Protein AF-0000000086746478 (afdb_homodimer)

InterPro domains:
  IPR000683 Gfo/Idh/MocA-like oxidoreductase, N-terminal [PF01408] (6-122)
  IPR010091 Thiazolinyl imide reductase [PIRSF017494] (1-363)
  IPR010091 Thiazolinyl imide reductase [TIGR01761] (3-344)
  IPR036291 NAD(P)-binding domain superfamily [SSF51735] (3-135)
  IPR048655 Thiazolinyl imine reductase-like, C-terminal [PF21390] (147-246)

Nearest PDB structures (foldseek):
  5kvs-assembly1_B  TM=9.768E-01  e=1.350E-42  Yersinia enterocolitica
  4gmg-assembly1_B  TM=9.757E-01  e=1.147E-41  Yersinia enterocolitica subsp. enterocolitica 8081
  4gmg-assembly2_C  TM=9.817E-01  e=6.136E-41  Yersinia enterocolitica subsp. enterocolitica 8081
  4gmg-assembly1_A  TM=9.587E-01  e=1.822E-41  Yersinia enterocolitica subsp. enterocolitica 8081
  4gmf-assembly2_D  TM=9.688E-01  e=1.951E-40  Yersinia enterocolitica subsp. enterocolitica 8081

Foldseek 3Di:
DQAAAEEEEEDQDLSVLQVLLPVDPFVRYDHAAYEDQDPPRRVVSCVVSVHDYHDDPVPDDLRHAEYEQEDDDVVVPDCSLVVLLVCLQSVHAYEYEDDDALVSLVNSCVSNVVSVYHYFYDLLLCLFPQNVLLLVVLVVCCVVVVDAFQEKEKEAELVSLLSLLLSVCSSRVNAPDWDKAFPQDDPLQWTWIWIDGPNYIYIYTYGQEAAPVCRPDDMPAHTWMKTADLQFIWIAHHSQDQIKTAGDQDQPPPVPPPDDLPVCCVPPSNVSVVDDRMDRSHHGDPDPCCVSNPRSSSSSSSVVVLVVVVVVPDDRDPSGDSVNSSVSSVVSVVVDVVSDDGHHDDDDDDDDDDVVVVDCDPVND/DQAAAEEEEEDQDLSVLQLLLPVDPFVRYDHAAYEDQDPPRRVVSCVVSVHDYHDDPVPDDLRHAEYEQEDDDVVVPDCSLVVLLVCLLSVHAYEYEDDDALVSLVVSCVSNVVSVYHYFYDLLLCLFPQNVLLLVVLVVCCVVVVDAFQEKEKEAELVSLLSLLLSVCSSRVNAPDWDKAFPQDDPLQWTWIWIDGPNYIYIYTYGQEAAPVCRPDDMPAHTWMKTADQQFIWIAHHSQDQIKTAGDQDQPPPVPPPDDLPVCCVPPSNVSVPDDRMDRSHHGDPDPCCVSNPRSSSSSSSVVVLVVVVVVPDDRDPSGDSVNSSVSSVVSVVVDVVSDDGHHDDDDDDDDDDVVVVDDDPVND

Solvent-accessible surface area (backbone atoms only — not comparable to full-atom values): 37554 Å² total; per-residue (Å²): 127,85,74,53,42,22,32,32,37,28,32,58,67,73,18,43,35,55,54,35,33,62,76,46,93,44,92,59,48,39,81,58,27,35,41,37,90,64,44,60,24,40,48,49,50,21,58,74,70,68,37,53,69,29,70,49,79,84,67,56,72,90,73,54,46,35,32,37,38,34,42,49,20,52,89,78,75,34,60,31,50,61,51,50,48,57,41,16,70,72,39,20,21,35,38,32,40,56,66,59,46,41,67,56,51,52,53,42,46,53,41,9,62,74,37,73,27,50,60,36,75,41,58,60,47,57,48,15,62,38,28,40,32,47,38,50,24,38,48,42,48,31,64,76,60,70,46,70,48,43,34,33,38,35,37,24,19,68,89,40,39,54,39,42,48,49,49,50,36,59,39,61,68,52,64,92,59,71,48,79,42,80,75,43,73,48,62,70,51,21,36,33,33,39,41,35,38,95,72,20,27,32,42,36,34,31,39,34,55,37,25,82,94,43,61,88,43,77,44,61,39,59,32,28,36,36,41,30,30,79,38,16,33,42,31,37,63,29,65,51,15,33,23,34,44,31,50,41,70,64,65,60,71,73,79,46,58,72,50,49,88,65,75,28,53,83,34,85,64,14,50,50,35,71,36,55,48,38,42,77,57,33,71,38,38,69,18,42,44,49,38,42,55,42,39,39,4,51,10,43,41,50,51,52,50,50,50,51,42,32,77,72,67,43,79,74,57,65,80,55,33,69,69,45,47,39,50,53,19,44,54,46,50,51,53,47,59,72,66,52,78,68,42,76,44,93,74,75,84,61,54,86,74,66,67,76,75,36,38,73,46,77,89,78,103,127,86,76,52,42,22,32,32,37,28,32,60,68,71,18,43,34,54,53,35,33,62,76,45,92,44,93,59,48,38,81,59,28,36,39,39,89,64,47,61,26,41,49,50,50,22,58,75,70,68,36,55,70,31,70,48,78,85,68,56,73,90,73,55,45,35,32,38,39,35,43,50,20,50,89,77,74,34,61,32,52,61,53,51,48,56,41,16,69,71,37,22,20,35,38,33,38,58,66,58,46,41,67,57,52,52,52,44,45,53,42,8,62,75,38,74,28,50,59,34,75,39,58,61,47,59,49,15,63,37,28,39,31,47,39,50,23,37,48,41,48,31,64,76,61,71,46,71,48,42,34,33,39,36,38,25,20,68,89,38,39,54,38,44,48,49,48,50,36,60,41,61,66,53,67,90,57,73,47,78,42,82,74,43,73,48,62,70,50,22,36,33,33,39,40,36,39,96,72,21,26,32,42,36,35,32,40,34,56,36,26,82,95,43,62,88,41,77,42,61,38,61,33,29,36,35,41,30,30,78,38,14,31,42,31,36,63,29,65,50,14,33,24,35,43,31,51,40,70,63,64,62,69,72,77,48,57,70,51,50,89,65,76,28,53,83,35,82,64,12,49,51,35,71,36,56,49,38,42,77,57,33,72,38,40,71,18,43,44,50,37,42,55,43,42,39,3,51,11,42,42,49,51,52,50,50,51,50,43,33,76,72,66,43,78,75,57,66,79,57,32,70,70,46,46,40,50,53,20,44,52,46,50,52,51,47,62,73,65,51,78,68,42,74,44,91,73,75,85,61,53,85,74,66,67,77,75,38,40,71,46,78,88,76,105

Secondary structure (DSSP, 8-state):
--PPEEEEEE-SSTHHHHHGGGSS-BTTEEEEEEE----HHHHHHHHHHT--EE-SGGG--TT--EEEE-S--GGGT-SHHHHHHHHHHTT-EEEEESP--HHHHHHHHHHHHHTT--EEEE-SGGGSHHHHHHHHHHHHHHHHHT---SEEEEEE-STTHHHHHHHHHHHTT--S--EEEEEEEETTTEEEEEEEETTEEEEEEEE-EE-TT-TTS--S-SSEEEEEETTEEEEE-STT--EEEEEPP--TTTT-TTS-TTGGGSSGGGGGGGS-S-EEEEPPPSSHHHIIIIIHHHHHHHHHHHHHHHHTTPPPPGGGSHHHHHHHHHHHHHHHHHH-SPEE---PPPPP--GGGGS--GGG-/--PPEEEEEE-SSTHHHHHGGGSS-BTTEEEEEEE----HHHHHHHHHHT--EE-SGGG--S---EEEE-S--GGGT-SHHHHHHHHHHTT-EEEEESP--HHHHHHHHHHHHHTT--EEEE-SGGGSHHHHHHHHHHHHHHHHHT---SEEEEEE-STTHHHHHHHHHHHTT--S--EEEEEEEETTTEEEEEEEETTEEEEEEEE-EE-TT-TTS--S-SSEEEEEETTEEEEE-STT--EEEEEPP--TTTT-TTS-TTGGGSSGGGGGGGS-S-EEEEPPPSSHHHIIIIIHHHHHHHHHHHHHHHHTTPPPPGGGSHHHHHHHHHHHHHHHHHH-SPEE---PPPPP--GGGGS--GGG-

Sequence (730 aa):
MIKPRRVLIVGSKFGELYLNAFLQPRPGLELAGILAQGSTRSQQLACDFNVPLFRSLDELPDDIDIACVVIRAEVIGGKGDQLTQALLARGISVIQEHPLDAESIKRHQLAANKHDAMFWANSFYSQCHAGRSWLHAAQQINQLSQQRPVSGYLTTSRQLLFSALDLLLQACHCPEQMEIVYVGQRSNAFHCFELSFAGTTITLNVQSYLDPRDPDMHNLVMHKMTLIWPAGYLTQEASYGPVIWTPVLHAPHHLNNEQSLYLNASQSDGAYLHQTTSQILCPATQNWMTAFECDGAEGVAFLLNTLGSVLDGVLCPPAFSYDYQLRLAGLWQQILRIMGEPVTQDLSPPVWIEPTQLMLTKEKQMIKPRRVLIVGSKFGELYLNAFLQPRPGLELAGILAQGSTRSQQLACDFNVPLFRSLDELPDDIDIACVVIRAEVIGGKGDQLTQALLARGISVIQEHPLDAESIKRHQLAANKHDAMFWANSFYSQCHAGRSWLHAAQQINQLSQQRPVSGYLTTSRQLLFSALDLLLQACHCPEQMEIVYVGQRSNAFHCFELSFAGTTITLNVQSYLDPRDPDMHNLVMHKMTLIWPAGYLTQEASYGPVIWTPVLHAPHHLNNEQSLYLNASQSDGAYLHQTTSQILCPATQNWMTAFECDGAEGVAFLLNTLGSVLDGVLCPPAFSYDYQLRLAGLWQQILRIMGEPVTQDLSPPVWIEPTQLMLTKEKQ

Structure (mmCIF, N/CA/C/O backbone):
data_AF-0000000086746478-model_v1
#
loop_
_entity.id
_entity.type
_entity.pdbx_description
1 polymer 'Gfo/Idh/MocA-like oxidoreductase N-terminal domain-containing protein'
#
loop_
_atom_site.group_PDB
_atom_site.id
_atom_site.type_symbol
_atom_site.label_atom_id
_atom_site.label_alt_id
_atom_site.label_comp_id
_atom_site.label_asym_id
_atom_site.label_entity_id
_atom_site.label_seq_id
_atom_site.pdbx_PDB_ins_code
_atom_site.Cartn_x
_atom_site.Cartn_y
_atom_site.Cartn_z
_atom_site.occupancy
_atom_site.B_iso_or_equiv
_atom_site.auth_seq_id
_atom_site.auth_comp_id
_atom_site.auth_asym_id
_atom_site.auth_atom_id
_atom_site.pdbx_PDB_model_num
ATOM 1 N N . MET A 1 1 ? 15.648 31.688 34.125 1 46.53 1 MET A N 1
ATOM 2 C CA . MET A 1 1 ? 14.945 30.578 33.469 1 46.53 1 MET A CA 1
ATOM 3 C C . MET A 1 1 ? 14.102 31.078 32.312 1 46.53 1 MET A C 1
ATOM 5 O O . MET A 1 1 ? 13.445 32.125 32.406 1 46.53 1 MET A O 1
ATOM 9 N N . ILE A 1 2 ? 14.344 30.656 31.109 1 65.94 2 ILE A N 1
ATOM 10 C CA . ILE A 1 2 ? 13.664 31.234 29.953 1 65.94 2 ILE A CA 1
ATOM 11 C C . ILE A 1 2 ? 12.156 31.016 30.094 1 65.94 2 ILE A C 1
ATOM 13 O O . ILE A 1 2 ? 11.703 29.906 30.359 1 65.94 2 ILE A O 1
ATOM 17 N N . LYS A 1 3 ? 11.352 32.094 30.297 1 88.44 3 LYS A N 1
ATOM 18 C CA . LYS A 1 3 ? 9.898 32.094 30.438 1 88.44 3 LYS A CA 1
ATOM 19 C C . LYS A 1 3 ? 9.242 31.297 29.312 1 88.44 3 LYS A C 1
ATOM 21 O O . LYS A 1 3 ? 9.609 31.438 28.156 1 88.44 3 LYS A O 1
ATOM 26 N N . PRO A 1 4 ? 8.391 30.391 29.766 1 94.19 4 PRO A N 1
ATOM 27 C CA . PRO A 1 4 ? 7.723 29.594 28.734 1 94.19 4 PRO A CA 1
ATOM 28 C C . PRO A 1 4 ? 6.895 30.438 27.766 1 94.19 4 PRO A C 1
ATOM 30 O O . PRO A 1 4 ? 6.367 31.484 28.156 1 94.19 4 PRO A O 1
ATOM 33 N N . ARG A 1 5 ? 6.863 30.031 26.562 1 96.75 5 ARG A N 1
ATOM 34 C CA . ARG A 1 5 ? 6.012 30.688 25.578 1 96.75 5 ARG A CA 1
ATOM 35 C C . ARG A 1 5 ? 4.547 30.344 25.797 1 96.75 5 ARG A C 1
ATOM 37 O O . ARG A 1 5 ? 4.203 29.172 25.984 1 96.75 5 ARG A O 1
ATOM 44 N N . ARG A 1 6 ? 3.748 31.312 25.797 1 98.06 6 ARG A N 1
ATOM 45 C CA . ARG A 1 6 ? 2.322 31.156 26.062 1 98.06 6 ARG A CA 1
ATOM 46 C C . ARG A 1 6 ? 1.547 30.938 24.766 1 98.06 6 ARG A C 1
ATOM 48 O O . ARG A 1 6 ? 1.599 31.766 23.859 1 98.06 6 ARG A O 1
ATOM 55 N N . VAL A 1 7 ? 0.825 29.797 24.688 1 98.62 7 VAL A N 1
ATOM 56 C CA . VAL A 1 7 ? 0.191 29.344 23.453 1 98.62 7 VAL A CA 1
ATOM 57 C C . VAL A 1 7 ? -1.327 29.438 23.594 1 98.62 7 VAL A C 1
ATOM 59 O O . VAL A 1 7 ? -1.896 28.938 24.562 1 98.62 7 VAL A O 1
ATOM 62 N N . LEU A 1 8 ? -1.971 30.062 22.672 1 98.69 8 LEU A N 1
ATOM 63 C CA . LEU A 1 8 ? -3.424 30.141 22.562 1 98.69 8 LEU A CA 1
ATOM 64 C C . LEU A 1 8 ? -3.945 29.156 21.516 1 98.69 8 LEU A C 1
ATOM 66 O O . LEU A 1 8 ? -3.412 29.094 20.406 1 98.69 8 LEU A O 1
ATOM 70 N N . ILE A 1 9 ? -4.953 28.359 21.844 1 98.38 9 ILE A N 1
ATOM 71 C CA . ILE A 1 9 ? -5.609 27.516 20.859 1 98.38 9 ILE A CA 1
ATOM 72 C C . ILE A 1 9 ? -6.957 28.109 20.469 1 98.38 9 ILE A C 1
ATOM 74 O O . ILE A 1 9 ? -7.801 28.375 21.328 1 98.38 9 ILE A O 1
ATOM 78 N N . VAL A 1 10 ? -7.082 28.391 19.172 1 98.12 10 VAL A N 1
ATOM 79 C CA . VAL A 1 10 ? -8.32 28.953 18.641 1 98.12 10 VAL A CA 1
ATOM 80 C C . VAL A 1 10 ? -9.141 27.859 17.984 1 98.12 10 VAL A C 1
ATOM 82 O O . VAL A 1 10 ? -8.766 27.328 16.938 1 98.12 10 VAL A O 1
ATOM 85 N N . GLY A 1 11 ? -10.273 27.562 18.516 1 94.25 11 GLY A N 1
ATOM 86 C CA . GLY A 1 11 ? -11.125 26.469 18.062 1 94.25 11 GLY A CA 1
ATOM 87 C C . GLY A 1 11 ? -11.133 25.281 19 1 94.25 11 GLY A C 1
ATOM 88 O O . GLY A 1 11 ? -10.133 25 19.672 1 94.25 11 GLY A O 1
ATOM 89 N N . SER A 1 12 ? -12.32 24.5 19.016 1 89.56 12 SER A N 1
ATOM 90 C CA . SER A 1 12 ? -12.445 23.453 20.016 1 89.56 12 SER A CA 1
ATOM 91 C C . SER A 1 12 ? -12.789 22.109 19.391 1 89.56 12 SER A C 1
ATOM 93 O O . SER A 1 12 ? -12.859 21.094 20.078 1 89.56 12 SER A O 1
ATOM 95 N N . LYS A 1 13 ? -13.023 22.016 18.094 1 87.44 13 LYS A N 1
ATOM 96 C CA . LYS A 1 13 ? -13.234 20.719 17.453 1 87.44 13 LYS A CA 1
ATOM 97 C C . LYS A 1 13 ? -11.906 20.047 17.125 1 87.44 13 LYS A C 1
ATOM 99 O O . LYS A 1 13 ? -11.352 19.328 17.969 1 87.44 13 LYS A O 1
ATOM 104 N N . PHE A 1 14 ? -11.406 20.375 15.93 1 87.81 14 PHE A N 1
ATOM 105 C CA . PHE A 1 14 ? -10.07 19.859 15.633 1 87.81 14 PHE A CA 1
ATOM 106 C C . PHE A 1 14 ? -9.039 20.469 16.578 1 87.81 14 PHE A C 1
ATOM 108 O O . PHE A 1 14 ? -7.965 19.906 16.766 1 87.81 14 PHE A O 1
ATOM 115 N N . GLY A 1 15 ? -9.398 21.578 17.156 1 91.88 15 GLY A N 1
ATOM 116 C CA . GLY A 1 15 ? -8.555 22.219 18.156 1 91.88 15 GLY A CA 1
ATOM 117 C C . GLY A 1 15 ? -8.25 21.328 19.344 1 91.88 15 GLY A C 1
ATOM 118 O O . GLY A 1 15 ? -7.227 21.516 20.016 1 91.88 15 GLY A O 1
ATOM 119 N N . GLU A 1 16 ? -9.133 20.438 19.562 1 89.75 16 GLU A N 1
ATOM 120 C CA . GLU A 1 16 ? -8.914 19.516 20.672 1 89.75 16 GLU A CA 1
ATOM 121 C C . GLU A 1 16 ? -7.633 18.719 20.469 1 89.75 16 GLU A C 1
ATOM 123 O O . GLU A 1 16 ? -6.945 18.375 21.438 1 89.75 16 GLU A O 1
ATOM 128 N N . LEU A 1 17 ? -7.293 18.406 19.234 1 90.94 17 LEU A N 1
ATOM 129 C CA . LEU A 1 17 ? -6.051 17.703 18.953 1 90.94 17 LEU A CA 1
ATOM 130 C C . LEU A 1 17 ? -4.844 18.547 19.312 1 90.94 17 LEU A C 1
ATOM 132 O O . LEU A 1 17 ? -3.828 18.031 19.781 1 90.94 17 LEU A O 1
ATOM 136 N N . TYR A 1 18 ? -4.977 19.797 19.125 1 95.94 18 TYR A N 1
ATOM 137 C CA . TYR A 1 18 ? -3.914 20.719 19.5 1 95.94 18 TYR A CA 1
ATOM 138 C C . TYR A 1 18 ? -3.84 20.875 21.016 1 95.94 18 TYR A C 1
ATOM 140 O O . TYR A 1 18 ? -2.748 20.906 21.594 1 95.94 18 TYR A O 1
ATOM 148 N N . LEU A 1 19 ? -5.031 20.922 21.641 1 95.12 19 LEU A N 1
ATOM 149 C CA . LEU A 1 19 ? -5.098 21.016 23.094 1 95.12 19 LEU A CA 1
ATOM 150 C C . LEU A 1 19 ? -4.418 19.812 23.734 1 95.12 19 LEU A C 1
ATOM 152 O O . LEU A 1 19 ? -3.736 19.953 24.75 1 95.12 19 LEU A O 1
ATOM 156 N N . ASN A 1 20 ? -4.578 18.688 23.109 1 93.5 20 ASN A N 1
ATOM 157 C CA . ASN A 1 20 ? -4.051 17.453 23.672 1 93.5 20 ASN A CA 1
ATOM 158 C C . ASN A 1 20 ? -2.527 17.484 23.766 1 93.5 20 ASN A C 1
ATOM 160 O O . ASN A 1 20 ? -1.932 16.703 24.516 1 93.5 20 ASN A O 1
ATOM 164 N N . ALA A 1 21 ? -1.861 18.359 23.047 1 95.31 21 ALA A N 1
ATOM 165 C CA . ALA A 1 21 ? -0.415 18.516 23.156 1 95.31 21 ALA A CA 1
ATOM 166 C C . ALA A 1 21 ? -0.023 18.984 24.562 1 95.31 21 ALA A C 1
ATOM 168 O O . ALA A 1 21 ? 1.128 18.812 24.969 1 95.31 21 ALA A O 1
ATOM 169 N N . PHE A 1 22 ? -0.978 19.484 25.312 1 95.69 22 PHE A N 1
ATOM 170 C CA . PHE A 1 22 ? -0.688 20.062 26.625 1 95.69 22 PHE A CA 1
ATOM 171 C C . PHE A 1 22 ? -1.192 19.172 27.734 1 95.69 22 PHE A C 1
ATOM 173 O O . PHE A 1 22 ? -1.222 19.578 28.906 1 95.69 22 PHE A O 1
ATOM 180 N N . LEU A 1 23 ? -1.635 18 27.344 1 91 23 LEU A N 1
ATOM 181 C CA . LEU A 1 23 ? -1.981 17.031 28.375 1 91 23 LEU A CA 1
ATOM 182 C C . LEU A 1 23 ? -0.761 16.672 29.219 1 91 23 LEU A C 1
ATOM 184 O O . LEU A 1 23 ? -0.892 16.328 30.391 1 91 23 LEU A O 1
ATOM 188 N N . GLN A 1 24 ? 0.392 16.75 28.578 1 88.81 24 GLN A N 1
ATOM 189 C CA . GLN A 1 24 ? 1.665 16.594 29.281 1 88.81 24 GLN A CA 1
ATOM 190 C C . GLN A 1 24 ? 2.43 17.922 29.328 1 88.81 24 GLN A C 1
ATOM 192 O O . GLN A 1 24 ? 2.309 18.75 28.422 1 88.81 24 GLN A O 1
ATOM 197 N N . PRO A 1 25 ? 3.105 18.047 30.406 1 89.06 25 PRO A N 1
ATOM 198 C CA . PRO A 1 25 ? 3.912 19.281 30.453 1 89.06 25 PRO A CA 1
ATOM 199 C C . PRO A 1 25 ? 4.891 19.391 29.297 1 89.06 25 PRO A C 1
ATOM 201 O O . PRO A 1 25 ? 5.48 18.391 28.875 1 89.06 25 PRO A O 1
ATOM 204 N N . ARG A 1 26 ? 5.023 20.562 28.781 1 90.38 26 ARG A N 1
ATOM 205 C CA . ARG A 1 26 ? 5.906 20.875 27.656 1 90.38 26 ARG A CA 1
ATOM 206 C C . ARG A 1 26 ? 6.941 21.922 28.031 1 90.38 26 ARG A C 1
ATOM 208 O O . ARG A 1 26 ? 6.609 23.094 28.234 1 90.38 26 ARG A O 1
ATOM 215 N N . PRO A 1 27 ? 8.188 21.375 28.078 1 89.94 27 PRO A N 1
ATOM 216 C CA . PRO A 1 27 ? 9.203 22.375 28.391 1 89.94 27 PRO A CA 1
ATOM 217 C C . PRO A 1 27 ? 9.188 23.562 27.438 1 89.94 27 PRO A C 1
ATOM 219 O O . PRO A 1 27 ? 9.195 23.375 26.219 1 89.94 27 PRO A O 1
ATOM 222 N N . GLY A 1 28 ? 9.062 24.734 27.969 1 93.5 28 GLY A N 1
ATOM 223 C CA . GLY A 1 28 ? 9.164 25.953 27.188 1 93.5 28 GLY A CA 1
ATOM 224 C C . GLY A 1 28 ? 7.836 26.422 26.641 1 93.5 28 GLY A C 1
ATOM 225 O O . GLY A 1 28 ? 7.766 27.469 25.984 1 93.5 28 GLY A O 1
ATOM 226 N N . LEU A 1 29 ? 6.785 25.641 26.891 1 96.38 29 LEU A N 1
ATOM 227 C CA . LEU A 1 29 ? 5.465 26.016 26.391 1 96.38 29 LEU A CA 1
ATOM 228 C C . LEU A 1 29 ? 4.438 25.984 27.516 1 96.38 29 LEU A C 1
ATOM 230 O O . LEU A 1 29 ? 4.516 25.156 28.422 1 96.38 29 LEU A O 1
ATOM 234 N N . GLU A 1 30 ? 3.535 26.875 27.453 1 96.62 30 GLU A N 1
ATOM 235 C CA . GLU A 1 30 ? 2.416 26.938 28.391 1 96.62 30 GLU A CA 1
ATOM 236 C C . GLU A 1 30 ? 1.112 27.266 27.672 1 96.62 30 GLU A C 1
ATOM 238 O O . GLU A 1 30 ? 1.082 28.141 26.797 1 96.62 30 GLU A O 1
ATOM 243 N N . LEU A 1 31 ? 0.052 26.516 27.984 1 97.75 31 LEU A N 1
ATOM 244 C CA . LEU A 1 31 ? -1.255 26.812 27.406 1 97.75 31 LEU A CA 1
ATOM 245 C C . LEU A 1 31 ? -1.875 28.031 28.062 1 97.75 31 LEU A C 1
ATOM 247 O O . LEU A 1 31 ? -2.139 28.047 29.266 1 97.75 31 LEU A O 1
ATOM 251 N N . ALA A 1 32 ? -2.123 29.031 27.266 1 97.88 32 ALA A N 1
ATOM 252 C CA . ALA A 1 32 ? -2.623 30.312 27.781 1 97.88 32 ALA A CA 1
ATOM 253 C C . ALA A 1 32 ? -4.145 30.297 27.875 1 97.88 32 ALA A C 1
ATOM 255 O O . ALA A 1 32 ? -4.727 31.016 28.703 1 97.88 32 ALA A O 1
ATOM 256 N N . GLY A 1 33 ? -4.734 29.609 27.031 1 98.12 33 GLY A N 1
ATOM 257 C CA . GLY A 1 33 ? -6.188 29.562 27.016 1 98.12 33 GLY A CA 1
ATOM 258 C C . GLY A 1 33 ? -6.758 29.078 25.703 1 98.12 33 GLY A C 1
ATOM 259 O O . GLY A 1 33 ? -6.016 28.641 24.812 1 98.12 33 GLY A O 1
ATOM 260 N N . ILE A 1 34 ? -8.117 29.047 25.641 1 97.94 34 ILE A N 1
ATOM 261 C CA . ILE A 1 34 ? -8.875 28.641 24.453 1 97.94 34 ILE A CA 1
ATOM 262 C C . ILE A 1 34 ? -9.734 29.812 23.969 1 97.94 34 ILE A C 1
ATOM 264 O O . ILE A 1 34 ? -10.375 30.484 24.766 1 97.94 34 ILE A O 1
ATOM 268 N N . LEU A 1 35 ? -9.578 30.156 22.75 1 98.19 35 LEU A N 1
ATOM 269 C CA . LEU A 1 35 ? -10.5 31.109 22.125 1 98.19 35 LEU A CA 1
ATOM 270 C C . LEU A 1 35 ? -11.555 30.375 21.312 1 98.19 35 LEU A C 1
ATOM 272 O O . LEU A 1 35 ? -11.227 29.688 20.328 1 98.19 35 LEU A O 1
ATOM 276 N N . ALA A 1 36 ? -12.781 30.422 21.719 1 95.12 36 ALA A N 1
ATOM 277 C CA . ALA A 1 36 ? -13.906 29.766 21.047 1 95.12 36 ALA A CA 1
ATOM 278 C C . ALA A 1 36 ? -15.219 30.484 21.344 1 95.12 36 ALA A C 1
ATOM 280 O O . ALA A 1 36 ? -15.25 31.406 22.172 1 95.12 36 ALA A O 1
ATOM 281 N N . GLN A 1 37 ? -16.234 30.062 20.734 1 90.81 37 GLN A N 1
ATOM 282 C CA . GLN A 1 37 ? -17.516 30.781 20.797 1 90.81 37 GLN A CA 1
ATOM 283 C C . GLN A 1 37 ? -18.281 30.438 22.078 1 90.81 37 GLN A C 1
ATOM 285 O O . GLN A 1 37 ? -19.344 31 22.328 1 90.81 37 GLN A O 1
ATOM 290 N N . GLY A 1 38 ? -17.922 29.469 22.828 1 88.81 38 GLY A N 1
ATOM 291 C CA . GLY A 1 38 ? -18.531 29.203 24.125 1 88.81 38 GLY A CA 1
ATOM 292 C C . GLY A 1 38 ? -19.469 28 24.094 1 88.81 38 GLY A C 1
ATOM 293 O O . GLY A 1 38 ? -20.375 27.906 24.922 1 88.81 38 GLY A O 1
ATOM 294 N N . SER A 1 39 ? -19.344 27.141 23.172 1 88.62 39 SER A N 1
ATOM 295 C CA . SER A 1 39 ? -20.141 25.906 23.141 1 88.62 39 SER A CA 1
ATOM 296 C C . SER A 1 39 ? -19.891 25.078 24.406 1 88.62 39 SER A C 1
ATOM 298 O O . SER A 1 39 ? -18.953 25.344 25.156 1 88.62 39 SER A O 1
ATOM 300 N N . THR A 1 40 ? -20.844 24.109 24.641 1 89.19 40 THR A N 1
ATOM 301 C CA . THR A 1 40 ? -20.641 23.203 25.766 1 89.19 40 THR A CA 1
ATOM 302 C C . THR A 1 40 ? -19.297 22.5 25.656 1 89.19 40 THR A C 1
ATOM 304 O O . THR A 1 40 ? -18.594 22.328 26.656 1 89.19 40 THR A O 1
ATOM 307 N N . ARG A 1 41 ? -18.891 22.219 24.484 1 88.31 41 ARG A N 1
ATOM 308 C CA . ARG A 1 41 ? -17.609 21.562 24.234 1 88.31 41 ARG A CA 1
ATOM 309 C C . ARG A 1 41 ? -16.438 22.453 24.672 1 88.31 41 ARG A C 1
ATOM 311 O O . ARG A 1 41 ? -15.547 22.016 25.391 1 88.31 41 ARG A O 1
ATOM 318 N N . SER A 1 42 ? -16.484 23.656 24.188 1 92.06 42 SER A N 1
ATOM 319 C CA . SER A 1 42 ? -15.375 24.547 24.484 1 92.06 42 SER A CA 1
ATOM 320 C C . SER A 1 42 ? -15.297 24.844 25.984 1 92.06 42 SER A C 1
ATOM 322 O O . SER A 1 42 ? -14.203 24.984 26.547 1 92.06 42 SER A O 1
ATOM 324 N N . GLN A 1 43 ? -16.453 24.922 26.594 1 93.31 43 GLN A N 1
ATOM 325 C CA . GLN A 1 43 ? -16.484 25.141 28.047 1 93.31 43 GLN A CA 1
ATOM 326 C C . GLN A 1 43 ? -15.891 23.953 28.781 1 93.31 43 GLN A C 1
ATOM 328 O O . GLN A 1 43 ? -15.094 24.125 29.719 1 93.31 43 GLN A O 1
ATOM 333 N N . GLN A 1 44 ? -16.312 22.844 28.375 1 90.38 44 GLN A N 1
ATOM 334 C CA . GLN A 1 44 ? -15.805 21.625 29 1 90.38 44 GLN A CA 1
ATOM 335 C C . GLN A 1 44 ? -14.289 21.516 28.828 1 90.38 44 GLN A C 1
ATOM 337 O O . GLN A 1 44 ? -13.578 21.141 29.766 1 90.38 44 GLN A O 1
ATOM 342 N N . LEU A 1 45 ? -13.812 21.766 27.641 1 92.44 45 LEU A N 1
ATOM 343 C CA . LEU A 1 45 ? -12.383 21.672 27.359 1 92.44 45 LEU A CA 1
ATOM 344 C C . LEU A 1 45 ? -11.609 22.672 28.203 1 92.44 45 LEU A C 1
ATOM 346 O O . LEU A 1 45 ? -10.547 22.344 28.75 1 92.44 45 LEU A O 1
ATOM 350 N N . ALA A 1 46 ? -12.102 23.875 28.312 1 95.12 46 ALA A N 1
ATOM 351 C CA . ALA A 1 46 ? -11.445 24.891 29.141 1 95.12 46 ALA A CA 1
ATOM 352 C C . ALA A 1 46 ? -11.352 24.438 30.594 1 95.12 46 ALA A C 1
ATOM 354 O O . ALA A 1 46 ? -10.328 24.641 31.25 1 95.12 46 ALA A O 1
ATOM 355 N N . CYS A 1 47 ? -12.43 23.844 31.031 1 94.06 47 CYS A N 1
ATOM 356 C CA . CYS A 1 47 ? -12.469 23.312 32.406 1 94.06 47 CYS A CA 1
ATOM 357 C C . CYS A 1 47 ? -11.469 22.172 32.562 1 94.06 47 CYS A C 1
ATOM 359 O O . CYS A 1 47 ? -10.703 22.156 33.531 1 94.06 47 CYS A O 1
ATOM 361 N N . ASP A 1 48 ? -11.477 21.266 31.672 1 90.69 48 ASP A N 1
ATOM 362 C CA . ASP A 1 48 ? -10.633 20.062 31.75 1 90.69 48 ASP A CA 1
ATOM 363 C C . ASP A 1 48 ? -9.156 20.438 31.75 1 90.69 48 ASP A C 1
ATOM 365 O O . ASP A 1 48 ? -8.344 19.812 32.438 1 90.69 48 ASP A O 1
ATOM 369 N N . PHE A 1 49 ? -8.773 21.453 30.969 1 94.31 49 PHE A N 1
ATOM 370 C CA . PHE A 1 49 ? -7.371 21.859 30.859 1 94.31 49 PHE A CA 1
ATOM 371 C C . PHE A 1 49 ? -7.035 22.938 31.875 1 94.31 49 PHE A C 1
ATOM 373 O O . PHE A 1 49 ? -5.879 23.359 31.984 1 94.31 49 PHE A O 1
ATOM 380 N N . ASN A 1 50 ? -8.062 23.391 32.562 1 95.69 50 ASN A N 1
ATOM 381 C CA . ASN A 1 50 ? -7.926 24.422 33.625 1 95.69 50 ASN A CA 1
ATOM 382 C C . ASN A 1 50 ? -7.312 25.703 33.062 1 95.69 50 ASN A C 1
ATOM 384 O O . ASN A 1 50 ? -6.309 26.188 33.594 1 95.69 50 ASN A O 1
ATOM 388 N N . VAL A 1 51 ? -7.883 26.203 32 1 97.25 51 VAL A N 1
ATOM 389 C CA . VAL A 1 51 ? -7.441 27.453 31.391 1 97.25 51 VAL A CA 1
ATOM 390 C C . VAL A 1 51 ? -8.648 28.328 31.078 1 97.25 51 VAL A C 1
ATOM 392 O O . VAL A 1 51 ? -9.781 27.844 31.016 1 97.25 51 VAL A O 1
ATOM 395 N N . PRO A 1 52 ? -8.422 29.641 30.906 1 97.88 52 PRO A N 1
ATOM 396 C CA . PRO A 1 52 ? -9.539 30.516 30.547 1 97.88 52 PRO A CA 1
ATOM 397 C C . PRO A 1 52 ? -10.102 30.234 29.156 1 97.88 52 PRO A C 1
ATOM 399 O O . PRO A 1 52 ? -9.359 29.859 28.25 1 97.88 52 PRO A O 1
ATOM 402 N N . LEU A 1 53 ? -11.414 30.344 29.047 1 97.94 53 LEU A N 1
ATOM 403 C CA . LEU A 1 53 ? -12.094 30.391 27.75 1 97.94 53 LEU A CA 1
ATOM 404 C C . LEU A 1 53 ? -12.367 31.828 27.344 1 97.94 53 LEU A C 1
ATOM 406 O O . LEU A 1 53 ? -13.117 32.531 28.016 1 97.94 53 LEU A O 1
ATOM 410 N N . PHE A 1 54 ? -11.688 32.25 26.344 1 98.12 54 PHE A N 1
ATOM 411 C CA . PHE A 1 54 ? -11.945 33.594 25.766 1 98.12 54 PHE A CA 1
ATOM 412 C C . PHE A 1 54 ? -13.008 33.5 24.672 1 98.12 54 PHE A C 1
ATOM 414 O O . PHE A 1 54 ? -13.016 32.562 23.875 1 98.12 54 PHE A O 1
ATOM 421 N N . ARG A 1 55 ? -13.797 34.5 24.562 1 96.12 55 ARG A N 1
ATOM 422 C CA . ARG A 1 55 ? -14.891 34.469 23.594 1 96.12 55 ARG A CA 1
ATOM 423 C C . ARG A 1 55 ? -14.688 35.5 22.5 1 96.12 55 ARG A C 1
ATOM 425 O O . ARG A 1 55 ? -15.391 35.469 21.484 1 96.12 55 ARG A O 1
ATOM 432 N N . SER A 1 56 ? -13.781 36.344 22.75 1 95.62 56 SER A N 1
ATOM 433 C CA . SER A 1 56 ? -13.43 37.344 21.75 1 95.62 56 SER A CA 1
ATOM 434 C C . SER A 1 56 ? -11.961 37.719 21.844 1 95.62 56 SER A C 1
ATOM 436 O O . SER A 1 56 ? -11.312 37.469 22.859 1 95.62 56 SER A O 1
ATOM 438 N N . LEU A 1 57 ? -11.469 38.375 20.781 1 96.5 57 LEU A N 1
ATOM 439 C CA . LEU A 1 57 ? -10.07 38.781 20.719 1 96.5 57 LEU A CA 1
ATOM 440 C C . LEU A 1 57 ? -9.766 39.812 21.781 1 96.5 57 LEU A C 1
ATOM 442 O O . LEU A 1 57 ? -8.656 39.875 22.312 1 96.5 57 LEU A O 1
ATOM 446 N N . ASP A 1 58 ? -10.727 40.594 22.125 1 95.5 58 ASP A N 1
ATOM 447 C CA . ASP A 1 58 ? -10.539 41.688 23.062 1 95.5 58 ASP A CA 1
ATOM 448 C C . ASP A 1 58 ? -10.273 41.156 24.469 1 95.5 58 ASP A C 1
ATOM 450 O O . ASP A 1 58 ? -9.711 41.875 25.312 1 95.5 58 ASP A O 1
ATOM 454 N N . GLU A 1 59 ? -10.75 39.938 24.719 1 96.88 59 GLU A N 1
ATOM 455 C CA . GLU A 1 59 ? -10.594 39.344 26.031 1 96.88 59 GLU A CA 1
ATOM 456 C C . GLU A 1 59 ? -9.188 38.781 26.219 1 96.88 59 GLU A C 1
ATOM 458 O O . GLU A 1 59 ? -8.781 38.438 27.328 1 96.88 59 GLU A O 1
ATOM 463 N N . LEU A 1 60 ? -8.391 38.688 25.172 1 97.69 60 LEU A N 1
ATOM 464 C CA . LEU A 1 60 ? -7.09 38.031 25.219 1 97.69 60 LEU A CA 1
ATOM 465 C C . LEU A 1 60 ? -6.098 38.844 26.031 1 97.69 60 LEU A C 1
ATOM 467 O O . LEU A 1 60 ? -6.051 40.094 25.906 1 97.69 60 LEU A O 1
ATOM 471 N N . PRO A 1 61 ? -5.324 38.219 26.891 1 96 61 PRO A N 1
ATOM 472 C CA . PRO A 1 61 ? -4.238 38.938 27.562 1 96 61 PRO A CA 1
ATOM 473 C C . PRO A 1 61 ? -3.143 39.406 26.594 1 96 61 PRO A C 1
ATOM 475 O O . PRO A 1 61 ? -3.113 38.938 25.438 1 96 61 PRO A O 1
ATOM 478 N N . ASP A 1 62 ? -2.188 40.219 27.078 1 94.12 62 ASP A N 1
ATOM 479 C CA . ASP A 1 62 ? -1.172 40.812 26.219 1 94.12 62 ASP A CA 1
ATOM 480 C C . ASP A 1 62 ? 0.077 39.938 26.141 1 94.12 62 ASP A C 1
ATOM 482 O O . ASP A 1 62 ? 1.014 40.25 25.406 1 94.12 62 ASP A O 1
ATOM 486 N N . ASP A 1 63 ? 0.076 38.875 26.812 1 95.75 63 ASP A N 1
ATOM 487 C CA . ASP A 1 63 ? 1.312 38.094 26.922 1 95.75 63 ASP A CA 1
ATOM 488 C C . ASP A 1 63 ? 1.199 36.781 26.156 1 95.75 63 ASP A C 1
ATOM 490 O O . ASP A 1 63 ? 1.755 35.75 26.594 1 95.75 63 ASP A O 1
ATOM 494 N N . ILE A 1 64 ? 0.361 36.688 25.141 1 97.75 64 ILE A N 1
ATOM 495 C CA . ILE A 1 64 ? 0.302 35.531 24.266 1 97.75 64 ILE A CA 1
ATOM 496 C C . ILE A 1 64 ? 1.438 35.594 23.25 1 97.75 64 ILE A C 1
ATOM 498 O O . ILE A 1 64 ? 1.639 36.625 22.594 1 97.75 64 ILE A O 1
ATOM 502 N N . ASP A 1 65 ? 2.199 34.562 23.125 1 98 65 ASP A N 1
ATOM 503 C CA . ASP A 1 65 ? 3.33 34.531 22.203 1 98 65 ASP A CA 1
ATOM 504 C C . ASP A 1 65 ? 2.943 33.844 20.891 1 98 65 ASP A C 1
ATOM 506 O O . ASP A 1 65 ? 3.379 34.281 19.812 1 98 65 ASP A O 1
ATOM 510 N N . ILE A 1 66 ? 2.238 32.75 20.938 1 98.69 66 ILE A N 1
ATOM 511 C CA . ILE A 1 66 ? 1.866 31.938 19.781 1 98.69 66 ILE A CA 1
ATOM 512 C C . ILE A 1 66 ? 0.368 31.641 19.812 1 98.69 66 ILE A C 1
ATOM 514 O O . ILE A 1 66 ? -0.192 31.359 20.875 1 98.69 66 ILE A O 1
ATOM 518 N N . ALA A 1 67 ? -0.295 31.688 18.719 1 98.81 67 ALA A N 1
ATOM 519 C CA . ALA A 1 67 ? -1.681 31.25 18.578 1 98.81 67 ALA A CA 1
ATOM 520 C C . ALA A 1 67 ? -1.814 30.188 17.484 1 98.81 67 ALA A C 1
ATOM 522 O O . ALA A 1 67 ? -1.26 30.328 16.391 1 98.81 67 ALA A O 1
ATOM 523 N N . CYS A 1 68 ? -2.441 29.078 17.812 1 98.75 68 CYS A N 1
ATOM 524 C CA . CYS A 1 68 ? -2.846 28.094 16.828 1 98.75 68 CYS A CA 1
ATOM 525 C C . CYS A 1 68 ? -4.305 28.297 16.422 1 98.75 68 CYS A C 1
ATOM 527 O O . CYS A 1 68 ? -5.211 28.047 17.219 1 98.75 68 CYS A O 1
ATOM 529 N N . VAL A 1 69 ? -4.488 28.734 15.172 1 98.62 69 VAL A N 1
ATOM 530 C CA . VAL A 1 69 ? -5.84 28.922 14.648 1 98.62 69 VAL A CA 1
ATOM 531 C C . VAL A 1 69 ? -6.316 27.656 13.969 1 98.62 69 VAL A C 1
ATOM 533 O O . VAL A 1 69 ? -5.977 27.391 12.812 1 98.62 69 VAL A O 1
ATOM 536 N N . VAL A 1 70 ? -7.172 26.906 14.695 1 97.31 70 VAL A N 1
ATOM 537 C CA . VAL A 1 70 ? -7.582 25.578 14.258 1 97.31 70 VAL A CA 1
ATOM 538 C C . VAL A 1 70 ? -9.078 25.578 13.953 1 97.31 70 VAL A C 1
ATOM 540 O O . VAL A 1 70 ? -9.828 24.75 14.492 1 97.31 70 VAL A O 1
ATOM 543 N N . ILE A 1 71 ? -9.5 26.5 13.219 1 93.69 71 ILE A N 1
ATOM 544 C CA . ILE A 1 71 ? -10.852 26.578 12.672 1 93.69 71 ILE A CA 1
ATOM 545 C C . ILE A 1 71 ? -10.789 26.766 11.156 1 93.69 71 ILE A C 1
ATOM 547 O O . ILE A 1 71 ? -9.719 27.031 10.602 1 93.69 71 ILE A O 1
ATOM 551 N N . ARG A 1 72 ? -11.867 26.625 10.461 1 88.62 72 ARG A N 1
ATOM 552 C CA . ARG A 1 72 ? -11.93 26.656 9 1 88.62 72 ARG A CA 1
ATOM 553 C C . ARG A 1 72 ? -11.445 27.984 8.461 1 88.62 72 ARG A C 1
ATOM 555 O O . ARG A 1 72 ? -11.766 29.047 9.016 1 88.62 72 ARG A O 1
ATOM 562 N N . ALA A 1 73 ? -10.719 27.891 7.488 1 90.62 73 ALA A N 1
ATOM 563 C CA . ALA A 1 73 ? -10.234 29.078 6.793 1 90.62 73 ALA A CA 1
ATOM 564 C C . ALA A 1 73 ? -11.336 29.688 5.934 1 90.62 73 ALA A C 1
ATOM 566 O O . ALA A 1 73 ? -12.398 29.094 5.746 1 90.62 73 ALA A O 1
ATOM 567 N N . GLU A 1 74 ? -11.039 30.859 5.449 1 86.12 74 GLU A N 1
ATOM 568 C CA . GLU A 1 74 ? -12 31.594 4.629 1 86.12 74 GLU A CA 1
ATOM 569 C C . GLU A 1 74 ? -12.312 30.828 3.344 1 86.12 74 GLU A C 1
ATOM 571 O O . GLU A 1 74 ? -13.469 30.766 2.916 1 86.12 74 GLU A O 1
ATOM 576 N N . VAL A 1 75 ? -11.391 30.188 2.754 1 85.88 75 VAL A N 1
ATOM 577 C CA . VAL A 1 75 ? -11.508 29.531 1.458 1 85.88 75 VAL A CA 1
ATOM 578 C C . VAL A 1 75 ? -12.484 28.359 1.562 1 85.88 75 VAL A C 1
ATOM 580 O O . VAL A 1 75 ? -13.055 27.938 0.558 1 85.88 75 VAL A O 1
ATOM 583 N N . ILE A 1 76 ? -12.695 27.859 2.76 1 86 76 ILE A N 1
ATOM 584 C CA . ILE A 1 76 ? -13.656 26.781 2.938 1 86 76 ILE A CA 1
ATOM 585 C C . ILE A 1 76 ? -14.797 27.234 3.85 1 86 76 ILE A C 1
ATOM 587 O O . ILE A 1 76 ? -15.375 26.438 4.586 1 86 76 ILE A O 1
ATOM 591 N N . GLY A 1 77 ? -14.969 28.562 4.02 1 85.38 77 GLY A N 1
ATOM 592 C CA . GLY A 1 77 ? -16.188 29.125 4.574 1 85.38 77 GLY A CA 1
ATOM 593 C C . GLY A 1 77 ? -16.078 29.469 6.047 1 85.38 77 GLY A C 1
ATOM 594 O O . GLY A 1 77 ? -17.078 29.609 6.742 1 85.38 77 GLY A O 1
ATOM 595 N N . GLY A 1 78 ? -14.859 29.609 6.523 1 91.94 78 GLY A N 1
ATOM 596 C CA . GLY A 1 78 ? -14.695 29.906 7.938 1 91.94 78 GLY A CA 1
ATOM 597 C C . GLY A 1 78 ? -14.148 31.297 8.188 1 91.94 78 GLY A C 1
ATOM 598 O O . GLY A 1 78 ? -14.117 32.125 7.285 1 91.94 78 GLY A O 1
ATOM 599 N N . LYS A 1 79 ? -13.828 31.547 9.453 1 93.38 79 LYS A N 1
ATOM 600 C CA . LYS A 1 79 ? -13.352 32.844 9.883 1 93.38 79 LYS A CA 1
ATOM 601 C C . LYS A 1 79 ? -11.875 32.812 10.266 1 93.38 79 LYS A C 1
ATOM 603 O O . LYS A 1 79 ? -11.359 33.75 10.883 1 93.38 79 LYS A O 1
ATOM 608 N N . GLY A 1 80 ? -11.266 31.734 9.93 1 96.31 80 GLY A N 1
ATOM 609 C CA . GLY A 1 80 ? -9.898 31.516 10.375 1 96.31 80 GLY A CA 1
ATOM 610 C C . GLY A 1 80 ? -8.938 32.594 9.914 1 96.31 80 GLY A C 1
ATOM 611 O O . GLY A 1 80 ? -8.07 33.031 10.68 1 96.31 80 GLY A O 1
ATOM 612 N N . ASP A 1 81 ? -9.078 33.062 8.719 1 97.56 81 ASP A N 1
ATOM 613 C CA . ASP A 1 81 ? -8.172 34.062 8.156 1 97.56 81 ASP A CA 1
ATOM 614 C C . ASP A 1 81 ? -8.312 35.406 8.875 1 97.56 81 ASP A C 1
ATOM 616 O O . ASP A 1 81 ? -7.312 36.094 9.125 1 97.56 81 ASP A O 1
ATOM 620 N N . GLN A 1 82 ? -9.5 35.781 9.172 1 97.06 82 GLN A N 1
ATOM 621 C CA . GLN A 1 82 ? -9.734 37.031 9.883 1 97.06 82 GLN A CA 1
ATOM 622 C C . GLN A 1 82 ? -9.086 37 11.266 1 97.06 82 GLN A C 1
ATOM 624 O O . GLN A 1 82 ? -8.469 37.969 11.68 1 97.06 82 GLN A O 1
ATOM 629 N N . LEU A 1 83 ? -9.297 35.906 11.898 1 97.75 83 LEU A N 1
ATOM 630 C CA . LEU A 1 83 ? -8.703 35.781 13.227 1 97.75 83 LEU A CA 1
ATOM 631 C C . LEU A 1 83 ? -7.184 35.781 13.141 1 97.75 83 LEU A C 1
ATOM 633 O O . LEU A 1 83 ? -6.516 36.406 13.969 1 97.75 83 LEU A O 1
ATOM 637 N N . THR A 1 84 ? -6.668 35.062 12.156 1 98.5 84 THR A N 1
ATOM 638 C CA . THR A 1 84 ? -5.223 35 11.945 1 98.5 84 THR A CA 1
ATOM 639 C C . THR A 1 84 ? -4.664 36.406 11.742 1 98.5 84 THR A C 1
ATOM 641 O O . THR A 1 84 ? -3.684 36.812 12.383 1 98.5 84 THR A O 1
ATOM 644 N N . GLN A 1 85 ? -5.312 37.219 10.961 1 98.19 85 GLN A N 1
ATOM 645 C CA . GLN A 1 85 ? -4.871 38.594 10.68 1 98.19 85 GLN A CA 1
ATOM 646 C C . GLN A 1 85 ? -4.887 39.438 11.945 1 98.19 85 GLN A C 1
ATOM 648 O O . GLN A 1 85 ? -3.943 40.188 12.203 1 98.19 85 GLN A O 1
ATOM 653 N N . ALA A 1 86 ? -5.949 39.312 12.656 1 98.12 86 ALA A N 1
ATOM 654 C CA . ALA A 1 86 ? -6.09 40.094 13.875 1 98.12 86 ALA A CA 1
ATOM 655 C C . ALA A 1 86 ? -5.012 39.719 14.898 1 98.12 86 ALA A C 1
ATOM 657 O O . ALA A 1 86 ? -4.48 40.594 15.586 1 98.12 86 ALA A O 1
ATOM 658 N N . LEU A 1 87 ? -4.719 38.469 15.039 1 98.56 87 LEU A N 1
ATOM 659 C CA . LEU A 1 87 ? -3.711 38 15.977 1 98.56 87 LEU A CA 1
ATOM 660 C C . LEU A 1 87 ? -2.318 38.469 15.555 1 98.56 87 LEU A C 1
ATOM 662 O O . LEU A 1 87 ? -1.529 38.906 16.375 1 98.56 87 LEU A O 1
ATOM 666 N N . LEU A 1 88 ? -2.021 38.344 14.266 1 98.56 88 LEU A N 1
ATOM 667 C CA . LEU A 1 88 ? -0.74 38.781 13.742 1 98.56 88 LEU A CA 1
ATOM 668 C C . LEU A 1 88 ? -0.559 40.281 13.977 1 98.56 88 LEU A C 1
ATOM 670 O O . LEU A 1 88 ? 0.542 40.75 14.297 1 98.56 88 LEU A O 1
ATOM 674 N N . ALA A 1 89 ? -1.613 41.031 13.844 1 97.69 89 ALA A N 1
ATOM 675 C CA . ALA A 1 89 ? -1.569 42.469 14.023 1 97.69 89 ALA A CA 1
ATOM 676 C C . ALA A 1 89 ? -1.186 42.844 15.453 1 97.69 89 ALA A C 1
ATOM 678 O O . ALA A 1 89 ? -0.707 43.938 15.711 1 97.69 89 ALA A O 1
ATOM 679 N N . ARG A 1 90 ? -1.322 41.938 16.359 1 97.5 90 ARG A N 1
ATOM 680 C CA . ARG A 1 90 ? -0.969 42.125 17.766 1 97.5 90 ARG A CA 1
ATOM 681 C C . ARG A 1 90 ? 0.457 41.688 18.047 1 97.5 90 ARG A C 1
ATOM 683 O O . ARG A 1 90 ? 0.913 41.719 19.188 1 97.5 90 ARG A O 1
ATOM 690 N N . GLY A 1 91 ? 1.106 41.219 17.031 1 97.75 91 GLY A N 1
ATOM 691 C CA . GLY A 1 91 ? 2.469 40.719 17.172 1 97.75 91 GLY A CA 1
ATOM 692 C C . GLY A 1 91 ? 2.543 39.281 17.625 1 97.75 91 GLY A C 1
ATOM 693 O O . GLY A 1 91 ? 3.602 38.812 18.047 1 97.75 91 GLY A O 1
ATOM 694 N N . ILE A 1 92 ? 1.428 38.594 17.641 1 98.5 92 ILE A N 1
ATOM 695 C CA . ILE A 1 92 ? 1.365 37.188 18.047 1 98.5 92 ILE A CA 1
ATOM 696 C C . ILE A 1 92 ? 1.697 36.281 16.844 1 98.5 92 ILE A C 1
ATOM 698 O O . ILE A 1 92 ? 1.122 36.438 15.766 1 98.5 92 ILE A O 1
ATOM 702 N N . SER A 1 93 ? 2.701 35.375 16.969 1 98.75 93 SER A N 1
ATOM 703 C CA . SER A 1 93 ? 2.977 34.406 15.914 1 98.75 93 SER A CA 1
ATOM 704 C C . SER A 1 93 ? 1.832 33.406 15.758 1 98.75 93 SER A C 1
ATOM 706 O O . SER A 1 93 ? 1.245 32.969 16.75 1 98.75 93 SER A O 1
ATOM 708 N N . VAL A 1 94 ? 1.535 33.031 14.5 1 98.88 94 VAL A N 1
ATOM 709 C CA . VAL A 1 94 ? 0.321 32.25 14.281 1 98.88 94 VAL A CA 1
ATOM 710 C C . VAL A 1 94 ? 0.649 31 13.477 1 98.88 94 VAL A C 1
ATOM 712 O O . VAL A 1 94 ? 1.376 31.062 12.477 1 98.88 94 VAL A O 1
ATOM 715 N N . ILE A 1 95 ? 0.217 29.859 13.969 1 98.75 95 ILE A N 1
ATOM 716 C CA . ILE A 1 95 ? 0.055 28.641 13.172 1 98.75 95 ILE A CA 1
ATOM 717 C C . ILE A 1 95 ? -1.412 28.469 12.789 1 98.75 95 ILE A C 1
ATOM 719 O O . ILE A 1 95 ? -2.283 28.391 13.656 1 98.75 95 ILE A O 1
ATOM 723 N N . GLN A 1 96 ? -1.696 28.453 11.523 1 98.62 96 GLN A N 1
ATOM 724 C CA . GLN A 1 96 ? -3.072 28.234 11.094 1 98.62 96 GLN A CA 1
ATOM 725 C C . GLN A 1 96 ? -3.238 26.875 10.438 1 98.62 96 GLN A C 1
ATOM 727 O O . GLN A 1 96 ? -2.418 26.469 9.609 1 98.62 96 GLN A O 1
ATOM 732 N N . GLU A 1 97 ? -4.246 26.141 10.82 1 97.12 97 GLU A N 1
ATOM 733 C CA . GLU A 1 97 ? -4.555 24.828 10.281 1 97.12 97 GLU A CA 1
ATOM 734 C C . GLU A 1 97 ? -4.984 24.922 8.812 1 97.12 97 GLU A C 1
ATOM 736 O O . GLU A 1 97 ? -5.707 25.844 8.43 1 97.12 97 GLU A O 1
ATOM 741 N N . HIS A 1 98 ? -4.57 24.031 8.039 1 95.56 98 HIS A N 1
ATOM 742 C CA . HIS A 1 98 ? -4.879 23.938 6.613 1 95.56 98 HIS A CA 1
ATOM 743 C C . HIS A 1 98 ? -6.355 23.641 6.387 1 95.56 98 HIS A C 1
ATOM 745 O O . HIS A 1 98 ? -7.059 23.234 7.309 1 95.56 98 HIS A O 1
ATOM 751 N N . PRO A 1 99 ? -6.906 23.859 5.23 1 96.56 99 PRO A N 1
ATOM 752 C CA . PRO A 1 99 ? -6.227 24.375 4.043 1 96.56 99 PRO A CA 1
ATOM 753 C C . PRO A 1 99 ? -6.289 25.891 3.945 1 96.56 99 PRO A C 1
ATOM 755 O O . PRO A 1 99 ? -7.18 26.516 4.527 1 96.56 99 PRO A O 1
ATOM 758 N N . LEU A 1 100 ? -5.32 26.453 3.342 1 97.56 100 LEU A N 1
ATOM 759 C CA . LEU A 1 100 ? -5.293 27.875 3.035 1 97.56 100 LEU A CA 1
ATOM 760 C C . LEU A 1 100 ? -5.012 28.109 1.554 1 97.56 100 LEU A C 1
ATOM 762 O O . LEU A 1 100 ? -4.262 27.359 0.933 1 97.56 100 LEU A O 1
ATOM 766 N N . ASP A 1 101 ? -5.641 29.094 0.993 1 96.88 101 ASP A N 1
ATOM 767 C CA . ASP A 1 101 ? -5.312 29.438 -0.384 1 96.88 101 ASP A CA 1
ATOM 768 C C . ASP A 1 101 ? -4.098 30.359 -0.437 1 96.88 101 ASP A C 1
ATOM 770 O O . ASP A 1 101 ? -3.66 30.891 0.591 1 96.88 101 ASP A O 1
ATOM 774 N N . ALA A 1 102 ? -3.564 30.516 -1.645 1 97.38 102 ALA A N 1
ATOM 775 C CA . ALA A 1 102 ? -2.334 31.281 -1.853 1 97.38 102 ALA A CA 1
ATOM 776 C C . ALA A 1 102 ? -2.512 32.719 -1.441 1 97.38 102 ALA A C 1
ATOM 778 O O . ALA A 1 102 ? -1.603 33.344 -0.867 1 97.38 102 ALA A O 1
ATOM 779 N N . GLU A 1 103 ? -3.621 33.281 -1.678 1 97.5 103 GLU A N 1
ATOM 780 C CA . GLU A 1 103 ? -3.865 34.688 -1.357 1 97.5 103 GLU A CA 1
ATOM 781 C C . GLU A 1 103 ? -3.844 34.906 0.15 1 97.5 103 GLU A C 1
ATOM 783 O O . GLU A 1 103 ? -3.285 35.906 0.621 1 97.5 103 GLU A O 1
ATOM 788 N N . SER A 1 104 ? -4.492 34.031 0.861 1 97.81 104 SER A N 1
ATOM 789 C CA . SER A 1 104 ? -4.477 34.125 2.316 1 97.81 104 SER A CA 1
ATOM 790 C C . SER A 1 104 ? -3.053 34.031 2.859 1 97.81 104 SER A C 1
ATOM 792 O O . SER A 1 104 ? -2.672 34.781 3.752 1 97.81 104 SER A O 1
ATOM 794 N N . ILE A 1 105 ? -2.307 33.094 2.322 1 98.06 105 ILE A N 1
ATOM 795 C CA . ILE A 1 105 ? -0.93 32.906 2.77 1 98.06 105 ILE A CA 1
ATOM 796 C C . ILE A 1 105 ? -0.133 34.188 2.537 1 98.06 105 ILE A C 1
ATOM 798 O O . ILE A 1 105 ? 0.612 34.625 3.414 1 98.06 105 ILE A O 1
ATOM 802 N N . LYS A 1 106 ? -0.289 34.812 1.406 1 98.19 106 LYS A N 1
ATOM 803 C CA . LYS A 1 106 ? 0.391 36.062 1.091 1 98.19 106 LYS A CA 1
ATOM 804 C C . LYS A 1 106 ? 0.009 37.156 2.08 1 98.19 106 LYS A C 1
ATOM 806 O O . LYS A 1 106 ? 0.877 37.875 2.602 1 98.19 106 LYS A O 1
ATOM 811 N N . ARG A 1 107 ? -1.247 37.25 2.285 1 98.06 107 ARG A N 1
ATOM 812 C CA . ARG A 1 107 ? -1.769 38.281 3.178 1 98.06 107 ARG A CA 1
ATOM 813 C C . ARG A 1 107 ? -1.245 38.062 4.598 1 98.06 107 ARG A C 1
ATOM 815 O O . ARG A 1 107 ? -0.815 39.031 5.242 1 98.06 107 ARG A O 1
ATOM 822 N N . HIS A 1 108 ? -1.332 36.875 5.086 1 98.5 108 HIS A N 1
ATOM 823 C CA . HIS A 1 108 ? -0.896 36.562 6.445 1 98.5 108 HIS A CA 1
ATOM 824 C C . HIS A 1 108 ? 0.606 36.781 6.602 1 98.5 108 HIS A C 1
ATOM 826 O O . HIS A 1 108 ? 1.065 37.281 7.633 1 98.5 108 HIS A O 1
ATOM 832 N N . GLN A 1 109 ? 1.361 36.375 5.531 1 98.25 109 GLN A N 1
ATOM 833 C CA . GLN A 1 109 ? 2.807 36.562 5.594 1 98.25 109 GLN A CA 1
ATOM 834 C C . GLN A 1 109 ? 3.168 38.031 5.641 1 98.25 109 GLN A C 1
ATOM 836 O O . GLN A 1 109 ? 4.09 38.438 6.352 1 98.25 109 GLN A O 1
ATOM 841 N N . LEU A 1 110 ? 2.531 38.844 4.867 1 98.12 110 LEU A N 1
ATOM 842 C CA . LEU A 1 110 ? 2.752 40.281 4.875 1 98.12 110 LEU A CA 1
ATOM 843 C C . LEU A 1 110 ? 2.484 40.875 6.258 1 98.12 110 LEU A C 1
ATOM 845 O O . LEU A 1 110 ? 3.258 41.688 6.75 1 98.12 110 LEU A O 1
ATOM 849 N N . ALA A 1 111 ? 1.376 40.438 6.836 1 98.5 111 ALA A N 1
ATOM 850 C CA . ALA A 1 111 ? 1.029 40.906 8.18 1 98.5 111 ALA A CA 1
ATOM 851 C C . ALA A 1 111 ? 2.078 40.469 9.195 1 98.5 111 ALA A C 1
ATOM 853 O O . ALA A 1 111 ? 2.447 41.25 10.094 1 98.5 111 ALA A O 1
ATOM 854 N N . ALA A 1 112 ? 2.498 39.25 9.117 1 98.5 112 ALA A N 1
ATOM 855 C CA . ALA A 1 112 ? 3.516 38.719 10.023 1 98.5 112 ALA A CA 1
ATOM 856 C C . ALA A 1 112 ? 4.793 39.531 9.953 1 98.5 112 ALA A C 1
ATOM 858 O O . ALA A 1 112 ? 5.359 39.906 10.984 1 98.5 112 ALA A O 1
ATOM 859 N N . ASN A 1 113 ? 5.238 39.875 8.734 1 97.81 113 ASN A N 1
ATOM 860 C CA . ASN A 1 113 ? 6.438 40.688 8.539 1 97.81 113 ASN A CA 1
ATOM 861 C C . ASN A 1 113 ? 6.273 42.062 9.133 1 97.81 113 ASN A C 1
ATOM 863 O O . ASN A 1 113 ? 7.191 42.594 9.766 1 97.81 113 ASN A O 1
ATOM 867 N N . LYS A 1 114 ? 5.164 42.625 8.922 1 98.12 114 LYS A N 1
ATOM 868 C CA . LYS A 1 114 ? 4.875 43.969 9.375 1 98.12 114 LYS A CA 1
ATOM 869 C C . LYS A 1 114 ? 4.926 44.062 10.898 1 98.12 114 LYS A C 1
ATOM 871 O O . LYS A 1 114 ? 5.328 45.094 11.445 1 98.12 114 LYS A O 1
ATOM 876 N N . HIS A 1 115 ? 4.559 43.062 11.578 1 97.88 115 HIS A N 1
ATOM 877 C CA . HIS A 1 115 ? 4.395 43.125 13.023 1 97.88 115 HIS A CA 1
ATOM 878 C C . HIS A 1 115 ? 5.43 42.281 13.742 1 97.88 115 HIS A C 1
ATOM 880 O O . HIS A 1 115 ? 5.25 41.906 14.914 1 97.88 115 HIS A O 1
ATOM 886 N N . ASP A 1 116 ? 6.457 41.844 13.016 1 96.62 116 ASP A N 1
ATOM 887 C CA . ASP A 1 116 ? 7.582 41.094 13.539 1 96.62 116 ASP A CA 1
ATOM 888 C C . ASP A 1 116 ? 7.105 39.812 14.219 1 96.62 116 ASP A C 1
ATOM 890 O O . ASP A 1 116 ? 7.465 39.531 15.367 1 96.62 116 ASP A O 1
ATOM 894 N N . ALA A 1 117 ? 6.203 39.094 13.625 1 97.81 117 ALA A N 1
ATOM 895 C CA . ALA A 1 117 ? 5.676 37.812 14.039 1 97.81 117 ALA A CA 1
ATOM 896 C C . ALA A 1 117 ? 5.902 36.75 12.961 1 97.81 117 ALA A C 1
ATOM 898 O O . ALA A 1 117 ? 6.375 37.062 11.859 1 97.81 117 ALA A O 1
ATOM 899 N N . MET A 1 118 ? 5.695 35.5 13.312 1 98.19 118 MET A N 1
ATOM 900 C CA . MET A 1 118 ? 5.801 34.406 12.359 1 98.19 118 MET A CA 1
ATOM 901 C C . MET A 1 118 ? 4.422 33.875 11.984 1 98.19 118 MET A C 1
ATOM 903 O O . MET A 1 118 ? 3.504 33.875 12.812 1 98.19 118 MET A O 1
ATOM 907 N N . PHE A 1 119 ? 4.289 33.5 10.734 1 98.62 119 PHE A N 1
ATOM 908 C CA . PHE A 1 119 ? 3.08 32.812 10.273 1 98.62 119 PHE A CA 1
ATOM 909 C C . PHE A 1 119 ? 3.418 31.484 9.617 1 98.62 119 PHE A C 1
ATOM 911 O O . PHE A 1 119 ? 4.273 31.422 8.727 1 98.62 119 PHE A O 1
ATOM 918 N N . TRP A 1 120 ? 2.746 30.422 10.062 1 98.5 120 TRP A N 1
ATOM 919 C CA . TRP A 1 120 ? 2.877 29.094 9.461 1 98.5 120 TRP A CA 1
ATOM 920 C C . TRP A 1 120 ? 1.509 28.5 9.156 1 98.5 120 TRP A C 1
ATOM 922 O O . TRP A 1 120 ? 0.607 28.531 10 1 98.5 120 TRP A O 1
ATOM 932 N N . ALA A 1 121 ? 1.326 28.016 7.906 1 98.06 121 ALA A N 1
ATOM 933 C CA . ALA A 1 121 ? 0.239 27.078 7.645 1 98.06 121 ALA A CA 1
ATOM 934 C C . ALA A 1 121 ? 0.647 25.656 8.008 1 98.06 121 ALA A C 1
ATOM 936 O O . ALA A 1 121 ? 1.717 25.188 7.605 1 98.06 121 ALA A O 1
ATOM 937 N N . ASN A 1 122 ? -0.145 24.984 8.789 1 97.69 122 ASN A N 1
ATOM 938 C CA . ASN A 1 122 ? 0.186 23.625 9.219 1 97.69 122 ASN A CA 1
ATOM 939 C C . ASN A 1 122 ? -0.742 22.594 8.586 1 97.69 122 ASN A C 1
ATOM 941 O O . ASN A 1 122 ? -1.958 22.641 8.773 1 97.69 122 ASN A O 1
ATOM 945 N N . SER A 1 123 ? -0.144 21.578 7.902 1 96.62 123 SER A N 1
ATOM 946 C CA . SER A 1 123 ? -0.924 20.516 7.281 1 96.62 123 SER A CA 1
ATOM 947 C C . SER A 1 123 ? -1.176 19.375 8.258 1 96.62 123 SER A C 1
ATOM 949 O O . SER A 1 123 ? -1.895 18.422 7.934 1 96.62 123 SER A O 1
ATOM 951 N N . PHE A 1 124 ? -0.651 19.391 9.453 1 97.31 124 PHE A N 1
ATOM 952 C CA . PHE A 1 124 ? -0.892 18.547 10.625 1 97.31 124 PHE A CA 1
ATOM 953 C C . PHE A 1 124 ? -0.216 17.203 10.477 1 97.31 124 PHE A C 1
ATOM 955 O O . PHE A 1 124 ? 0.621 16.812 11.305 1 97.31 124 PHE A O 1
ATOM 962 N N . TYR A 1 125 ? -0.445 16.375 9.367 1 97.88 125 TYR A N 1
ATOM 963 C CA . TYR A 1 125 ? -0.064 14.969 9.273 1 97.88 125 TYR A CA 1
ATOM 964 C C . TYR A 1 125 ? 1.437 14.82 9.047 1 97.88 125 TYR A C 1
ATOM 966 O O . TYR A 1 125 ? 2.035 13.82 9.445 1 97.88 125 TYR A O 1
ATOM 974 N N . SER A 1 126 ? 2.059 15.836 8.406 1 97.62 126 SER A N 1
ATOM 975 C CA . SER A 1 126 ? 3.504 15.789 8.211 1 97.62 126 SER A CA 1
ATOM 976 C C . SER A 1 126 ? 4.246 15.938 9.539 1 97.62 126 SER A C 1
ATOM 978 O O . SER A 1 126 ? 5.438 15.633 9.625 1 97.62 126 SER A O 1
ATOM 980 N N . GLN A 1 127 ? 3.496 16.391 10.602 1 97.12 127 GLN A N 1
ATOM 981 C CA . GLN A 1 127 ? 4.117 16.562 11.914 1 97.12 127 GLN A CA 1
ATOM 982 C C . GLN A 1 127 ? 3.969 15.312 12.766 1 97.12 127 GLN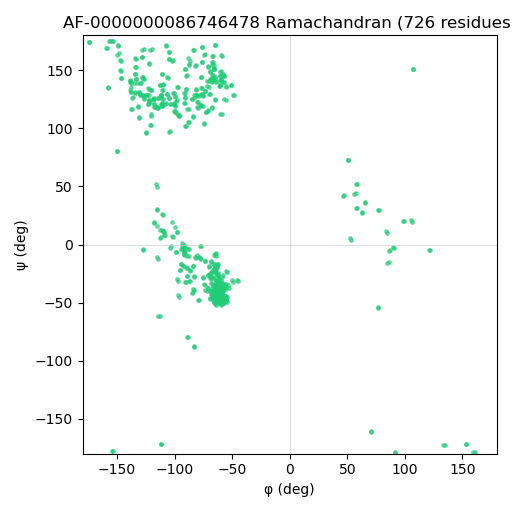 A C 1
ATOM 984 O O . GLN A 1 127 ? 4.668 15.148 13.766 1 97.12 127 GLN A O 1
ATOM 989 N N . CYS A 1 128 ? 3.016 14.438 12.398 1 96.88 128 CYS A N 1
ATOM 990 C CA . CYS A 1 128 ? 2.775 13.211 13.156 1 96.88 128 CYS A CA 1
ATOM 991 C C . CYS A 1 128 ? 3.877 12.188 12.906 1 96.88 128 CYS A C 1
ATOM 993 O O . CYS A 1 128 ? 4.598 12.281 11.914 1 96.88 128 CYS A O 1
ATOM 995 N N . HIS A 1 129 ? 3.947 11.227 13.773 1 96.94 129 HIS A N 1
ATOM 996 C CA . HIS A 1 129 ? 5.055 10.273 13.75 1 96.94 129 HIS A CA 1
ATOM 997 C C . HIS A 1 129 ? 5.125 9.547 12.414 1 96.94 129 HIS A C 1
ATOM 999 O O . HIS A 1 129 ? 6.203 9.422 11.828 1 96.94 129 HIS A O 1
ATOM 1005 N N . ALA A 1 130 ? 4.066 9.016 11.961 1 98.06 130 ALA A N 1
ATOM 1006 C CA . ALA A 1 130 ? 4.043 8.305 10.688 1 98.06 130 ALA A CA 1
ATOM 1007 C C . ALA A 1 130 ? 4.473 9.211 9.539 1 98.06 130 ALA A C 1
ATOM 1009 O O . ALA A 1 130 ? 5.227 8.797 8.656 1 98.06 130 ALA A O 1
ATOM 1010 N N . GLY A 1 131 ? 3.914 10.469 9.5 1 98.31 131 GLY A N 1
ATOM 1011 C CA . GLY A 1 131 ? 4.312 11.43 8.484 1 98.31 131 GLY A CA 1
ATOM 1012 C C . GLY A 1 131 ? 5.797 11.758 8.523 1 98.31 131 GLY A C 1
ATOM 1013 O O . GLY A 1 131 ? 6.453 11.797 7.484 1 98.31 131 GLY A O 1
ATOM 1014 N N . ARG A 1 132 ? 6.328 11.945 9.711 1 97.94 132 ARG A N 1
ATOM 1015 C CA . ARG A 1 132 ? 7.754 12.227 9.859 1 97.94 132 ARG A CA 1
ATOM 1016 C C . ARG A 1 132 ? 8.594 11.031 9.43 1 97.94 132 ARG A C 1
ATOM 1018 O O . ARG A 1 132 ? 9.664 11.203 8.836 1 97.94 132 ARG A O 1
ATOM 1025 N N . SER A 1 133 ? 8.141 9.828 9.781 1 98.38 133 SER A N 1
ATOM 1026 C CA . SER A 1 133 ? 8.836 8.617 9.352 1 98.38 133 SER A CA 1
ATOM 1027 C C . SER A 1 133 ? 8.883 8.508 7.832 1 98.38 133 SER A C 1
ATOM 1029 O O . SER A 1 133 ? 9.922 8.195 7.258 1 98.38 133 SER A O 1
ATOM 1031 N N . TRP A 1 134 ? 7.793 8.773 7.219 1 98.38 134 TRP A N 1
ATOM 1032 C CA . TRP A 1 134 ? 7.668 8.789 5.766 1 98.38 134 TRP A CA 1
ATOM 1033 C C . TRP A 1 134 ? 8.648 9.773 5.141 1 98.38 134 TRP A C 1
ATOM 1035 O O . TRP A 1 134 ? 9.383 9.422 4.215 1 98.38 134 TRP A O 1
ATOM 1045 N N . LEU A 1 135 ? 8.656 10.945 5.629 1 98.12 135 LEU A N 1
ATOM 1046 C CA . LEU A 1 135 ? 9.5 12 5.082 1 98.12 135 LEU A CA 1
ATOM 1047 C C . LEU A 1 135 ? 10.977 11.695 5.312 1 98.12 135 LEU A C 1
ATOM 1049 O O . LEU A 1 135 ? 11.797 11.867 4.414 1 98.12 135 LEU A O 1
ATOM 1053 N N . HIS A 1 136 ? 11.273 11.219 6.492 1 98.06 136 HIS A N 1
ATOM 1054 C CA . HIS A 1 136 ? 12.648 10.844 6.809 1 98.06 136 HIS A CA 1
ATOM 1055 C C . HIS A 1 136 ? 13.141 9.727 5.891 1 98.06 136 HIS A C 1
ATOM 1057 O O . HIS A 1 136 ? 14.234 9.812 5.336 1 98.06 136 HIS A O 1
ATOM 1063 N N . ALA A 1 137 ? 12.359 8.703 5.75 1 98.69 137 ALA A N 1
ATOM 1064 C CA . ALA A 1 137 ? 12.734 7.559 4.914 1 98.69 137 ALA A CA 1
ATOM 1065 C C . ALA A 1 137 ? 12.938 7.984 3.463 1 98.69 137 ALA A C 1
ATOM 1067 O O . ALA A 1 137 ? 13.914 7.586 2.826 1 98.69 137 ALA A O 1
ATOM 1068 N N . ALA A 1 138 ? 12 8.781 2.93 1 98.44 138 ALA A N 1
ATOM 1069 C CA . ALA A 1 138 ? 12.117 9.25 1.551 1 98.44 138 ALA A CA 1
ATOM 1070 C C . ALA A 1 138 ? 13.422 10.008 1.339 1 98.44 138 ALA A C 1
ATOM 1072 O O . ALA A 1 138 ? 14.117 9.805 0.34 1 98.44 138 ALA A O 1
ATOM 1073 N N . GLN A 1 139 ? 13.719 10.891 2.285 1 97 139 GLN A N 1
ATOM 1074 C CA . GLN A 1 139 ? 14.961 11.648 2.203 1 97 139 GLN A CA 1
ATOM 1075 C C . GLN A 1 139 ? 16.172 10.727 2.221 1 97 139 GLN A C 1
ATOM 1077 O O . GLN A 1 139 ? 17.109 10.898 1.427 1 97 139 GLN A O 1
ATOM 1082 N N . GLN A 1 140 ? 16.172 9.766 3.131 1 97.94 140 GLN A N 1
ATOM 1083 C CA . GLN A 1 140 ? 17.297 8.836 3.252 1 97.94 140 GLN A CA 1
ATOM 1084 C C . GLN A 1 140 ? 17.453 7.996 1.987 1 97.94 140 GLN A C 1
ATOM 1086 O O . GLN A 1 140 ? 18.578 7.742 1.538 1 97.94 140 GLN A O 1
ATOM 1091 N N . ILE A 1 141 ? 16.375 7.539 1.42 1 98.31 141 ILE A N 1
ATOM 1092 C CA . ILE A 1 141 ? 16.422 6.723 0.212 1 98.31 141 ILE A CA 1
ATOM 1093 C C . ILE A 1 141 ? 17.016 7.527 -0.934 1 98.31 141 ILE A C 1
ATOM 1095 O O . ILE A 1 141 ? 17.875 7.027 -1.678 1 98.31 141 ILE A O 1
ATOM 1099 N N . ASN A 1 142 ? 16.531 8.789 -1.071 1 97.06 142 ASN A N 1
ATOM 1100 C CA . ASN A 1 142 ? 17.109 9.664 -2.086 1 97.06 142 ASN A CA 1
ATOM 1101 C C . ASN A 1 142 ? 18.625 9.812 -1.91 1 97.06 142 ASN A C 1
ATOM 1103 O O . ASN A 1 142 ? 19.375 9.719 -2.881 1 97.06 142 ASN A O 1
ATOM 1107 N N . GLN A 1 143 ? 19.031 10.008 -0.703 1 97.06 143 GLN A N 1
ATOM 1108 C CA . GLN A 1 143 ? 20.438 10.234 -0.414 1 97.06 143 GLN A CA 1
ATOM 1109 C C . GLN A 1 143 ? 21.266 8.969 -0.642 1 97.06 143 GLN A C 1
ATOM 1111 O O . GLN A 1 143 ? 22.312 9.016 -1.276 1 97.06 143 GLN A O 1
ATOM 1116 N N . LEU A 1 144 ? 20.781 7.852 -0.139 1 97.56 144 LEU A N 1
ATOM 1117 C CA . LEU A 1 144 ? 21.531 6.605 -0.168 1 97.56 144 LEU A CA 1
ATOM 1118 C C . LEU A 1 144 ? 21.562 6.016 -1.575 1 97.56 144 LEU A C 1
ATOM 1120 O O . LEU A 1 144 ? 22.562 5.422 -1.986 1 97.56 144 LEU A O 1
ATOM 1124 N N . SER A 1 145 ? 20.469 6.176 -2.357 1 96.62 145 SER A N 1
ATOM 1125 C CA . SER A 1 145 ? 20.406 5.625 -3.707 1 96.62 145 SER A CA 1
ATOM 1126 C C . SER A 1 145 ? 20.953 6.609 -4.734 1 96.62 145 SER A C 1
ATOM 1128 O O . SER A 1 145 ? 21.25 6.23 -5.867 1 96.62 145 SER A O 1
ATOM 1130 N N . GLN A 1 146 ? 21 7.902 -4.383 1 95.81 146 GLN A N 1
ATOM 1131 C CA . GLN A 1 146 ? 21.391 8.992 -5.27 1 95.81 146 GLN A CA 1
ATOM 1132 C C . GLN A 1 146 ? 20.5 9.055 -6.504 1 95.81 146 GLN A C 1
ATOM 1134 O O . GLN A 1 146 ? 20.969 9.32 -7.609 1 95.81 146 GLN A O 1
ATOM 1139 N N . GLN A 1 147 ? 19.266 8.664 -6.297 1 93.94 147 GLN A N 1
ATOM 1140 C CA . GLN A 1 147 ? 18.266 8.68 -7.359 1 93.94 147 GLN A CA 1
ATOM 1141 C C . GLN A 1 147 ? 16.953 9.281 -6.859 1 93.94 147 GLN A C 1
ATOM 1143 O O . GLN A 1 147 ? 16.672 9.273 -5.66 1 93.94 147 GLN A O 1
ATOM 1148 N N . ARG A 1 148 ? 16.188 9.867 -7.762 1 93.44 148 ARG A N 1
ATOM 1149 C CA . ARG A 1 148 ? 14.82 10.289 -7.492 1 93.44 148 ARG A CA 1
ATOM 1150 C C . ARG A 1 148 ? 13.836 9.156 -7.766 1 93.44 148 ARG A C 1
ATOM 1152 O O . ARG A 1 148 ? 14.148 8.219 -8.5 1 93.44 148 ARG A O 1
ATOM 1159 N N . PRO A 1 149 ? 12.695 9.227 -7.102 1 95.62 149 PRO A N 1
ATOM 1160 C CA . PRO A 1 149 ? 11.688 8.242 -7.504 1 95.62 149 PRO A CA 1
ATOM 1161 C C . PRO A 1 149 ? 11.336 8.328 -8.984 1 95.62 149 PRO A C 1
ATOM 1163 O O . PRO A 1 149 ? 11.266 9.43 -9.547 1 95.62 149 PRO A O 1
ATOM 1166 N N . VAL A 1 150 ? 11.039 7.199 -9.609 1 93.94 150 VAL A N 1
ATOM 1167 C CA . VAL A 1 150 ? 10.719 7.176 -11.031 1 93.94 150 VAL A CA 1
ATOM 1168 C C . VAL A 1 150 ? 9.203 7.219 -11.219 1 93.94 150 VAL A C 1
ATOM 1170 O O . VAL A 1 150 ? 8.719 7.574 -12.297 1 93.94 150 VAL A O 1
ATOM 1173 N N . SER A 1 151 ? 8.5 6.836 -10.234 1 95.44 151 SER A N 1
ATOM 1174 C CA . SER A 1 151 ? 7.043 6.801 -10.266 1 95.44 151 SER A CA 1
ATOM 1175 C C . SER A 1 151 ? 6.461 6.812 -8.852 1 95.44 151 SER A C 1
ATOM 1177 O O . SER A 1 151 ? 7.195 6.703 -7.871 1 95.44 151 SER A O 1
ATOM 1179 N N . GLY A 1 152 ? 5.188 7.004 -8.727 1 95.94 152 GLY A N 1
ATOM 1180 C CA . GLY A 1 152 ? 4.5 6.938 -7.449 1 95.94 152 GLY A CA 1
ATOM 1181 C C . GLY A 1 152 ? 2.992 7.074 -7.57 1 95.94 152 GLY A C 1
ATOM 1182 O O . GLY A 1 152 ? 2.471 7.289 -8.672 1 95.94 152 GLY A O 1
ATOM 1183 N N . TYR A 1 153 ? 2.336 6.891 -6.406 1 95.75 153 TYR A N 1
ATOM 1184 C CA . TYR A 1 153 ? 0.884 6.988 -6.297 1 95.75 153 TYR A CA 1
ATOM 1185 C C . TYR A 1 153 ? 0.48 7.723 -5.023 1 95.75 153 TYR A C 1
ATOM 1187 O O . TYR A 1 153 ? 1.133 7.586 -3.986 1 95.75 153 TYR A O 1
ATOM 1195 N N . LEU A 1 154 ? -0.495 8.516 -5.215 1 98 154 LEU A N 1
ATOM 1196 C CA . LEU A 1 154 ? -1.169 9.133 -4.078 1 98 154 LEU A CA 1
ATOM 1197 C C . LEU A 1 154 ? -2.684 9 -4.203 1 98 154 LEU A C 1
ATOM 1199 O O . LEU A 1 154 ? -3.258 9.375 -5.23 1 98 154 LEU A O 1
ATOM 1203 N N . THR A 1 155 ? -3.338 8.359 -3.307 1 98.25 155 THR A N 1
ATOM 1204 C CA . THR A 1 155 ? -4.793 8.281 -3.217 1 98.25 155 THR A CA 1
ATOM 1205 C C . THR A 1 155 ? -5.289 8.969 -1.945 1 98.25 155 THR A C 1
ATOM 1207 O O . THR A 1 155 ? -4.797 8.688 -0.851 1 98.25 155 THR A O 1
ATOM 1210 N N . THR A 1 156 ? -6.195 9.875 -2.146 1 98.19 156 THR A N 1
ATOM 1211 C CA . THR A 1 156 ? -6.703 10.641 -1.013 1 98.19 156 THR A CA 1
ATOM 1212 C C . THR A 1 156 ? -8.117 11.148 -1.289 1 98.19 156 THR A C 1
ATOM 1214 O O . THR A 1 156 ? -8.766 10.695 -2.232 1 98.19 156 THR A O 1
ATOM 1217 N N . SER A 1 157 ? -8.688 11.898 -0.353 1 96.69 157 SER A N 1
ATOM 1218 C CA . SER A 1 157 ? -9.992 12.547 -0.5 1 96.69 157 SER A CA 1
ATOM 1219 C C . SER A 1 157 ? -9.836 14.047 -0.736 1 96.69 157 SER A C 1
ATOM 1221 O O . SER A 1 157 ? -8.75 14.594 -0.566 1 96.69 157 SER A O 1
ATOM 1223 N N . ARG A 1 158 ? -10.883 14.641 -1.155 1 94.56 158 ARG A N 1
ATOM 1224 C CA . ARG A 1 158 ? -10.883 16.078 -1.426 1 94.56 158 ARG A CA 1
ATOM 1225 C C . ARG A 1 158 ? -10.5 16.859 -0.181 1 94.56 158 ARG A C 1
ATOM 1227 O O . ARG A 1 158 ? -9.719 17.812 -0.26 1 94.56 158 ARG A O 1
ATOM 1234 N N . GLN A 1 159 ? -10.969 16.453 0.98 1 92.5 159 GLN A N 1
ATOM 1235 C CA . GLN A 1 159 ? -10.781 17.156 2.242 1 92.5 159 GLN A CA 1
ATOM 1236 C C . GLN A 1 159 ? -9.328 17.047 2.715 1 92.5 159 GLN A C 1
ATOM 1238 O O . GLN A 1 159 ? -8.836 17.938 3.422 1 92.5 159 GLN A O 1
ATOM 1243 N N . LEU A 1 160 ? -8.695 15.961 2.27 1 96.81 160 LEU A N 1
ATOM 1244 C CA . LEU A 1 160 ? -7.359 15.711 2.789 1 96.81 160 LEU A CA 1
ATOM 1245 C C . LEU A 1 160 ? -6.305 15.953 1.712 1 96.81 160 LEU A C 1
ATOM 1247 O O . LEU A 1 160 ? -5.133 15.617 1.901 1 96.81 160 LEU A O 1
ATOM 1251 N N . LEU A 1 161 ? -6.734 16.547 0.601 1 97.88 161 LEU A N 1
ATOM 1252 C CA . LEU A 1 161 ? -5.848 16.766 -0.538 1 97.88 161 LEU A CA 1
ATOM 1253 C C . LEU A 1 161 ? -4.68 17.672 -0.159 1 97.88 161 LEU A C 1
ATOM 1255 O O . LEU A 1 161 ? -3.531 17.375 -0.502 1 97.88 161 LEU A O 1
ATOM 1259 N N . PHE A 1 162 ? -4.902 18.734 0.591 1 97.94 162 PHE A N 1
ATOM 1260 C CA . PHE A 1 162 ? -3.863 19.688 0.973 1 97.94 162 PHE A CA 1
ATOM 1261 C C . PHE A 1 162 ? -2.762 18.984 1.764 1 97.94 162 PHE A C 1
ATOM 1263 O O . PHE A 1 162 ? -1.583 19.094 1.417 1 97.94 162 PHE A O 1
ATOM 1270 N N . SER A 1 163 ? -3.141 18.266 2.805 1 98.31 163 SER A N 1
ATOM 1271 C CA . SER A 1 163 ? -2.168 17.578 3.65 1 98.31 163 SER A CA 1
ATOM 1272 C C . SER A 1 163 ? -1.485 16.438 2.902 1 98.31 163 SER A C 1
ATOM 1274 O O . SER A 1 163 ? -0.31 16.156 3.135 1 98.31 163 SER A O 1
ATOM 1276 N N . ALA A 1 164 ? -2.207 15.758 1.986 1 98.62 164 ALA A N 1
ATOM 1277 C CA . ALA A 1 164 ? -1.611 14.695 1.187 1 98.62 164 ALA A CA 1
ATOM 1278 C C . ALA A 1 164 ? -0.547 15.242 0.243 1 98.62 164 ALA A C 1
ATOM 1280 O O . ALA A 1 164 ? 0.531 14.656 0.105 1 98.62 164 ALA A O 1
ATOM 1281 N N . LEU A 1 165 ? -0.874 16.375 -0.372 1 98.12 165 LEU A N 1
ATOM 1282 C CA . LEU A 1 165 ? 0.08 17.016 -1.271 1 98.12 165 LEU A CA 1
ATOM 1283 C C . LEU A 1 165 ? 1.305 17.5 -0.504 1 98.12 165 LEU A C 1
ATOM 1285 O O . LEU A 1 165 ? 2.424 17.453 -1.019 1 98.12 165 LEU A O 1
ATOM 1289 N N . ASP A 1 166 ? 1.093 17.984 0.69 1 98.31 166 ASP A N 1
ATOM 1290 C CA . ASP A 1 166 ? 2.211 18.406 1.531 1 98.31 166 ASP A CA 1
ATOM 1291 C C . ASP A 1 166 ? 3.18 17.25 1.769 1 98.31 166 ASP A C 1
ATOM 1293 O O . ASP A 1 166 ? 4.391 17.406 1.604 1 98.31 166 ASP A O 1
ATOM 1297 N N . LEU A 1 167 ? 2.639 16.078 2.146 1 98.38 167 LEU A N 1
ATOM 1298 C CA . LEU A 1 167 ? 3.453 14.891 2.381 1 98.38 167 LEU A CA 1
ATOM 1299 C C . LEU A 1 167 ? 4.199 14.477 1.114 1 98.38 167 LEU A C 1
ATOM 1301 O O . LEU A 1 167 ? 5.391 14.164 1.164 1 98.38 167 LEU A O 1
ATOM 1305 N N . LEU A 1 168 ? 3.502 14.523 0.005 1 97.75 168 LEU A N 1
ATOM 1306 C CA . LEU A 1 168 ? 4.098 14.125 -1.264 1 97.75 168 LEU A CA 1
ATOM 1307 C C . LEU A 1 168 ? 5.219 15.078 -1.665 1 97.75 168 LEU A C 1
ATOM 1309 O O . LEU A 1 168 ? 6.32 14.641 -2.006 1 97.75 168 LEU A O 1
ATOM 1313 N N . LEU A 1 169 ? 4.934 16.391 -1.619 1 96.69 169 LEU A N 1
ATOM 1314 C CA . LEU A 1 169 ? 5.883 17.406 -2.082 1 96.69 169 LEU A CA 1
ATOM 1315 C C . LEU A 1 169 ? 7.145 17.391 -1.227 1 96.69 169 LEU A C 1
ATOM 1317 O O . LEU A 1 169 ? 8.258 17.5 -1.749 1 96.69 169 LEU A O 1
ATOM 1321 N N . GLN A 1 170 ? 6.988 17.25 0.063 1 97 170 GLN A N 1
ATOM 1322 C CA . GLN A 1 170 ? 8.148 17.188 0.942 1 97 170 GLN A CA 1
ATOM 1323 C C . GLN A 1 170 ? 8.984 15.953 0.661 1 97 170 GLN A C 1
ATOM 1325 O O . GLN A 1 170 ? 10.219 16.016 0.628 1 97 170 GLN A O 1
ATOM 1330 N N . ALA A 1 171 ? 8.32 14.82 0.418 1 97.56 171 ALA A N 1
ATOM 1331 C CA . ALA A 1 171 ? 9.023 13.562 0.17 1 97.56 171 ALA A CA 1
ATOM 1332 C C . ALA A 1 171 ? 9.805 13.625 -1.137 1 97.56 171 ALA A C 1
ATOM 1334 O O . ALA A 1 171 ? 10.836 12.969 -1.279 1 97.56 171 ALA A O 1
ATOM 1335 N N . CYS A 1 172 ? 9.328 14.438 -2.084 1 95 172 CYS A N 1
ATOM 1336 C CA . CYS A 1 172 ? 9.953 14.555 -3.396 1 95 172 CYS A CA 1
ATOM 1337 C C . CYS A 1 172 ? 10.867 15.773 -3.461 1 95 172 CYS A C 1
ATOM 1339 O O . CYS A 1 172 ? 11.219 16.234 -4.547 1 95 172 CYS A O 1
ATOM 1341 N N . HIS A 1 173 ? 11.164 16.406 -2.389 1 88.19 173 HIS A N 1
ATOM 1342 C CA . HIS A 1 173 ? 12.078 17.547 -2.246 1 88.19 173 HIS A CA 1
ATOM 1343 C C . HIS A 1 173 ? 11.547 18.766 -2.971 1 88.19 173 HIS A C 1
ATOM 1345 O O . HIS A 1 173 ? 12.305 19.484 -3.631 1 88.19 173 HIS A O 1
ATOM 1351 N N . CYS A 1 174 ? 10.281 18.969 -2.975 1 78.75 174 CYS A N 1
ATOM 1352 C CA . CYS A 1 174 ? 9.57 20.172 -3.391 1 78.75 174 CYS A CA 1
ATOM 1353 C C . CYS A 1 174 ? 10.031 20.641 -4.77 1 78.75 174 CYS A C 1
ATOM 1355 O O . CYS A 1 174 ? 10.602 21.719 -4.91 1 78.75 174 CYS A O 1
ATOM 1357 N N . PRO A 1 175 ? 9.633 19.906 -5.727 1 80.31 175 PRO A N 1
ATOM 1358 C CA . PRO A 1 175 ? 10.062 20.312 -7.066 1 80.31 175 PRO A CA 1
ATOM 1359 C C . PRO A 1 175 ? 9.586 21.703 -7.449 1 80.31 175 PRO A C 1
ATOM 1361 O O . PRO A 1 175 ? 8.492 22.125 -7.059 1 80.31 175 PRO A O 1
ATOM 1364 N N . GLU A 1 176 ? 10.383 22.422 -8.102 1 77.5 176 GLU A N 1
ATOM 1365 C CA . GLU A 1 176 ? 10.086 23.812 -8.477 1 77.5 176 GLU A CA 1
ATOM 1366 C C . GLU A 1 176 ? 8.969 23.875 -9.516 1 77.5 176 GLU A C 1
ATOM 1368 O O . GLU A 1 176 ? 8.102 24.75 -9.445 1 77.5 176 GLU A O 1
ATOM 1373 N N . GLN A 1 177 ? 9.078 22.938 -10.484 1 85.5 177 GLN A N 1
ATOM 1374 C CA . GLN A 1 177 ? 8.086 22.891 -11.547 1 85.5 177 GLN A CA 1
ATOM 1375 C C . GLN A 1 177 ? 7.367 21.547 -11.586 1 85.5 177 GLN A C 1
ATOM 1377 O O . GLN A 1 177 ? 7.988 20.5 -11.383 1 85.5 177 GLN A O 1
ATOM 1382 N N . MET A 1 178 ? 6.051 21.656 -11.68 1 91.38 178 MET A N 1
ATOM 1383 C CA . MET A 1 178 ? 5.234 20.453 -11.758 1 91.38 178 MET A CA 1
ATOM 1384 C C . MET A 1 178 ? 4.141 20.594 -12.805 1 91.38 178 MET A C 1
ATOM 1386 O O . MET A 1 178 ? 3.477 21.641 -12.875 1 91.38 178 MET A O 1
ATOM 1390 N N . GLU A 1 179 ? 4.102 19.656 -13.688 1 94.06 179 GLU A N 1
ATOM 1391 C CA . GLU A 1 179 ? 3.02 19.594 -14.664 1 94.06 179 GLU A CA 1
ATOM 1392 C C . GLU A 1 179 ? 1.846 18.766 -14.141 1 94.06 179 GLU A C 1
ATOM 1394 O O . GLU A 1 179 ? 2.039 17.703 -13.562 1 94.06 179 GLU A O 1
ATOM 1399 N N . ILE A 1 180 ? 0.652 19.312 -14.305 1 96.19 180 ILE A N 1
ATOM 1400 C CA . ILE A 1 180 ? -0.568 18.641 -13.883 1 96.19 180 ILE A CA 1
ATOM 1401 C C . ILE A 1 180 ? -1.385 18.234 -15.109 1 96.19 180 ILE A C 1
ATOM 1403 O O . ILE A 1 180 ? -1.763 19.078 -15.922 1 96.19 180 ILE A O 1
ATOM 1407 N N . VAL A 1 181 ? -1.645 16.969 -15.266 1 94.31 181 VAL A N 1
ATOM 1408 C CA . VAL A 1 181 ? -2.496 16.453 -16.344 1 94.31 181 VAL A CA 1
ATOM 1409 C C . VAL A 1 181 ? -3.717 15.758 -15.742 1 94.31 181 VAL A C 1
ATOM 1411 O O . VAL A 1 181 ? -3.578 14.836 -14.938 1 94.31 181 VAL A O 1
ATOM 1414 N N . TYR A 1 182 ? -4.852 16.234 -16.094 1 95.12 182 TYR A N 1
ATOM 1415 C CA . TYR A 1 182 ? -6.086 15.562 -15.711 1 95.12 182 TYR A CA 1
ATOM 1416 C C . TYR A 1 182 ? -6.371 14.383 -16.625 1 95.12 182 TYR A C 1
ATOM 1418 O O . TYR A 1 182 ? -6.562 14.555 -17.844 1 95.12 182 TYR A O 1
ATOM 1426 N N . VAL A 1 183 ? -6.41 13.195 -16.109 1 89.81 183 VAL A N 1
ATOM 1427 C CA . VAL A 1 183 ? -6.594 11.977 -16.891 1 89.81 183 VAL A CA 1
ATOM 1428 C C . VAL A 1 183 ? -8.078 11.656 -17.016 1 89.81 183 VAL A C 1
ATOM 1430 O O . VAL A 1 183 ? -8.523 11.094 -18.016 1 89.81 183 VAL A O 1
ATOM 1433 N N . GLY A 1 184 ? -8.867 11.977 -16.047 1 87.69 184 GLY A N 1
ATOM 1434 C CA . GLY A 1 184 ? -10.297 11.734 -16.062 1 87.69 184 GLY A CA 1
ATOM 1435 C C . GLY A 1 184 ? -10.82 11.117 -14.789 1 87.69 184 GLY A C 1
ATOM 1436 O O . GLY A 1 184 ? -10.172 11.195 -13.742 1 87.69 184 GLY A O 1
ATOM 1437 N N . GLN A 1 185 ? -12.102 10.75 -14.883 1 80.81 185 GLN A N 1
ATOM 1438 C CA . GLN A 1 185 ? -12.719 10.086 -13.734 1 80.81 185 GLN A CA 1
ATOM 1439 C C . GLN A 1 185 ? -12.562 8.57 -13.836 1 80.81 185 GLN A C 1
ATOM 1441 O O . GLN A 1 185 ? -12.75 7.988 -14.906 1 80.81 185 GLN A O 1
ATOM 1446 N N . ARG A 1 186 ? -12.008 8.016 -12.773 1 68.38 186 ARG A N 1
ATOM 1447 C CA . ARG A 1 186 ? -11.852 6.566 -12.68 1 68.38 186 ARG A CA 1
ATOM 1448 C C . ARG A 1 186 ? -12.984 5.949 -11.867 1 68.38 186 ARG A C 1
ATOM 1450 O O . ARG A 1 186 ? -13.141 6.25 -10.68 1 68.38 186 ARG A O 1
ATOM 1457 N N . SER A 1 187 ? -13.867 4.902 -12.312 1 67 187 SER A N 1
ATOM 1458 C CA . SER A 1 187 ? -14.945 4.141 -11.695 1 67 187 SER A CA 1
ATOM 1459 C C . SER A 1 187 ? -15.977 5.066 -11.055 1 67 187 SER A C 1
ATOM 1461 O O . SER A 1 187 ? -16.766 4.641 -10.195 1 67 187 SER A O 1
ATOM 1463 N N . ASN A 1 188 ? -15.828 6.32 -11.242 1 80.25 188 ASN A N 1
ATOM 1464 C CA . ASN A 1 188 ? -16.703 7.305 -10.609 1 80.25 188 ASN A CA 1
ATOM 1465 C C . ASN A 1 188 ? -16.234 7.648 -9.195 1 80.25 188 ASN A C 1
ATOM 1467 O O . ASN A 1 188 ? -16.703 8.617 -8.602 1 80.25 188 ASN A O 1
ATOM 1471 N N . ALA A 1 189 ? -15.344 6.781 -8.672 1 91.38 189 ALA A N 1
ATOM 1472 C CA . ALA A 1 189 ? -14.961 7.02 -7.281 1 91.38 189 ALA A CA 1
ATOM 1473 C C . ALA A 1 189 ? -13.867 8.078 -7.188 1 91.38 189 ALA A C 1
ATOM 1475 O O . ALA A 1 189 ? -13.773 8.789 -6.184 1 91.38 189 ALA A O 1
ATOM 1476 N N . PHE A 1 190 ? -13.062 8.18 -8.266 1 95.38 190 PHE A N 1
ATOM 1477 C CA . PHE A 1 190 ? -11.898 9.047 -8.125 1 95.38 190 PHE A CA 1
ATOM 1478 C C . PHE A 1 190 ? -11.695 9.875 -9.391 1 95.38 190 PHE A C 1
ATOM 1480 O O . PHE A 1 190 ? -11.906 9.383 -10.5 1 95.38 190 PHE A O 1
ATOM 1487 N N . HIS A 1 191 ? -11.305 11.141 -9.203 1 95.88 191 HIS A N 1
ATOM 1488 C CA . HIS A 1 191 ? -10.602 11.875 -10.25 1 95.88 191 HIS A CA 1
ATOM 1489 C C . HIS A 1 191 ? -9.141 11.445 -10.328 1 95.88 191 HIS A C 1
ATOM 1491 O O . HIS A 1 191 ? -8.469 11.297 -9.305 1 95.88 191 HIS A O 1
ATOM 1497 N N . CYS A 1 192 ? -8.688 11.22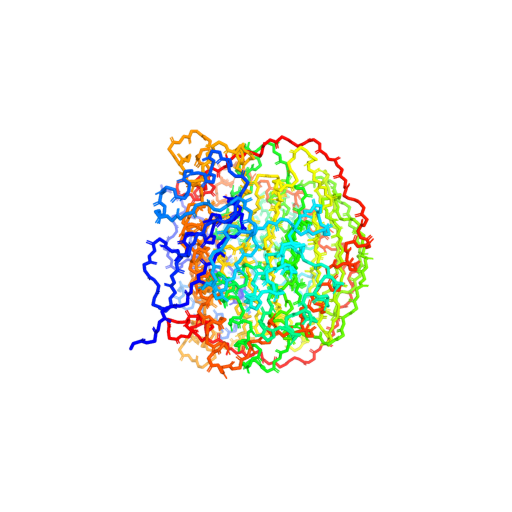7 -11.531 1 94.75 192 CYS A N 1
ATOM 1498 C CA . CYS A 1 192 ? -7.309 10.797 -11.703 1 94.75 192 CYS A CA 1
ATOM 1499 C C . CYS A 1 192 ? -6.473 11.883 -12.367 1 94.75 192 CYS A C 1
ATOM 1501 O O . CYS A 1 192 ? -6.883 12.469 -13.367 1 94.75 192 CYS A O 1
ATOM 1503 N N . PHE A 1 193 ? -5.312 12.227 -11.734 1 95.56 193 PHE A N 1
ATOM 1504 C CA . PHE A 1 193 ? -4.344 13.188 -12.258 1 95.56 193 PHE A CA 1
ATOM 1505 C C . PHE A 1 193 ? -2.973 12.547 -12.414 1 95.56 193 PHE A C 1
ATOM 1507 O O . PHE A 1 193 ? -2.691 11.516 -11.797 1 95.56 193 PHE A O 1
ATOM 1514 N N . GLU A 1 194 ? -2.203 13.102 -13.281 1 94.31 194 GLU A N 1
ATOM 1515 C CA . GLU A 1 194 ? -0.772 12.828 -13.359 1 94.31 194 GLU A CA 1
ATOM 1516 C C . GLU A 1 194 ? 0.047 14.07 -13.023 1 94.31 194 GLU A C 1
ATOM 1518 O O . GLU A 1 194 ? -0.118 15.117 -13.656 1 94.31 194 GLU A O 1
ATOM 1523 N N . LEU A 1 195 ? 0.825 13.969 -11.977 1 95.75 195 LEU A N 1
ATOM 1524 C CA . LEU A 1 195 ? 1.774 15.016 -11.617 1 95.75 195 LEU A CA 1
ATOM 1525 C C . LEU A 1 195 ? 3.184 14.656 -12.07 1 95.75 195 LEU A C 1
ATOM 1527 O O . LEU A 1 195 ? 3.717 13.609 -11.68 1 95.75 195 LEU A O 1
ATOM 1531 N N . SER A 1 196 ? 3.801 15.484 -12.898 1 94 196 SER A N 1
ATOM 1532 C CA . SER A 1 196 ? 5.121 15.164 -13.43 1 94 196 SER A CA 1
ATOM 1533 C C . SER A 1 196 ? 6.133 16.25 -13.094 1 94 196 SER A C 1
ATOM 1535 O O . SER A 1 196 ? 5.82 17.438 -13.188 1 94 196 SER A O 1
ATOM 1537 N N . PHE A 1 197 ? 7.285 15.836 -12.641 1 92.88 197 PHE A N 1
ATOM 1538 C CA . PHE A 1 197 ? 8.383 16.75 -12.336 1 92.88 197 PHE A CA 1
ATOM 1539 C C . PHE A 1 197 ? 9.719 16.016 -12.367 1 92.88 197 PHE A C 1
ATOM 1541 O O . PHE A 1 197 ? 9.844 14.914 -11.82 1 92.88 197 PHE A O 1
ATOM 1548 N N . ALA A 1 198 ? 10.727 16.578 -12.984 1 88 198 ALA A N 1
ATOM 1549 C CA . ALA A 1 198 ? 12.109 16.109 -13 1 88 198 ALA A CA 1
ATOM 1550 C C . ALA A 1 198 ? 12.164 14.609 -13.297 1 88 198 ALA A C 1
ATOM 1552 O O . ALA A 1 198 ? 12.836 13.859 -12.578 1 88 198 ALA A O 1
ATOM 1553 N N . GLY A 1 199 ? 11.398 14.117 -14.211 1 86.31 199 GLY A N 1
ATOM 1554 C CA . GLY A 1 199 ? 11.453 12.727 -14.625 1 86.31 199 GLY A CA 1
ATOM 1555 C C . GLY A 1 199 ? 10.594 11.812 -13.773 1 86.31 199 GLY A C 1
ATOM 1556 O O . GLY A 1 199 ? 10.492 10.609 -14.039 1 86.31 199 GLY A O 1
ATOM 1557 N N . THR A 1 200 ? 10.008 12.359 -12.711 1 92.75 200 THR A N 1
ATOM 1558 C CA . THR A 1 200 ? 9.125 11.594 -11.836 1 92.75 200 THR A CA 1
ATOM 1559 C C . THR A 1 200 ? 7.664 11.828 -12.211 1 92.75 200 THR A C 1
ATOM 1561 O O . THR A 1 200 ? 7.266 12.953 -12.516 1 92.75 200 THR A O 1
ATOM 1564 N N . THR A 1 201 ? 6.891 10.758 -12.258 1 94.06 201 THR A N 1
ATOM 1565 C CA . THR A 1 201 ? 5.457 10.867 -12.492 1 94.06 201 THR A CA 1
ATOM 1566 C C . THR A 1 201 ? 4.672 10.234 -11.352 1 94.06 201 THR A C 1
ATOM 1568 O O . THR A 1 201 ? 4.891 9.07 -11.008 1 94.06 201 THR A O 1
ATOM 1571 N N . ILE A 1 202 ? 3.797 11.047 -10.773 1 95.62 202 ILE A N 1
ATOM 1572 C CA . ILE A 1 202 ? 2.957 10.609 -9.664 1 95.62 202 ILE A CA 1
ATOM 1573 C C . ILE A 1 202 ? 1.501 10.523 -10.125 1 95.62 202 ILE A C 1
ATOM 1575 O O . ILE A 1 202 ? 0.957 11.492 -10.656 1 95.62 202 ILE A O 1
ATOM 1579 N N . THR A 1 203 ? 0.893 9.336 -10.008 1 95.25 203 THR A N 1
ATOM 1580 C CA . THR A 1 203 ? -0.547 9.234 -10.211 1 95.25 203 THR A CA 1
ATOM 1581 C C . THR A 1 203 ? -1.305 9.672 -8.969 1 95.25 203 THR A C 1
ATOM 1583 O O . THR A 1 203 ? -1.087 9.141 -7.879 1 95.25 203 THR A O 1
ATOM 1586 N N . LEU A 1 204 ? -2.16 10.648 -9.117 1 96.88 204 LEU A N 1
ATOM 1587 C CA . LEU A 1 204 ? -2.967 11.172 -8.016 1 96.88 204 LEU A CA 1
ATOM 1588 C C . LEU A 1 204 ? -4.438 10.82 -8.211 1 96.88 204 LEU A C 1
ATOM 1590 O O . LEU A 1 204 ? -5.035 11.172 -9.234 1 96.88 204 LEU A O 1
ATOM 1594 N N . ASN A 1 205 ? -4.996 10.086 -7.297 1 97.06 205 ASN A N 1
ATOM 1595 C CA . ASN A 1 205 ? -6.426 9.797 -7.246 1 97.06 205 ASN A CA 1
ATOM 1596 C C . ASN A 1 205 ? -7.105 10.539 -6.102 1 97.06 205 ASN A C 1
ATOM 1598 O O . ASN A 1 205 ? -6.742 10.359 -4.938 1 97.06 205 ASN A O 1
ATOM 1602 N N . VAL A 1 206 ? -8.086 11.359 -6.445 1 97.56 206 VAL A N 1
ATOM 1603 C CA . VAL A 1 206 ? -8.836 12.117 -5.445 1 97.56 206 VAL A CA 1
ATOM 1604 C C . VAL A 1 206 ? -10.305 11.719 -5.488 1 97.56 206 VAL A C 1
ATOM 1606 O O . VAL A 1 206 ? -10.945 11.773 -6.543 1 97.56 206 VAL A O 1
ATOM 1609 N N . GLN A 1 207 ? -10.844 11.312 -4.332 1 96.62 207 GLN A N 1
ATOM 1610 C CA . GLN A 1 207 ? -12.242 10.898 -4.27 1 96.62 207 GLN A CA 1
ATOM 1611 C C . GLN A 1 207 ? -13.156 11.953 -4.887 1 96.62 207 GLN A C 1
ATOM 1613 O O . GLN A 1 207 ? -13.008 13.148 -4.613 1 96.62 207 GLN A O 1
ATOM 1618 N N . SER A 1 208 ? -14.133 11.539 -5.672 1 93.75 208 SER A N 1
ATOM 1619 C CA . SER A 1 208 ? -14.891 12.43 -6.539 1 93.75 208 SER A CA 1
ATOM 1620 C C . SER A 1 208 ? -16.172 12.906 -5.855 1 93.75 208 SER A C 1
ATOM 1622 O O . SER A 1 208 ? -16.797 13.875 -6.297 1 93.75 208 SER A O 1
ATOM 1624 N N . TYR A 1 209 ? -16.578 12.203 -4.793 1 92.5 209 TYR A N 1
ATOM 1625 C CA . TYR A 1 209 ? -17.891 12.492 -4.223 1 92.5 209 TYR A CA 1
ATOM 1626 C C . TYR A 1 209 ? -17.781 12.742 -2.721 1 92.5 209 TYR A C 1
ATOM 1628 O O . TYR A 1 209 ? -16.734 12.492 -2.111 1 92.5 209 TYR A O 1
ATOM 1636 N N . LEU A 1 210 ? -18.75 13.352 -2.158 1 91.25 210 LEU A N 1
ATOM 1637 C CA . LEU A 1 210 ? -18.906 13.547 -0.721 1 91.25 210 LEU A CA 1
ATOM 1638 C C . LEU A 1 210 ? -20.375 13.539 -0.326 1 91.25 210 LEU A C 1
ATOM 1640 O O . LEU A 1 210 ? -21.25 13.625 -1.188 1 91.25 210 LEU A O 1
ATOM 1644 N N . ASP A 1 211 ? -20.641 13.273 0.88 1 91 211 ASP A N 1
ATOM 1645 C CA . ASP A 1 211 ? -21.969 13.461 1.465 1 91 211 ASP A CA 1
ATOM 1646 C C . ASP A 1 211 ? -22.141 14.875 2.01 1 91 211 ASP A C 1
ATOM 1648 O O . ASP A 1 211 ? -21.438 15.273 2.945 1 91 211 ASP A O 1
ATOM 1652 N N . PRO A 1 212 ? -23.047 15.602 1.451 1 86.5 212 PRO A N 1
ATOM 1653 C CA . PRO A 1 212 ? -23.203 16.984 1.897 1 86.5 212 PRO A CA 1
ATOM 1654 C C . PRO A 1 212 ? -23.594 17.094 3.367 1 86.5 212 PRO A C 1
ATOM 1656 O O . PRO A 1 212 ? -23.344 18.125 4.008 1 86.5 212 PRO A O 1
ATOM 1659 N N . ARG A 1 213 ? -24.25 16.125 3.936 1 86.06 213 ARG A N 1
ATOM 1660 C CA . ARG A 1 213 ? -24.672 16.141 5.332 1 86.06 213 ARG A CA 1
ATOM 1661 C C . ARG A 1 213 ? -23.469 16.031 6.266 1 86.06 213 ARG A C 1
ATOM 1663 O O . ARG A 1 213 ? -23.516 16.484 7.41 1 86.06 213 ARG A O 1
ATOM 1670 N N . ASP A 1 214 ? -22.312 15.344 5.691 1 84.44 214 ASP A N 1
ATOM 1671 C CA . ASP A 1 214 ? -21.094 15.156 6.457 1 84.44 214 ASP A CA 1
ATOM 1672 C C . ASP A 1 214 ? -19.875 15.117 5.539 1 84.44 214 ASP A C 1
ATOM 1674 O O . ASP A 1 214 ? -19.266 14.055 5.34 1 84.44 214 ASP A O 1
ATOM 1678 N N . PRO A 1 215 ? -19.438 16.219 5.148 1 78.69 215 PRO A N 1
ATOM 1679 C CA . PRO A 1 215 ? -18.375 16.25 4.145 1 78.69 215 PRO A CA 1
ATOM 1680 C C . PRO A 1 215 ? -17.031 15.766 4.688 1 78.69 215 PRO A C 1
ATOM 1682 O O . PRO A 1 215 ? -16.141 15.414 3.912 1 78.69 215 PRO A O 1
ATOM 1685 N N . ASP A 1 216 ? -16.922 15.773 5.953 1 79.38 216 ASP A N 1
ATOM 1686 C CA . ASP A 1 216 ? -15.641 15.422 6.539 1 79.38 216 ASP A CA 1
ATOM 1687 C C . ASP A 1 216 ? -15.523 13.914 6.758 1 79.38 216 ASP A C 1
ATOM 1689 O O . ASP A 1 216 ? -14.438 13.406 7.055 1 79.38 216 ASP A O 1
ATOM 1693 N N . MET A 1 217 ? -16.625 13.398 6.57 1 81.38 217 MET A N 1
ATOM 1694 C CA . MET A 1 217 ? -16.641 11.953 6.781 1 81.38 217 MET A CA 1
ATOM 1695 C C . MET A 1 217 ? -16.75 11.211 5.457 1 81.38 217 MET A C 1
ATOM 1697 O O . MET A 1 217 ? -16.75 11.828 4.391 1 81.38 217 MET A O 1
ATOM 1701 N N . HIS A 1 218 ? -16.625 9.93 5.367 1 85.5 218 HIS A N 1
ATOM 1702 C CA . HIS A 1 218 ? -16.797 9.031 4.23 1 85.5 218 HIS A CA 1
ATOM 1703 C C . HIS A 1 218 ? -15.594 9.102 3.293 1 85.5 218 HIS A C 1
ATOM 1705 O O . HIS A 1 218 ? -15.758 9.102 2.07 1 85.5 218 HIS A O 1
ATOM 1711 N N . ASN A 1 219 ? -14.445 9.383 3.807 1 92.25 219 ASN A N 1
ATOM 1712 C CA . ASN A 1 219 ? -13.227 9.227 3.021 1 92.25 219 ASN A CA 1
ATOM 1713 C C . ASN A 1 219 ? -12.898 7.754 2.785 1 92.25 219 ASN A C 1
ATOM 1715 O O . ASN A 1 219 ? -12.625 7.016 3.732 1 92.25 219 ASN A O 1
ATOM 1719 N N . LEU A 1 220 ? -12.938 7.367 1.529 1 94.81 220 LEU A N 1
ATOM 1720 C CA . LEU A 1 220 ? -12.539 5.996 1.22 1 94.81 220 LEU A CA 1
ATOM 1721 C C . LEU A 1 220 ? -11.094 5.742 1.625 1 94.81 220 LEU A C 1
ATOM 1723 O O . LEU A 1 220 ? -10.773 4.684 2.168 1 94.81 220 LEU A O 1
ATOM 1727 N N . VAL A 1 221 ? -10.266 6.715 1.265 1 97.31 221 VAL A N 1
ATOM 1728 C CA . VAL A 1 221 ? -8.836 6.691 1.555 1 97.31 221 VAL A CA 1
ATOM 1729 C C . VAL A 1 221 ? -8.398 8.055 2.09 1 97.31 221 VAL A C 1
ATOM 1731 O O . VAL A 1 221 ? -8.758 9.094 1.529 1 97.31 221 VAL A O 1
ATOM 1734 N N . MET A 1 222 ? -7.672 8.055 3.186 1 97.5 222 MET A N 1
ATOM 1735 C CA . MET A 1 222 ? -7.172 9.305 3.75 1 97.5 222 MET A CA 1
ATOM 1736 C C . MET A 1 222 ? -5.812 9.656 3.162 1 97.5 222 MET A C 1
ATOM 1738 O O . MET A 1 222 ? -5.727 10.414 2.193 1 97.5 222 MET A O 1
ATOM 1742 N N . HIS A 1 223 ? -4.746 9.086 3.605 1 98.44 223 HIS A N 1
ATOM 1743 C CA . HIS A 1 223 ? -3.414 9.289 3.047 1 98.44 223 HIS A CA 1
ATOM 1744 C C . HIS A 1 223 ? -2.775 7.965 2.65 1 98.44 223 HIS A C 1
ATOM 1746 O O . HIS A 1 223 ? -2.168 7.289 3.486 1 98.44 223 HIS A O 1
ATOM 1752 N N . LYS A 1 224 ? -2.879 7.605 1.438 1 98.69 224 LYS A N 1
ATOM 1753 C CA . LYS A 1 224 ? -2.172 6.43 0.937 1 98.69 224 LYS A CA 1
ATOM 1754 C C . LYS A 1 224 ? -1.239 6.801 -0.213 1 98.69 224 LYS A C 1
ATOM 1756 O O . LYS A 1 224 ? -1.677 7.363 -1.217 1 98.69 224 LYS A O 1
ATOM 1761 N N . MET A 1 225 ? 0.029 6.488 -0.04 1 98.19 225 MET A N 1
ATOM 1762 C CA . MET A 1 225 ? 1 6.906 -1.048 1 98.19 225 MET A CA 1
ATOM 1763 C C . MET A 1 225 ? 2.115 5.875 -1.187 1 98.19 225 MET A C 1
ATOM 1765 O O . MET A 1 225 ? 2.455 5.188 -0.222 1 98.19 225 MET A O 1
ATOM 1769 N N . THR A 1 226 ? 2.645 5.773 -2.34 1 98.69 226 THR A N 1
ATOM 1770 C CA . THR A 1 226 ? 3.818 4.969 -2.656 1 98.69 226 THR A CA 1
ATOM 1771 C C . THR A 1 226 ? 4.762 5.727 -3.586 1 98.69 226 THR A C 1
ATOM 1773 O O . THR A 1 226 ? 4.316 6.359 -4.547 1 98.69 226 THR A O 1
ATOM 1776 N N . LEU A 1 227 ? 5.984 5.766 -3.266 1 98.38 227 LEU A N 1
ATOM 1777 C CA . LEU A 1 227 ? 7.035 6.242 -4.16 1 98.38 227 LEU A CA 1
ATOM 1778 C C . LEU A 1 227 ? 7.957 5.098 -4.57 1 98.38 227 LEU A C 1
ATOM 1780 O O . LEU A 1 227 ? 8.32 4.262 -3.744 1 98.38 227 LEU A O 1
ATOM 1784 N N . ILE A 1 228 ? 8.32 5.027 -5.828 1 97.88 228 ILE A N 1
ATOM 1785 C CA . ILE A 1 228 ? 9.07 3.9 -6.375 1 97.88 228 ILE A CA 1
ATOM 1786 C C . ILE A 1 228 ? 10.43 4.379 -6.879 1 97.88 228 ILE A C 1
ATOM 1788 O O . ILE A 1 228 ? 10.5 5.266 -7.734 1 97.88 228 ILE A O 1
ATOM 1792 N N . TRP A 1 229 ? 11.516 3.873 -6.32 1 96.88 229 TRP A N 1
ATOM 1793 C CA . TRP A 1 229 ? 12.883 4.012 -6.805 1 96.88 229 TRP A CA 1
ATOM 1794 C C . TRP A 1 229 ? 13.367 2.717 -7.457 1 96.88 229 TRP A C 1
ATOM 1796 O O . TRP A 1 229 ? 12.773 1.653 -7.246 1 96.88 229 TRP A O 1
ATOM 1806 N N . PRO A 1 230 ? 14.406 2.789 -8.312 1 94.94 230 PRO A N 1
ATOM 1807 C CA . PRO A 1 230 ? 15.016 1.545 -8.789 1 94.94 230 PRO A CA 1
ATOM 1808 C C . PRO A 1 230 ? 15.453 0.625 -7.648 1 94.94 230 PRO A C 1
ATOM 1810 O O . PRO A 1 230 ? 15.5 -0.595 -7.82 1 94.94 230 PRO A O 1
ATOM 1813 N N . ALA A 1 231 ? 15.695 1.171 -6.465 1 96.81 231 ALA A N 1
ATOM 1814 C CA . ALA A 1 231 ? 16.188 0.414 -5.312 1 96.81 231 ALA A CA 1
ATOM 1815 C C . ALA A 1 231 ? 15.031 -0.259 -4.57 1 96.81 231 ALA A C 1
ATOM 1817 O O . ALA A 1 231 ? 15.25 -1.156 -3.756 1 96.81 231 ALA A O 1
ATOM 1818 N N . GLY A 1 232 ? 13.875 0.145 -4.758 1 97.62 232 GLY A N 1
ATOM 1819 C CA . GLY A 1 232 ? 12.695 -0.315 -4.039 1 97.62 232 GLY A CA 1
ATOM 1820 C C . GLY A 1 232 ? 11.594 0.723 -3.973 1 97.62 232 GLY A C 1
ATOM 1821 O O . GLY A 1 232 ? 11.625 1.721 -4.695 1 97.62 232 GLY A O 1
ATOM 1822 N N . TYR A 1 233 ? 10.586 0.461 -3.217 1 98.62 233 TYR A N 1
ATOM 1823 C CA . TYR A 1 233 ? 9.531 1.461 -3.09 1 98.62 233 TYR A CA 1
ATOM 1824 C C . TYR A 1 233 ? 9.133 1.644 -1.632 1 98.62 233 TYR A C 1
ATOM 1826 O O . TYR A 1 233 ? 9.258 0.72 -0.824 1 98.62 233 TYR A O 1
ATOM 1834 N N . LEU A 1 234 ? 8.766 2.852 -1.278 1 98.88 234 LEU A N 1
ATOM 1835 C CA . LEU A 1 234 ? 8.312 3.299 0.036 1 98.88 234 LEU A CA 1
ATOM 1836 C C . LEU A 1 234 ? 6.812 3.551 0.041 1 98.88 234 LEU A C 1
ATOM 1838 O O . LEU A 1 234 ? 6.285 4.219 -0.853 1 98.88 234 LEU A O 1
ATOM 1842 N N . THR A 1 235 ? 6.105 2.938 1.085 1 98.81 235 THR A N 1
ATOM 1843 C CA . THR A 1 235 ? 4.656 3.086 1.157 1 98.81 235 THR A CA 1
ATOM 1844 C C . THR A 1 235 ? 4.238 3.689 2.496 1 98.81 235 THR A C 1
ATOM 1846 O O . THR A 1 235 ? 4.641 3.201 3.555 1 98.81 235 THR A O 1
ATOM 1849 N N . GLN A 1 236 ? 3.588 4.805 2.441 1 98.75 236 GLN A N 1
ATOM 1850 C CA . GLN A 1 236 ? 2.727 5.227 3.543 1 98.75 236 GLN A CA 1
ATOM 1851 C C . GLN A 1 236 ? 1.315 4.668 3.379 1 98.75 236 GLN A C 1
ATOM 1853 O O . GLN A 1 236 ? 0.54 5.16 2.557 1 98.75 236 GLN A O 1
ATOM 1858 N N . GLU A 1 237 ? 0.987 3.668 4.168 1 98.56 237 GLU A N 1
ATOM 1859 C CA . GLU A 1 237 ? -0.24 2.902 3.969 1 98.56 237 GLU A CA 1
ATOM 1860 C C . GLU A 1 237 ? -1.471 3.727 4.336 1 98.56 237 GLU A C 1
ATOM 1862 O O . GLU A 1 237 ? -2.52 3.602 3.699 1 98.56 237 GLU A O 1
ATOM 1867 N N . ALA A 1 238 ? -1.354 4.535 5.375 1 98.38 238 ALA A N 1
ATOM 1868 C CA . ALA A 1 238 ? -2.451 5.355 5.887 1 98.38 238 ALA A CA 1
ATOM 1869 C C . ALA A 1 238 ? -1.922 6.551 6.668 1 98.38 238 ALA A C 1
ATOM 1871 O O . ALA A 1 238 ? -0.712 6.684 6.871 1 98.38 238 ALA A O 1
ATOM 1872 N N . SER A 1 239 ? -2.791 7.453 7.117 1 97.94 239 SER A N 1
ATOM 1873 C CA . SER A 1 239 ? -2.416 8.703 7.773 1 97.94 239 SER A CA 1
ATOM 1874 C C . SER A 1 239 ? -1.535 8.445 8.992 1 97.94 239 SER A C 1
ATOM 1876 O O . SER A 1 239 ? -0.624 9.227 9.281 1 97.94 239 SER A O 1
ATOM 1878 N N . TYR A 1 240 ? -1.842 7.367 9.688 1 97.94 240 TYR A N 1
ATOM 1879 C CA . TYR A 1 240 ? -1.108 7.07 10.914 1 97.94 240 TYR A CA 1
ATOM 1880 C C . TYR A 1 240 ? -0.318 5.777 10.773 1 97.94 240 TYR A C 1
ATOM 1882 O O . TYR A 1 240 ? -0.122 5.055 11.758 1 97.94 240 TYR A O 1
ATOM 1890 N N . GLY A 1 241 ? 0.132 5.465 9.477 1 97.81 241 GLY A N 1
ATOM 1891 C CA . GLY A 1 241 ? 0.937 4.285 9.203 1 97.81 241 GLY A CA 1
ATOM 1892 C C . GLY A 1 241 ? 0.106 3.068 8.836 1 97.81 241 GLY A C 1
ATOM 1893 O O . GLY A 1 241 ? -1.124 3.139 8.797 1 97.81 241 GLY A O 1
ATOM 1894 N N . PRO A 1 242 ? 0.826 1.999 8.609 1 98.56 242 PRO A N 1
ATOM 1895 C CA . PRO A 1 242 ? 2.277 1.833 8.711 1 98.56 242 PRO A CA 1
ATOM 1896 C C . PRO A 1 242 ? 3.029 2.459 7.539 1 98.56 242 PRO A C 1
ATOM 1898 O O . PRO A 1 242 ? 2.428 2.762 6.508 1 98.56 242 PRO A O 1
ATOM 1901 N N . VAL A 1 243 ? 4.312 2.783 7.762 1 98.81 243 VAL A N 1
ATOM 1902 C CA . VAL A 1 243 ? 5.266 3.127 6.715 1 98.81 243 VAL A CA 1
ATOM 1903 C C . VAL A 1 243 ? 6.145 1.92 6.398 1 98.81 243 VAL A C 1
ATOM 1905 O O . VAL A 1 243 ? 6.719 1.308 7.301 1 98.81 243 VAL A O 1
ATOM 1908 N N . ILE A 1 244 ? 6.219 1.559 5.109 1 98.88 244 ILE A N 1
ATOM 1909 C CA . ILE A 1 244 ? 6.816 0.281 4.738 1 98.88 244 ILE A CA 1
ATOM 1910 C C . ILE A 1 244 ? 7.84 0.495 3.625 1 98.88 244 ILE A C 1
ATOM 1912 O O . ILE A 1 244 ? 7.57 1.203 2.652 1 98.88 244 ILE A O 1
ATOM 1916 N N . TRP A 1 245 ? 9.039 -0.074 3.785 1 98.81 245 TRP A N 1
ATOM 1917 C CA . TRP A 1 245 ? 10.055 -0.122 2.738 1 98.81 245 TRP A CA 1
ATOM 1918 C C . TRP A 1 245 ? 10.148 -1.52 2.135 1 98.81 245 TRP A C 1
ATOM 1920 O O . TRP A 1 245 ? 10.266 -2.51 2.861 1 98.81 245 TRP A O 1
ATOM 1930 N N . THR A 1 246 ? 10.039 -1.631 0.844 1 98.5 246 THR A N 1
ATOM 1931 C CA . THR A 1 246 ? 10.172 -2.887 0.114 1 98.5 246 THR A CA 1
ATOM 1932 C C . THR A 1 246 ? 11.297 -2.803 -0.908 1 98.5 246 THR A C 1
ATOM 1934 O O . THR A 1 246 ? 11.117 -2.254 -1.997 1 98.5 246 THR A O 1
ATOM 1937 N N . PRO A 1 247 ? 12.445 -3.389 -0.603 1 97.25 247 PRO A N 1
ATOM 1938 C CA . PRO A 1 247 ? 13.562 -3.357 -1.55 1 97.25 247 PRO A CA 1
ATOM 1939 C C . PRO A 1 247 ? 13.32 -4.234 -2.775 1 97.25 247 PRO A C 1
ATOM 1941 O O . PRO A 1 247 ? 12.578 -5.215 -2.701 1 97.25 247 PRO A O 1
ATOM 1944 N N . VAL A 1 248 ? 13.93 -3.873 -3.832 1 95 248 VAL A N 1
ATOM 1945 C CA . VAL A 1 248 ? 13.883 -4.711 -5.023 1 95 248 VAL A CA 1
ATOM 1946 C C . VAL A 1 248 ? 14.664 -6 -4.777 1 95 248 VAL A C 1
ATOM 1948 O O . VAL A 1 248 ? 15.695 -5.988 -4.105 1 95 248 VAL A O 1
ATOM 1951 N N . LEU A 1 249 ? 14.125 -7.09 -5.328 1 91.75 249 LEU A N 1
ATOM 1952 C CA . LEU A 1 249 ? 14.883 -8.336 -5.336 1 91.75 249 LEU A CA 1
ATOM 1953 C C . LEU A 1 249 ? 15.953 -8.312 -6.426 1 91.75 249 LEU A C 1
ATOM 1955 O O . LEU A 1 249 ? 15.641 -8.102 -7.602 1 91.75 249 LEU A O 1
ATOM 1959 N N . HIS A 1 250 ? 17.109 -8.43 -6.043 1 88.31 250 HIS A N 1
ATOM 1960 C CA . HIS A 1 250 ? 18.219 -8.57 -6.988 1 88.31 250 HIS A CA 1
ATOM 1961 C C . HIS A 1 250 ? 19.109 -9.742 -6.613 1 88.31 250 HIS A C 1
ATOM 1963 O O . HIS A 1 250 ? 19.812 -9.695 -5.594 1 88.31 250 HIS A O 1
ATOM 1969 N N . ALA A 1 251 ? 19.031 -10.758 -7.406 1 84.75 251 ALA A N 1
ATOM 1970 C CA . ALA A 1 251 ? 19.859 -11.953 -7.25 1 84.75 251 ALA A CA 1
ATOM 1971 C C . ALA A 1 251 ? 20.984 -11.984 -8.281 1 84.75 251 ALA A C 1
ATOM 1973 O O . ALA A 1 251 ? 20.797 -12.461 -9.398 1 84.75 251 ALA A O 1
ATOM 1974 N N . PRO A 1 252 ? 22.109 -11.539 -7.812 1 76.94 252 PRO A N 1
ATOM 1975 C CA . PRO A 1 252 ? 23.203 -11.555 -8.781 1 76.94 252 PRO A CA 1
ATOM 1976 C C . PRO A 1 252 ? 23.531 -12.961 -9.273 1 76.94 252 PRO A C 1
ATOM 1978 O O . PRO A 1 252 ? 23.484 -13.922 -8.5 1 76.94 252 PRO A O 1
ATOM 1981 N N . HIS A 1 253 ? 23.75 -13.227 -10.5 1 72.69 253 HIS A N 1
ATOM 1982 C CA . HIS A 1 253 ? 24.203 -14.453 -11.133 1 72.69 253 HIS A CA 1
ATOM 1983 C C . HIS A 1 253 ? 23.203 -15.594 -10.922 1 72.69 253 HIS A C 1
ATOM 1985 O O . HIS A 1 253 ? 23.609 -16.75 -10.75 1 72.69 253 HIS A O 1
ATOM 1991 N N . HIS A 1 254 ? 21.969 -15.32 -10.758 1 72.38 254 HIS A N 1
ATOM 1992 C CA . HIS A 1 254 ? 20.953 -16.344 -10.523 1 72.38 254 HIS A CA 1
ATOM 1993 C C . HIS A 1 254 ? 20.812 -17.266 -11.727 1 72.38 254 HIS A C 1
ATOM 1995 O O . HIS A 1 254 ? 20.219 -18.344 -11.617 1 72.38 254 HIS A O 1
ATOM 2001 N N . LEU A 1 255 ? 21.469 -16.906 -12.766 1 65.44 255 LEU A N 1
ATOM 2002 C CA . LEU A 1 255 ? 21.422 -17.734 -13.977 1 65.44 255 LEU A CA 1
ATOM 2003 C C . LEU A 1 255 ? 22.562 -18.75 -13.984 1 65.44 255 LEU A C 1
ATOM 2005 O O . LEU A 1 255 ? 22.594 -19.641 -14.836 1 65.44 255 LEU A O 1
ATOM 2009 N N . ASN A 1 256 ? 23.344 -18.516 -12.977 1 67.31 256 ASN A N 1
ATOM 2010 C CA . ASN A 1 256 ? 24.469 -19.453 -12.93 1 67.31 256 ASN A CA 1
ATOM 2011 C C . ASN A 1 256 ? 23.984 -20.875 -12.617 1 67.31 256 ASN A C 1
ATOM 2013 O O . ASN A 1 256 ? 23.312 -21.094 -11.609 1 67.31 256 ASN A O 1
ATOM 2017 N N . ASN A 1 257 ? 24.188 -21.797 -13.492 1 65.88 257 ASN A N 1
ATOM 2018 C CA . ASN A 1 257 ? 23.719 -23.172 -13.406 1 65.88 257 ASN A CA 1
ATOM 2019 C C . ASN A 1 257 ? 24.562 -24 -12.453 1 65.88 257 ASN A C 1
ATOM 2021 O O . ASN A 1 257 ? 24.297 -25.188 -12.234 1 65.88 257 ASN A O 1
ATOM 2025 N N . GLU A 1 258 ? 25.469 -23.375 -11.969 1 62.09 258 GLU A N 1
ATOM 2026 C CA . GLU A 1 258 ? 26.453 -24.172 -11.227 1 62.09 258 GLU A CA 1
ATOM 2027 C C . GLU A 1 258 ? 26.016 -24.359 -9.773 1 62.09 258 GLU A C 1
ATOM 2029 O O . GLU A 1 258 ? 26.484 -25.266 -9.086 1 62.09 258 GLU A O 1
ATOM 2034 N N . GLN A 1 259 ? 25.172 -23.469 -9.359 1 61.84 259 GLN A N 1
ATOM 2035 C CA . GLN A 1 259 ? 24.859 -23.578 -7.945 1 61.84 259 GLN A CA 1
ATOM 2036 C C . GLN A 1 259 ? 23.344 -23.453 -7.711 1 61.84 259 GLN A C 1
ATOM 2038 O O . GLN A 1 259 ? 22.641 -22.844 -8.508 1 61.84 259 GLN A O 1
ATOM 2043 N N . SER A 1 260 ? 22.938 -24.391 -6.746 1 61.72 260 SER A N 1
ATOM 2044 C CA . SER A 1 260 ? 21.547 -24.266 -6.312 1 61.72 260 SER A CA 1
ATOM 2045 C C . SER A 1 260 ? 21.281 -22.891 -5.688 1 61.72 260 SER A C 1
ATOM 2047 O O . SER A 1 260 ? 22.219 -22.203 -5.297 1 61.72 260 SER A O 1
ATOM 2049 N N . LEU A 1 261 ? 20.078 -22.406 -5.828 1 59.56 261 LEU A N 1
ATOM 2050 C CA . LEU A 1 261 ? 19.688 -21.125 -5.27 1 59.56 261 LEU A CA 1
ATOM 2051 C C . LEU A 1 261 ? 20.172 -20.984 -3.836 1 59.56 261 LEU A C 1
ATOM 2053 O O . LEU A 1 261 ? 20.531 -19.875 -3.408 1 59.56 261 LEU A O 1
ATOM 2057 N N . TYR A 1 262 ? 20.297 -22.109 -3.031 1 57.38 262 TYR A N 1
ATOM 2058 C CA . TYR A 1 262 ? 20.547 -22.047 -1.594 1 57.38 262 TYR A CA 1
ATOM 2059 C C . TYR A 1 262 ? 22.031 -22.219 -1.282 1 57.38 262 TYR A C 1
ATOM 2061 O O . TYR A 1 262 ? 22.516 -21.766 -0.247 1 57.38 262 TYR A O 1
ATOM 2069 N N . LEU A 1 263 ? 22.656 -22.953 -2.088 1 52.03 263 LEU A N 1
ATOM 2070 C CA . LEU A 1 263 ? 24.047 -23.234 -1.744 1 52.03 263 LEU A CA 1
ATOM 2071 C C . LEU A 1 263 ? 24.875 -21.953 -1.759 1 52.03 263 LEU A C 1
ATOM 2073 O O . LEU A 1 263 ? 25.969 -21.922 -1.205 1 52.03 263 LEU A O 1
ATOM 2077 N N . ASN A 1 264 ? 24.172 -20.938 -2.287 1 56.59 264 ASN A N 1
ATOM 2078 C CA . ASN A 1 264 ? 25.016 -19.75 -2.334 1 56.59 264 ASN A CA 1
ATOM 2079 C C . ASN A 1 264 ? 24.719 -18.812 -1.161 1 56.59 264 ASN A C 1
ATOM 2081 O O . ASN A 1 264 ? 25.016 -17.625 -1.226 1 56.59 264 ASN A O 1
ATOM 2085 N N . ALA A 1 265 ? 24.016 -19.344 -0.168 1 59.16 265 ALA A N 1
ATOM 2086 C CA . ALA A 1 265 ? 23.656 -18.469 0.938 1 59.16 265 ALA A CA 1
ATOM 2087 C C . ALA A 1 265 ? 24.906 -17.969 1.668 1 59.16 265 ALA A C 1
ATOM 2089 O O . ALA A 1 265 ? 24.922 -16.875 2.211 1 59.16 265 ALA A O 1
ATOM 2090 N N . SER A 1 266 ? 25.828 -18.781 1.53 1 56.75 266 SER A N 1
ATOM 2091 C CA . SER A 1 266 ? 27.047 -18.438 2.246 1 56.75 266 SER A CA 1
ATOM 2092 C C . SER A 1 266 ? 28 -17.625 1.361 1 56.75 266 SER A C 1
ATOM 2094 O O . SER A 1 266 ? 28.953 -17.031 1.854 1 56.75 266 SER A O 1
ATOM 2096 N N . GLN A 1 267 ? 27.688 -17.531 0.179 1 64.81 267 GLN A N 1
ATOM 2097 C CA . GLN A 1 267 ? 28.578 -16.828 -0.733 1 64.81 267 GLN A CA 1
ATOM 2098 C C . GLN A 1 267 ? 28.062 -15.43 -1.036 1 64.81 267 GLN A C 1
ATOM 2100 O O . GLN A 1 267 ? 26.922 -15.102 -0.708 1 64.81 267 GLN A O 1
ATOM 2105 N N . SER A 1 268 ? 29.016 -14.57 -1.468 1 65.69 268 SER A N 1
ATOM 2106 C CA . SER A 1 268 ? 28.688 -13.188 -1.782 1 65.69 268 SER A CA 1
ATOM 2107 C C . SER A 1 268 ? 27.469 -13.102 -2.699 1 65.69 268 SER A C 1
ATOM 2109 O O . SER A 1 268 ? 26.609 -12.234 -2.518 1 65.69 268 SER A O 1
ATOM 2111 N N . ASP A 1 269 ? 27.375 -14.125 -3.523 1 69.19 269 ASP A N 1
ATOM 2112 C CA . ASP A 1 269 ? 26.281 -14.125 -4.488 1 69.19 269 ASP A CA 1
ATOM 2113 C C . ASP A 1 269 ? 24.953 -14.5 -3.822 1 69.19 269 ASP A C 1
ATOM 2115 O O . ASP A 1 269 ? 23.891 -14.281 -4.391 1 69.19 269 ASP A O 1
ATOM 2119 N N . GLY A 1 270 ? 25.109 -14.984 -2.611 1 77.75 270 GLY A N 1
ATOM 2120 C CA . GLY A 1 270 ? 23.922 -15.398 -1.874 1 77.75 270 GLY A CA 1
ATOM 2121 C C . GLY A 1 270 ? 23.484 -14.383 -0.832 1 77.75 270 GLY A C 1
ATOM 2122 O O . GLY A 1 270 ? 22.547 -14.625 -0.077 1 77.75 270 GLY A O 1
ATOM 2123 N N . ALA A 1 271 ? 24.125 -13.219 -0.807 1 81.44 271 ALA A N 1
ATOM 2124 C CA . ALA A 1 271 ? 23.859 -12.219 0.226 1 81.44 271 ALA A CA 1
ATOM 2125 C C . ALA A 1 271 ? 22.422 -11.742 0.173 1 81.44 271 ALA A C 1
ATOM 2127 O O . ALA A 1 271 ? 21.828 -11.422 1.205 1 81.44 271 ALA A O 1
ATOM 2128 N N . TYR A 1 272 ? 21.844 -11.758 -1.089 1 87.12 272 TYR A N 1
ATOM 2129 C CA . TYR A 1 272 ? 20.484 -11.258 -1.261 1 87.12 272 TYR A CA 1
ATOM 2130 C C . TYR A 1 272 ? 19.484 -12.125 -0.512 1 87.12 272 TYR A C 1
ATOM 2132 O O . TYR A 1 272 ? 18.406 -11.656 -0.146 1 87.12 272 TYR A O 1
ATOM 2140 N N . LEU A 1 273 ? 19.812 -13.336 -0.204 1 89.12 273 LEU A N 1
ATOM 2141 C CA . LEU A 1 273 ? 18.906 -14.258 0.474 1 89.12 273 LEU A CA 1
ATOM 2142 C C . LEU A 1 273 ? 18.641 -13.797 1.901 1 89.12 273 LEU A C 1
ATOM 2144 O O . LEU A 1 273 ? 17.609 -14.141 2.479 1 89.12 273 LEU A O 1
ATOM 2148 N N . HIS A 1 274 ? 19.547 -13.023 2.42 1 91.12 274 HIS A N 1
ATOM 2149 C CA . HIS A 1 274 ? 19.406 -12.555 3.793 1 91.12 274 HIS A CA 1
ATOM 2150 C C . HIS A 1 274 ? 18.734 -11.188 3.842 1 91.12 274 HIS A C 1
ATOM 2152 O O . HIS A 1 274 ? 18.422 -10.68 4.922 1 91.12 274 HIS A O 1
ATOM 2158 N N . GLN A 1 275 ? 18.469 -10.641 2.693 1 92.81 275 GLN A N 1
ATOM 2159 C CA . GLN A 1 275 ? 17.812 -9.336 2.619 1 92.81 275 GLN A CA 1
ATOM 2160 C C . GLN A 1 275 ? 16.312 -9.453 2.889 1 92.81 275 GLN A C 1
ATOM 2162 O O . GLN A 1 275 ? 15.688 -10.438 2.508 1 92.81 275 GLN A O 1
ATOM 2167 N N . THR A 1 276 ? 15.789 -8.438 3.562 1 95.44 276 THR A N 1
ATOM 2168 C CA . THR A 1 276 ? 14.375 -8.406 3.92 1 95.44 276 THR A CA 1
ATOM 2169 C C . THR A 1 276 ? 13.508 -8.281 2.672 1 95.44 276 THR A C 1
ATOM 2171 O O . THR A 1 276 ? 13.891 -7.617 1.706 1 95.44 276 THR A O 1
ATOM 2174 N N . THR A 1 277 ? 12.32 -8.914 2.717 1 97.06 277 THR A N 1
ATOM 2175 C CA . THR A 1 277 ? 11.383 -8.773 1.612 1 97.06 277 THR A CA 1
ATOM 2176 C C . THR A 1 277 ? 10.625 -7.453 1.705 1 97.06 277 THR A C 1
ATOM 2178 O O . THR A 1 277 ? 10.477 -6.75 0.706 1 97.06 277 THR A O 1
ATOM 2181 N N . SER A 1 278 ? 10.062 -7.051 2.838 1 98.06 278 SER A N 1
ATOM 2182 C CA . SER A 1 278 ? 9.477 -5.77 3.205 1 98.06 278 SER A CA 1
ATOM 2183 C C . SER A 1 278 ? 9.695 -5.461 4.684 1 98.06 278 SER A C 1
ATOM 2185 O O . SER A 1 278 ? 9.695 -6.367 5.52 1 98.06 278 SER A O 1
ATOM 2187 N N . GLN A 1 279 ? 9.914 -4.215 4.98 1 98.12 279 GLN A N 1
ATOM 2188 C CA . GLN A 1 279 ? 10.188 -3.824 6.359 1 98.12 279 GLN A CA 1
ATOM 2189 C C . GLN A 1 279 ? 9.25 -2.713 6.816 1 98.12 279 GLN A C 1
ATOM 2191 O O . GLN A 1 279 ? 9.117 -1.687 6.145 1 98.12 279 GLN A O 1
ATOM 2196 N N . ILE A 1 280 ? 8.562 -2.965 7.941 1 98.31 280 ILE A N 1
ATOM 2197 C CA . ILE A 1 280 ? 7.805 -1.893 8.578 1 98.31 280 ILE A CA 1
ATOM 2198 C C . ILE A 1 280 ? 8.766 -0.905 9.242 1 98.31 280 ILE A C 1
ATOM 2200 O O . ILE A 1 280 ? 9.5 -1.264 10.164 1 98.31 280 ILE A O 1
ATOM 2204 N N . LEU A 1 281 ? 8.82 0.295 8.75 1 98.44 281 LEU A N 1
ATOM 2205 C CA . LEU A 1 281 ? 9.68 1.331 9.32 1 98.44 281 LEU A CA 1
ATOM 2206 C C . LEU A 1 281 ? 8.992 2.012 10.5 1 98.44 281 LEU A C 1
ATOM 2208 O O . LEU A 1 281 ? 9.656 2.432 11.453 1 98.44 281 LEU A O 1
ATOM 2212 N N . CYS A 1 282 ? 7.719 2.236 10.43 1 98.12 282 CYS A N 1
ATOM 2213 C CA . CYS A 1 282 ? 6.836 2.812 11.438 1 98.12 282 CYS A CA 1
ATOM 2214 C C . CYS A 1 282 ? 5.516 2.057 11.5 1 98.12 282 CYS A C 1
ATOM 2216 O O . CYS A 1 282 ? 4.797 1.963 10.508 1 98.12 282 CYS A O 1
ATOM 2218 N N . PRO A 1 283 ? 5.215 1.427 12.633 1 97.75 283 PRO A N 1
ATOM 2219 C CA . PRO A 1 283 ? 3.939 0.71 12.742 1 97.75 283 PRO A CA 1
ATOM 2220 C C . PRO A 1 283 ? 2.732 1.646 12.703 1 97.75 283 PRO A C 1
ATOM 2222 O O . PRO A 1 283 ? 2.869 2.846 12.953 1 97.75 283 PRO A O 1
ATOM 2225 N N . ALA A 1 284 ? 1.592 1.087 12.328 1 98.06 284 ALA A N 1
ATOM 2226 C CA . ALA A 1 284 ? 0.344 1.839 12.445 1 98.06 284 ALA A CA 1
ATOM 2227 C C . ALA A 1 284 ? 0.014 2.133 13.906 1 98.06 284 ALA A C 1
ATOM 2229 O O . ALA A 1 284 ? 0.282 1.312 14.789 1 98.06 284 ALA A O 1
ATOM 2230 N N . THR A 1 285 ? -0.557 3.332 14.133 1 97.5 285 THR A N 1
ATOM 2231 C CA . THR A 1 285 ? -1.121 3.598 15.453 1 97.5 285 THR A CA 1
ATOM 2232 C C . THR A 1 285 ? -2.219 2.588 15.781 1 97.5 285 THR A C 1
ATOM 2234 O O . THR A 1 285 ? -3.029 2.24 14.922 1 97.5 285 THR A O 1
ATOM 2237 N N . GLN A 1 286 ? -2.279 2.189 16.953 1 95.44 286 GLN A N 1
ATOM 2238 C CA . GLN A 1 286 ? -3.09 1.053 17.375 1 95.44 286 GLN A CA 1
ATOM 2239 C C . GLN A 1 286 ? -4.574 1.313 17.141 1 95.44 286 GLN A C 1
ATOM 2241 O O . GLN A 1 286 ? -5.297 0.432 16.672 1 95.44 286 GLN A O 1
ATOM 2246 N N . ASN A 1 287 ? -5.086 2.436 17.562 1 95.19 287 ASN A N 1
ATOM 2247 C CA . ASN A 1 287 ? -6.496 2.797 17.438 1 95.19 287 ASN A CA 1
ATOM 2248 C C . ASN A 1 287 ? -6.68 4.305 17.297 1 95.19 287 ASN A C 1
ATOM 2250 O O . ASN A 1 287 ? -5.723 5.066 17.453 1 95.19 287 ASN A O 1
ATOM 2254 N N . TRP A 1 288 ? -7.855 4.734 17 1 93 288 TRP A N 1
ATOM 2255 C CA . TRP A 1 288 ? -8.125 6.141 16.719 1 93 288 TRP A CA 1
ATOM 2256 C C . TRP A 1 288 ? -7.969 6.996 17.969 1 93 288 TRP A C 1
ATOM 2258 O O . TRP A 1 288 ? -7.562 8.156 17.875 1 93 288 TRP A O 1
ATOM 2268 N N . MET A 1 289 ? -8.203 6.473 19.109 1 92.19 289 MET A N 1
ATOM 2269 C CA . MET A 1 289 ? -7.977 7.203 20.344 1 92.19 289 MET A CA 1
ATOM 2270 C C . MET A 1 289 ? -6.504 7.574 20.5 1 92.19 289 MET A C 1
ATOM 2272 O O . MET A 1 289 ? -6.172 8.727 20.781 1 92.19 289 MET A O 1
ATOM 2276 N N . THR A 1 290 ? -5.672 6.586 20.312 1 94.19 290 THR A N 1
ATOM 2277 C CA . THR A 1 290 ? -4.234 6.812 20.406 1 94.19 290 THR A CA 1
ATOM 2278 C C . THR A 1 290 ? -3.77 7.77 19.312 1 94.19 290 THR A C 1
ATOM 2280 O O . THR A 1 290 ? -2.908 8.617 19.547 1 94.19 290 THR A O 1
ATOM 2283 N N . ALA A 1 291 ? -4.324 7.637 18.125 1 94 291 ALA A N 1
ATOM 2284 C CA . ALA A 1 291 ? -3.979 8.523 17.016 1 94 291 ALA A CA 1
ATOM 2285 C C . ALA A 1 291 ? -4.266 9.977 17.359 1 94 291 ALA A C 1
ATOM 2287 O O . ALA A 1 291 ? -3.441 10.859 17.109 1 94 291 ALA A O 1
ATOM 2288 N N . PHE A 1 292 ? -5.375 10.211 18.016 1 90.19 292 PHE A N 1
ATOM 2289 C CA . PHE A 1 292 ? -5.82 11.57 18.297 1 90.19 292 PHE A CA 1
ATOM 2290 C C . PHE A 1 292 ? -5.168 12.102 19.562 1 90.19 292 PHE A C 1
ATOM 2292 O O . PHE A 1 292 ? -4.688 13.234 19.594 1 90.19 292 PHE A O 1
ATOM 2299 N N . GLU A 1 293 ? -5.07 11.305 20.547 1 89.5 293 GLU A N 1
ATOM 2300 C CA . GLU A 1 293 ? -4.668 11.766 21.875 1 89.5 293 GLU A CA 1
ATOM 2301 C C . GLU A 1 293 ? -3.15 11.719 22.031 1 89.5 293 GLU A C 1
ATOM 2303 O O . GLU A 1 293 ? -2.586 12.469 22.828 1 89.5 293 GLU A O 1
ATOM 2308 N N . CYS A 1 294 ? -2.557 10.828 21.281 1 92.88 294 CYS A N 1
ATOM 2309 C CA . CYS A 1 294 ? -1.12 10.664 21.484 1 92.88 294 CYS A CA 1
ATOM 2310 C C . CYS A 1 294 ? -0.349 11.102 20.234 1 92.88 294 CYS A C 1
ATOM 2312 O O . CYS A 1 294 ? 0.392 12.086 20.281 1 92.88 294 CYS A O 1
ATOM 2314 N N . ASP A 1 295 ? -0.578 10.445 19.141 1 94.12 295 ASP A N 1
ATOM 2315 C CA . ASP A 1 295 ? 0.213 10.719 17.938 1 94.12 295 ASP A CA 1
ATOM 2316 C C . ASP A 1 295 ? -0.017 12.141 17.438 1 94.12 295 ASP A C 1
ATOM 2318 O O . ASP A 1 295 ? 0.937 12.859 17.125 1 94.12 295 ASP A O 1
ATOM 2322 N N . GLY A 1 296 ? -1.29 12.516 17.297 1 94.31 296 GLY A N 1
ATOM 2323 C CA . GLY A 1 296 ? -1.604 13.883 16.906 1 94.31 296 GLY A CA 1
ATOM 2324 C C . GLY A 1 296 ? -1.064 14.922 17.875 1 94.31 296 GLY A C 1
ATOM 2325 O O . GLY A 1 296 ? -0.495 15.93 17.453 1 94.31 296 GLY A O 1
ATOM 2326 N N . ALA A 1 297 ? -1.2 14.641 19.141 1 93.75 297 ALA A N 1
ATOM 2327 C CA . ALA A 1 297 ? -0.731 15.539 20.203 1 93.75 297 ALA A CA 1
ATOM 2328 C C . ALA A 1 297 ? 0.783 15.719 20.125 1 93.75 297 ALA A C 1
ATOM 2330 O O . ALA A 1 297 ? 1.288 16.844 20.25 1 93.75 297 ALA A O 1
ATOM 2331 N N . GLU A 1 298 ? 1.413 14.633 19.922 1 94.88 298 GLU A N 1
ATOM 2332 C CA . GLU A 1 298 ? 2.869 14.68 19.828 1 94.88 298 GLU A CA 1
ATOM 2333 C C . GLU A 1 298 ? 3.307 15.453 18.578 1 94.88 298 GLU A C 1
ATOM 2335 O O . GLU A 1 298 ? 4.32 16.156 18.609 1 94.88 298 GLU A O 1
ATOM 2340 N N . GLY A 1 299 ? 2.564 15.297 17.531 1 96.31 299 GLY A N 1
ATOM 2341 C CA . GLY A 1 299 ? 2.844 16.062 16.328 1 96.31 299 GLY A CA 1
ATOM 2342 C C . GLY A 1 299 ? 2.715 17.562 16.531 1 96.31 299 GLY A C 1
ATOM 2343 O O . GLY A 1 299 ? 3.553 18.344 16.047 1 96.31 299 GLY A O 1
ATOM 2344 N N . VAL A 1 300 ? 1.719 17.969 17.234 1 96.94 300 VAL A N 1
ATOM 2345 C CA . VAL A 1 300 ? 1.492 19.391 17.531 1 96.94 300 VAL A CA 1
ATOM 2346 C C . VAL A 1 300 ? 2.602 19.906 18.438 1 96.94 300 VAL A C 1
ATOM 2348 O O . VAL A 1 300 ? 3.115 21.016 18.234 1 96.94 300 VAL A O 1
ATOM 2351 N N . ALA A 1 301 ? 2.914 19.125 19.469 1 96.25 301 ALA A N 1
ATOM 2352 C CA . ALA A 1 301 ? 4.008 19.516 20.344 1 96.25 301 ALA A CA 1
ATOM 2353 C C . ALA A 1 301 ? 5.305 19.719 19.562 1 96.25 301 ALA A C 1
ATOM 2355 O O . ALA A 1 301 ? 6.043 20.672 19.812 1 96.25 301 ALA A O 1
ATOM 2356 N N . PHE A 1 302 ? 5.594 18.812 18.688 1 95.81 302 PHE A N 1
ATOM 2357 C CA . PHE A 1 302 ? 6.777 18.906 17.844 1 95.81 302 PHE A CA 1
ATOM 2358 C C . PHE A 1 302 ? 6.754 20.203 17.031 1 95.81 302 PHE A C 1
ATOM 2360 O O . PHE A 1 302 ? 7.758 20.906 16.953 1 95.81 302 PHE A O 1
ATOM 2367 N N . LEU A 1 303 ? 5.641 20.516 16.422 1 97.31 303 LEU A N 1
ATOM 2368 C CA . LEU A 1 303 ? 5.438 21.719 15.625 1 97.31 303 LEU A CA 1
ATOM 2369 C C . LEU A 1 303 ? 5.695 22.984 16.453 1 97.31 303 LEU A C 1
ATOM 2371 O O . LEU A 1 303 ? 6.41 23.891 16.016 1 97.31 303 LEU A O 1
ATOM 2375 N N . LEU A 1 304 ? 5.121 23.016 17.625 1 97.69 304 LEU A N 1
ATOM 2376 C CA . LEU A 1 304 ? 5.25 24.172 18.5 1 97.69 304 LEU A CA 1
ATOM 2377 C C . LEU A 1 304 ? 6.691 24.359 18.953 1 97.69 304 LEU A C 1
ATOM 2379 O O . LEU A 1 304 ? 7.195 25.484 19.031 1 97.69 304 LEU A O 1
ATOM 2383 N N . ASN A 1 305 ? 7.301 23.25 19.281 1 96.06 305 ASN A N 1
ATOM 2384 C CA . ASN A 1 305 ? 8.711 23.312 19.656 1 96.06 305 ASN A CA 1
ATOM 2385 C C . ASN A 1 305 ? 9.578 23.812 18.5 1 96.06 305 ASN A C 1
ATOM 2387 O O . ASN A 1 305 ? 10.523 24.562 18.703 1 96.06 305 ASN A O 1
ATOM 2391 N N . THR A 1 306 ? 9.266 23.328 17.328 1 96.75 306 THR A N 1
ATOM 2392 C CA . THR A 1 306 ? 9.984 23.781 16.156 1 96.75 306 THR A CA 1
ATOM 2393 C C . THR A 1 306 ? 9.82 25.281 15.969 1 96.75 306 THR A C 1
ATOM 2395 O O . THR A 1 306 ? 10.797 26 15.734 1 96.75 306 THR A O 1
ATOM 2398 N N . LEU A 1 307 ? 8.617 25.766 16.047 1 97.69 307 LEU A N 1
ATOM 2399 C CA . LEU A 1 307 ? 8.375 27.203 15.938 1 97.69 307 LEU A CA 1
ATOM 2400 C C . LEU A 1 307 ? 9.125 27.969 17.016 1 97.69 307 LEU A C 1
ATOM 2402 O O . LEU A 1 307 ? 9.719 29.016 16.75 1 97.69 307 LEU A O 1
ATOM 2406 N N . GLY A 1 308 ? 9.07 27.438 18.266 1 96.25 308 GLY A N 1
ATOM 2407 C CA . GLY A 1 308 ? 9.828 28.062 19.359 1 96.25 308 GLY A CA 1
ATOM 2408 C C . GLY A 1 308 ? 11.305 28.203 19.047 1 96.25 308 GLY A C 1
ATOM 2409 O O . GLY A 1 308 ? 11.883 29.266 19.281 1 96.25 308 GLY A O 1
ATOM 2410 N N . SER A 1 309 ? 11.852 27.156 18.516 1 96 309 SER A N 1
ATOM 2411 C CA . SER A 1 309 ? 13.266 27.203 18.156 1 96 309 SER A CA 1
ATOM 2412 C C . SER A 1 309 ? 13.539 28.25 17.078 1 96 309 SER A C 1
ATOM 2414 O O . SER A 1 309 ? 14.562 28.938 17.109 1 96 309 SER A O 1
ATOM 2416 N N . VAL A 1 310 ? 12.672 28.312 16.141 1 97.06 310 VAL A N 1
ATOM 2417 C CA . VAL A 1 310 ? 12.828 29.281 15.055 1 97.06 310 VAL A CA 1
ATOM 2418 C C . VAL A 1 310 ? 12.727 30.703 15.609 1 97.06 310 VAL A C 1
ATOM 2420 O O . VAL A 1 310 ? 13.492 31.578 15.211 1 97.06 310 VAL A O 1
ATOM 2423 N N . LEU A 1 311 ? 11.797 30.922 16.547 1 95.75 311 LEU A N 1
ATOM 2424 C CA . LEU A 1 311 ? 11.648 32.219 17.188 1 95.75 311 LEU A CA 1
ATOM 2425 C C . LEU A 1 311 ? 12.898 32.562 18 1 95.75 311 LEU A C 1
ATOM 2427 O O . LEU A 1 311 ? 13.188 33.75 18.219 1 95.75 311 LEU A O 1
ATOM 2431 N N . ASP A 1 312 ? 13.688 31.547 18.375 1 95.31 312 ASP A N 1
ATOM 2432 C CA . ASP A 1 312 ? 14.93 31.75 19.125 1 95.31 312 ASP A CA 1
ATOM 2433 C C . ASP A 1 312 ? 16.125 31.891 18.172 1 95.31 312 ASP A C 1
ATOM 2435 O O . ASP A 1 312 ? 17.266 32.031 18.625 1 95.31 312 ASP A O 1
ATOM 2439 N N . GLY A 1 313 ? 15.875 31.734 16.906 1 95.12 313 GLY A N 1
ATOM 2440 C CA . GLY A 1 313 ? 16.938 32.062 15.969 1 95.12 313 GLY A CA 1
ATOM 2441 C C . GLY A 1 313 ? 17.328 30.891 15.086 1 95.12 313 GLY A C 1
ATOM 2442 O O . GLY A 1 313 ? 18.172 31.016 14.195 1 95.12 313 GLY A O 1
ATOM 2443 N N . VAL A 1 314 ? 16.734 29.734 15.359 1 95.31 314 VAL A N 1
ATOM 2444 C CA . VAL A 1 314 ? 17.016 28.578 14.523 1 95.31 314 VAL A CA 1
ATOM 2445 C C . VAL A 1 314 ? 16.422 28.781 13.133 1 95.31 314 VAL A C 1
ATOM 2447 O O . VAL A 1 314 ? 15.398 29.453 12.984 1 95.31 314 VAL A O 1
ATOM 2450 N N . L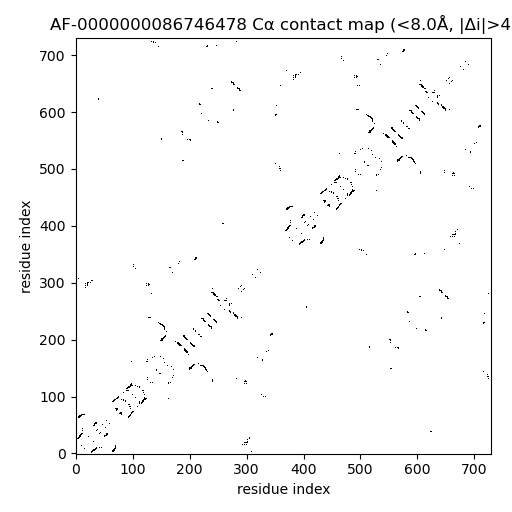EU A 1 315 ? 17.047 28.234 12.148 1 95.75 315 LEU A N 1
ATOM 2451 C CA . LEU A 1 315 ? 16.562 28.359 10.773 1 95.75 315 LEU A CA 1
ATOM 2452 C C . LEU A 1 315 ? 15.203 27.703 10.609 1 95.75 315 LEU A C 1
ATOM 2454 O O . LEU A 1 315 ? 14.969 26.609 11.141 1 95.75 315 LEU A O 1
ATOM 2458 N N . CYS A 1 316 ? 14.336 28.312 9.852 1 96.19 316 CYS A N 1
ATOM 2459 C CA . CYS A 1 316 ? 13 27.797 9.57 1 96.19 316 CYS A CA 1
ATOM 2460 C C . CYS A 1 316 ? 13.062 26.562 8.68 1 96.19 316 CYS A C 1
ATOM 2462 O O . CYS A 1 316 ? 13.742 26.578 7.648 1 96.19 316 CYS A O 1
ATOM 2464 N N . PRO A 1 317 ? 12.414 25.484 9.031 1 95.25 317 PRO A N 1
ATOM 2465 C CA . PRO A 1 317 ? 12.359 24.328 8.125 1 95.25 317 PRO A CA 1
ATOM 2466 C C . PRO A 1 317 ? 11.766 24.688 6.762 1 95.25 317 PRO A C 1
ATOM 2468 O O . PRO A 1 317 ? 10.812 25.469 6.68 1 95.25 317 PRO A O 1
ATOM 2471 N N . PRO A 1 318 ? 12.227 24.094 5.672 1 93.94 318 PRO A N 1
ATOM 2472 C CA . PRO A 1 318 ? 11.789 24.422 4.316 1 93.94 318 PRO A CA 1
ATOM 2473 C C . PRO A 1 318 ? 10.281 24.266 4.133 1 93.94 318 PRO A C 1
ATOM 2475 O O . PRO A 1 318 ? 9.664 25.047 3.406 1 93.94 318 PRO A O 1
ATOM 2478 N N . ALA A 1 319 ? 9.703 23.344 4.789 1 94.31 319 ALA A N 1
ATOM 2479 C CA . ALA A 1 319 ? 8.281 23.062 4.621 1 94.31 319 ALA A CA 1
ATOM 2480 C C . ALA A 1 319 ? 7.43 24.219 5.125 1 94.31 319 ALA A C 1
ATOM 2482 O O . ALA A 1 319 ? 6.246 24.312 4.793 1 94.31 319 ALA A O 1
ATOM 2483 N N . PHE A 1 320 ? 8.023 25.141 5.934 1 96.56 320 PHE A N 1
ATOM 2484 C CA . PHE A 1 320 ? 7.273 26.266 6.477 1 96.56 320 PHE A CA 1
ATOM 2485 C C . PHE A 1 320 ? 7.754 27.578 5.875 1 96.56 320 PHE A C 1
ATOM 2487 O O . PHE A 1 320 ? 7.336 28.656 6.305 1 96.56 320 PHE A O 1
ATOM 2494 N N . SER A 1 321 ? 8.68 27.484 4.867 1 95.88 321 SER A N 1
ATOM 2495 C CA . SER A 1 321 ? 9.094 28.688 4.164 1 95.88 321 SER A CA 1
ATOM 2496 C C . SER A 1 321 ? 7.938 29.297 3.371 1 95.88 321 SER A C 1
ATOM 2498 O O . SER A 1 321 ? 7.035 28.578 2.941 1 95.88 321 SER A O 1
ATOM 2500 N N . TYR A 1 322 ? 7.984 30.531 3.205 1 96.12 322 TYR A N 1
ATOM 2501 C CA . TYR A 1 322 ? 6.957 31.281 2.48 1 96.12 322 TYR A CA 1
ATOM 2502 C C . TYR A 1 322 ? 6.762 30.719 1.078 1 96.12 322 TYR A C 1
ATOM 2504 O O . TYR A 1 322 ? 5.633 30.453 0.657 1 96.12 322 TYR A O 1
ATOM 2512 N N . ASP A 1 323 ? 7.824 30.516 0.353 1 95.12 323 ASP A N 1
ATOM 2513 C CA . ASP A 1 323 ? 7.77 30.031 -1.023 1 95.12 323 ASP A CA 1
ATOM 2514 C C . ASP A 1 323 ? 7.141 28.641 -1.093 1 95.12 323 ASP A C 1
ATOM 2516 O O . ASP A 1 323 ? 6.336 28.359 -1.982 1 95.12 323 ASP A O 1
ATOM 2520 N N . TYR A 1 324 ? 7.512 27.781 -0.205 1 96.25 324 TYR A N 1
ATOM 2521 C CA . TYR A 1 324 ? 6.957 26.422 -0.192 1 96.25 324 TYR A CA 1
ATOM 2522 C C . TYR A 1 324 ? 5.457 26.453 0.072 1 96.25 324 TYR A C 1
ATOM 2524 O O . TYR A 1 324 ? 4.688 25.781 -0.604 1 96.25 324 TYR A O 1
ATOM 2532 N N . GLN A 1 325 ? 5.074 27.234 1.076 1 96.31 325 GLN A N 1
ATOM 2533 C CA . GLN A 1 325 ? 3.666 27.297 1.45 1 96.31 325 GLN A CA 1
ATOM 2534 C C . GLN A 1 325 ? 2.814 27.828 0.302 1 96.31 325 GLN A C 1
ATOM 2536 O O . GLN A 1 325 ? 1.698 27.359 0.077 1 96.31 325 GLN A O 1
ATOM 2541 N N . LEU A 1 326 ? 3.344 28.75 -0.41 1 95.75 326 LEU A N 1
ATOM 2542 C CA . LEU A 1 326 ? 2.641 29.297 -1.568 1 95.75 326 LEU A CA 1
ATOM 2543 C C . LEU A 1 326 ? 2.512 28.25 -2.666 1 95.75 326 LEU A C 1
ATOM 2545 O O . LEU A 1 326 ? 1.459 28.125 -3.299 1 95.75 326 LEU A O 1
ATOM 2549 N N . ARG A 1 327 ? 3.551 27.516 -2.912 1 95.25 327 ARG A N 1
ATOM 2550 C CA . ARG A 1 327 ? 3.545 26.484 -3.939 1 95.25 327 ARG A CA 1
ATOM 2551 C C . ARG A 1 327 ? 2.545 25.375 -3.602 1 95.25 327 ARG A C 1
ATOM 2553 O O . ARG A 1 327 ? 1.804 24.922 -4.473 1 95.25 327 ARG A O 1
ATOM 2560 N N . LEU A 1 328 ? 2.598 24.953 -2.354 1 96.62 328 LEU A N 1
ATOM 2561 C CA . LEU A 1 328 ? 1.66 23.938 -1.901 1 96.62 328 LEU A CA 1
ATOM 2562 C C . LEU A 1 328 ? 0.219 24.406 -2.086 1 96.62 328 LEU A C 1
ATOM 2564 O O . LEU A 1 328 ? -0.606 23.672 -2.639 1 96.62 328 LEU A O 1
ATOM 2568 N N . ALA A 1 329 ? -0.079 25.625 -1.646 1 97.06 329 ALA A N 1
ATOM 2569 C CA . ALA A 1 329 ? -1.424 26.172 -1.766 1 97.06 329 ALA A CA 1
ATOM 2570 C C . ALA A 1 329 ? -1.832 26.312 -3.229 1 97.06 329 ALA A C 1
ATOM 2572 O O . ALA A 1 329 ? -2.975 26.031 -3.592 1 97.06 329 ALA A O 1
ATOM 2573 N N . GLY A 1 330 ? -0.902 26.75 -4.023 1 96 330 GLY A N 1
ATOM 2574 C CA . GLY A 1 330 ? -1.17 26.891 -5.445 1 96 330 GLY A CA 1
ATOM 2575 C C . GLY A 1 330 ? -1.508 25.578 -6.121 1 96 330 GLY A C 1
ATOM 2576 O O . GLY A 1 330 ? -2.449 25.516 -6.914 1 96 330 GLY A O 1
ATOM 2577 N N . LEU A 1 331 ? -0.721 24.578 -5.891 1 96.31 331 LEU A N 1
ATOM 2578 C CA . LEU A 1 331 ? -0.965 23.266 -6.457 1 96.31 331 LEU A CA 1
ATOM 2579 C C . LEU A 1 331 ? -2.324 22.719 -6.02 1 96.31 331 LEU A C 1
ATOM 2581 O O . LEU A 1 331 ? -3.08 22.188 -6.836 1 96.31 331 LEU A O 1
ATOM 2585 N N . TRP A 1 332 ? -2.59 22.828 -4.73 1 97.31 332 TRP A N 1
ATOM 2586 C CA . TRP A 1 332 ? -3.861 22.406 -4.16 1 97.31 332 TRP A CA 1
ATOM 2587 C C . TRP A 1 332 ? -5.031 23.094 -4.867 1 97.31 332 TRP A C 1
ATOM 2589 O O . TRP A 1 332 ? -5.977 22.422 -5.297 1 97.31 332 TRP A O 1
ATOM 2599 N N . GLN A 1 333 ? -4.949 24.375 -5.043 1 97.19 333 GLN A N 1
ATOM 2600 C CA . GLN A 1 333 ? -6.016 25.141 -5.668 1 97.19 333 GLN A CA 1
ATOM 2601 C C . GLN A 1 333 ? -6.191 24.75 -7.133 1 97.19 333 GLN A C 1
ATOM 2603 O O . GLN A 1 333 ? -7.316 24.672 -7.629 1 97.19 333 GLN A O 1
ATOM 2608 N N . GLN A 1 334 ? -5.113 24.578 -7.797 1 97.06 334 GLN A N 1
ATOM 2609 C CA . GLN A 1 334 ? -5.18 24.234 -9.211 1 97.06 334 GLN A CA 1
ATOM 2610 C C . GLN A 1 334 ? -5.891 22.891 -9.414 1 97.06 334 GLN A C 1
ATOM 2612 O O . GLN A 1 334 ? -6.738 22.766 -10.297 1 97.06 334 GLN A O 1
ATOM 2617 N N . ILE A 1 335 ? -5.547 21.938 -8.633 1 97.5 335 ILE A N 1
ATOM 2618 C CA . ILE A 1 335 ? -6.156 20.609 -8.75 1 97.5 335 ILE A CA 1
ATOM 2619 C C . ILE A 1 335 ? -7.648 20.703 -8.438 1 97.5 335 ILE A C 1
ATOM 2621 O O . ILE A 1 335 ? -8.477 20.141 -9.164 1 97.5 335 ILE A O 1
ATOM 2625 N N . LEU A 1 336 ? -8.008 21.453 -7.398 1 96.5 336 LEU A N 1
ATOM 2626 C CA . LEU A 1 336 ? -9.414 21.609 -7.043 1 96.5 336 LEU A CA 1
ATOM 2627 C C . LEU A 1 336 ? -10.188 22.281 -8.164 1 96.5 336 LEU A C 1
ATOM 2629 O O . LEU A 1 336 ? -11.336 21.922 -8.445 1 96.5 336 LEU A O 1
ATOM 2633 N N . ARG A 1 337 ? -9.547 23.281 -8.727 1 96.62 337 ARG A N 1
ATOM 2634 C CA . ARG A 1 337 ? -10.188 23.984 -9.828 1 96.62 337 ARG A CA 1
ATOM 2635 C C . ARG A 1 337 ? -10.492 23.031 -10.984 1 96.62 337 ARG A C 1
ATOM 2637 O O . ARG A 1 337 ? -11.578 23.094 -11.57 1 96.62 337 ARG A O 1
ATOM 2644 N N . ILE A 1 338 ? -9.562 22.172 -11.305 1 96.69 338 ILE A N 1
ATOM 2645 C CA . ILE A 1 338 ? -9.734 21.234 -12.406 1 96.69 338 ILE A CA 1
ATOM 2646 C C . ILE A 1 338 ? -10.812 20.219 -12.047 1 96.69 338 ILE A C 1
ATOM 2648 O O . ILE A 1 338 ? -11.625 19.828 -12.898 1 96.69 338 ILE A O 1
ATOM 2652 N N . MET A 1 339 ? -10.844 19.75 -10.82 1 94.75 339 MET A N 1
ATOM 2653 C CA . MET A 1 339 ? -11.812 18.766 -10.359 1 94.75 339 MET A CA 1
ATOM 2654 C C . MET A 1 339 ? -13.234 19.312 -10.43 1 94.75 339 MET A C 1
ATOM 2656 O O . MET A 1 339 ? -14.188 18.562 -10.648 1 94.75 339 MET A O 1
ATOM 2660 N N . GLY A 1 340 ? -13.383 20.609 -10.242 1 93.25 340 GLY A N 1
ATOM 2661 C CA . GLY A 1 340 ? -14.711 21.203 -10.164 1 93.25 340 GLY A CA 1
ATOM 2662 C C . GLY A 1 340 ? -15.453 20.844 -8.891 1 93.25 340 GLY A C 1
ATOM 2663 O O . GLY A 1 340 ? -14.828 20.469 -7.891 1 93.25 340 GLY A O 1
ATOM 2664 N N . GLU A 1 341 ? -16.766 20.984 -8.8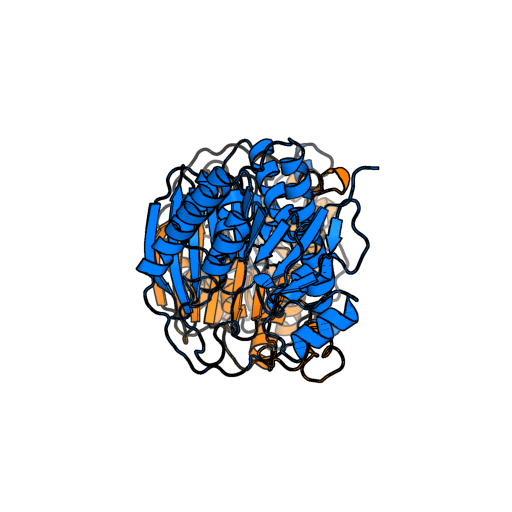67 1 91.12 341 GLU A N 1
ATOM 2665 C CA . GLU A 1 341 ? -17.578 20.703 -7.695 1 91.12 341 GLU A CA 1
ATOM 2666 C C . GLU A 1 341 ? -17.672 19.203 -7.426 1 91.12 341 GLU A C 1
ATOM 2668 O O . GLU A 1 341 ? -17.734 18.406 -8.367 1 91.12 341 GLU A O 1
ATOM 2673 N N . PRO A 1 342 ? -17.625 18.875 -6.188 1 89.5 342 PRO A N 1
ATOM 2674 C CA . PRO A 1 342 ? -17.766 17.453 -5.887 1 89.5 342 PRO A CA 1
ATOM 2675 C C . PRO A 1 342 ? -19.141 16.906 -6.242 1 89.5 342 PRO A C 1
ATOM 2677 O O . PRO A 1 342 ? -20.125 17.656 -6.199 1 89.5 342 PRO A O 1
ATOM 2680 N N . VAL A 1 343 ? -19.172 15.625 -6.555 1 91.06 343 VAL A N 1
ATOM 2681 C CA . VAL A 1 343 ? -20.438 14.93 -6.711 1 91.06 343 VAL A CA 1
ATOM 2682 C C . VAL A 1 343 ? -21.047 14.656 -5.336 1 91.06 343 VAL A C 1
ATOM 2684 O O . VAL A 1 343 ? -20.391 14.102 -4.457 1 91.06 343 VAL A O 1
ATOM 2687 N N . THR A 1 344 ? -22.312 15.062 -5.207 1 92.25 344 THR A N 1
ATOM 2688 C CA . THR A 1 344 ? -22.953 14.836 -3.922 1 92.25 344 THR A CA 1
ATOM 2689 C C . THR A 1 344 ? -23.688 13.492 -3.914 1 92.25 344 THR A C 1
ATOM 2691 O O . THR A 1 344 ? -24.328 13.125 -4.895 1 92.25 344 THR A O 1
ATOM 2694 N N . GLN A 1 345 ? -23.438 12.758 -2.91 1 91.31 345 GLN A N 1
ATOM 2695 C CA . GLN A 1 345 ? -24.094 11.461 -2.736 1 91.31 345 GLN A CA 1
ATOM 2696 C C . GLN A 1 345 ? -24.609 11.289 -1.311 1 91.31 345 GLN A C 1
ATOM 2698 O O . GLN A 1 345 ? -24 11.797 -0.363 1 91.31 345 GLN A O 1
ATOM 2703 N N . ASP A 1 346 ? -25.766 10.656 -1.229 1 90.69 346 ASP A N 1
ATOM 2704 C CA . ASP A 1 346 ? -26.234 10.211 0.077 1 90.69 346 ASP A CA 1
ATOM 2705 C C . ASP A 1 346 ? -25.625 8.859 0.446 1 90.69 346 ASP A C 1
ATOM 2707 O O . ASP A 1 346 ? -25.953 7.832 -0.148 1 90.69 346 ASP A O 1
ATOM 2711 N N . LEU A 1 347 ? -24.781 8.891 1.405 1 89.94 347 LEU A N 1
ATOM 2712 C CA . LEU A 1 347 ? -24.031 7.688 1.735 1 89.94 347 LEU A CA 1
ATOM 2713 C C . LEU A 1 347 ? -24.484 7.121 3.08 1 89.94 347 LEU A C 1
ATOM 2715 O O . LEU A 1 347 ? -24.766 7.879 4.012 1 89.94 347 LEU A O 1
ATOM 2719 N N . SER A 1 348 ? -24.609 5.852 3.115 1 88.5 348 SER A N 1
ATOM 2720 C CA . SER A 1 348 ? -24.859 5.172 4.383 1 88.5 348 SER A CA 1
ATOM 2721 C C . SER A 1 348 ? -23.562 4.961 5.156 1 88.5 348 SER A C 1
ATOM 2723 O O . SER A 1 348 ? -22.484 4.906 4.566 1 88.5 348 SER A O 1
ATOM 2725 N N . PRO A 1 349 ? -23.688 4.863 6.52 1 88.94 349 PRO A N 1
ATOM 2726 C CA . PRO A 1 349 ? -22.484 4.52 7.289 1 88.94 349 PRO A CA 1
ATOM 2727 C C . PRO A 1 349 ? -21.828 3.227 6.809 1 88.94 349 PRO A C 1
ATOM 2729 O O . PRO A 1 349 ? -22.516 2.27 6.461 1 88.94 349 PRO A O 1
ATOM 2732 N N . PRO A 1 350 ? -20.562 3.295 6.723 1 91.31 350 PRO A N 1
ATOM 2733 C CA . PRO A 1 350 ? -19.875 2.078 6.293 1 91.31 350 PRO A CA 1
ATOM 2734 C C . PRO A 1 350 ? -19.969 0.948 7.312 1 91.31 350 PRO A C 1
ATOM 2736 O O . PRO A 1 350 ? -20.094 1.206 8.516 1 91.31 350 PRO A O 1
ATOM 2739 N N . VAL A 1 351 ? -19.859 -0.261 6.793 1 93 351 VAL A N 1
ATOM 2740 C CA . VAL A 1 351 ? -19.859 -1.439 7.652 1 93 351 VAL A CA 1
ATOM 2741 C C . VAL A 1 351 ? -18.5 -1.58 8.336 1 93 351 VAL A C 1
ATOM 2743 O O . VAL A 1 351 ? -17.453 -1.479 7.688 1 93 351 VAL A O 1
ATOM 2746 N N . TRP A 1 352 ? -18.578 -1.745 9.688 1 94.56 352 TRP A N 1
ATOM 2747 C CA . TRP A 1 352 ? -17.344 -2.041 10.398 1 94.56 352 TRP A CA 1
ATOM 2748 C C . TRP A 1 352 ? -17 -3.525 10.312 1 94.56 352 TRP A C 1
ATOM 2750 O O . TRP A 1 352 ? -17.844 -4.379 10.602 1 94.56 352 TRP A O 1
ATOM 2760 N N . ILE A 1 353 ? -15.797 -3.832 9.914 1 97.19 353 ILE A N 1
ATOM 2761 C CA . ILE A 1 353 ? -15.312 -5.207 9.852 1 97.19 353 ILE A CA 1
ATOM 2762 C C . ILE A 1 353 ? -14.172 -5.391 10.852 1 97.19 353 ILE A C 1
ATOM 2764 O O . ILE A 1 353 ? -13.117 -4.758 10.734 1 97.19 353 ILE A O 1
ATOM 2768 N N . GLU A 1 354 ? -14.359 -6.258 11.828 1 95.69 354 GLU A N 1
ATOM 2769 C CA . GLU A 1 354 ? -13.297 -6.578 12.789 1 95.69 354 GLU A CA 1
ATOM 2770 C C . GLU A 1 354 ? -12.125 -7.27 12.102 1 95.69 354 GLU A C 1
ATOM 2772 O O . GLU A 1 354 ? -12.297 -8.32 11.477 1 95.69 354 GLU A O 1
ATOM 2777 N N . PRO A 1 355 ? -10.961 -6.727 12.25 1 96.31 355 PRO A N 1
ATOM 2778 C CA . PRO A 1 355 ? -9.82 -7.25 11.492 1 96.31 355 PRO A CA 1
ATOM 2779 C C . PRO A 1 355 ? -9.555 -8.727 11.773 1 96.31 355 PRO A C 1
ATOM 2781 O O . PRO A 1 355 ? -9.094 -9.453 10.891 1 96.31 355 PRO A O 1
ATOM 2784 N N . THR A 1 356 ? -9.812 -9.195 12.922 1 95.25 356 THR A N 1
ATOM 2785 C CA . THR A 1 356 ? -9.539 -10.586 13.273 1 95.25 356 THR A CA 1
ATOM 2786 C C . THR A 1 356 ? -10.359 -11.531 12.414 1 95.25 356 THR A C 1
ATOM 2788 O O . THR A 1 356 ? -9.984 -12.695 12.219 1 95.25 356 THR A O 1
ATOM 2791 N N . GLN A 1 357 ? -11.5 -11.047 11.891 1 96.88 357 GLN A N 1
ATOM 2792 C CA . GLN A 1 357 ? -12.359 -11.859 11.039 1 96.88 357 GLN A CA 1
ATOM 2793 C C . GLN A 1 357 ? -11.734 -12.047 9.656 1 96.88 357 GLN A C 1
ATOM 2795 O O . GLN A 1 357 ? -12.172 -12.906 8.883 1 96.88 357 GLN A O 1
ATOM 2800 N N . LEU A 1 358 ? -10.719 -11.227 9.375 1 98.06 358 LEU A N 1
ATOM 2801 C CA . LEU A 1 358 ? -10.102 -11.25 8.055 1 98.06 358 LEU A CA 1
ATOM 2802 C C . LEU A 1 358 ? -8.82 -12.078 8.07 1 98.06 358 LEU A C 1
ATOM 2804 O O . LEU A 1 358 ? -8.219 -12.328 7.023 1 98.06 358 LEU A O 1
ATOM 2808 N N . MET A 1 359 ? -8.344 -12.547 9.211 1 97 359 MET A N 1
ATOM 2809 C CA . MET A 1 359 ? -7.078 -13.266 9.344 1 97 359 MET A CA 1
ATOM 2810 C C . MET A 1 359 ? -7.246 -14.734 8.969 1 97 359 MET A C 1
ATOM 2812 O O . MET A 1 359 ? -8.25 -15.359 9.32 1 97 359 MET A O 1
ATOM 2816 N N . LEU A 1 360 ? -6.289 -15.164 8.164 1 94.31 360 LEU A N 1
ATOM 2817 C CA . LEU A 1 360 ? -6.254 -16.578 7.805 1 94.31 360 LEU A CA 1
ATOM 2818 C C . LEU A 1 360 ? -5.754 -17.422 8.977 1 94.31 360 LEU A C 1
ATOM 2820 O O . LEU A 1 360 ? -4.602 -17.281 9.398 1 94.31 360 LEU A O 1
ATOM 2824 N N . THR A 1 361 ? -6.598 -18.109 9.672 1 85.88 361 THR A N 1
ATOM 2825 C CA . THR A 1 361 ? -6.238 -18.922 10.828 1 85.88 361 THR A CA 1
ATOM 2826 C C . THR A 1 361 ? -5.824 -20.328 10.391 1 85.88 361 THR A C 1
ATOM 2828 O O . THR A 1 361 ? -6.125 -20.75 9.273 1 85.88 361 THR A O 1
ATOM 2831 N N . LYS A 1 362 ? -5.062 -20.984 11.25 1 73.31 362 LYS A N 1
ATOM 2832 C CA . LYS A 1 362 ? -4.539 -22.328 10.992 1 73.31 362 LYS A CA 1
ATOM 2833 C C . LYS A 1 362 ? -5.656 -23.297 10.609 1 73.31 362 LYS A C 1
ATOM 2835 O O . LYS A 1 362 ? -5.469 -24.172 9.766 1 73.31 362 LYS A O 1
ATOM 2840 N N . GLU A 1 363 ? -6.77 -23.188 11.18 1 59.03 363 GLU A N 1
ATOM 2841 C CA . GLU A 1 363 ? -7.891 -24.062 10.883 1 59.03 363 GLU A CA 1
ATOM 2842 C C . GLU A 1 363 ? -8.398 -23.859 9.461 1 59.03 363 GLU A C 1
ATOM 2844 O O . GLU A 1 363 ? -8.992 -24.766 8.867 1 59.03 363 GLU A O 1
ATOM 2849 N N . LYS A 1 364 ? -8.141 -22.812 8.938 1 64.44 364 LYS A N 1
ATOM 2850 C CA . LYS A 1 364 ? -8.695 -22.453 7.633 1 64.44 364 LYS A CA 1
ATOM 2851 C C . LYS A 1 364 ? -7.652 -22.625 6.527 1 64.44 364 LYS A C 1
ATOM 2853 O O . LYS A 1 364 ? -7.906 -22.281 5.375 1 64.44 364 LYS A O 1
ATOM 2858 N N . GLN A 1 365 ? -6.324 -23.078 7.047 1 62.84 365 GLN A N 1
ATOM 2859 C CA . GLN A 1 365 ? -5.273 -23.281 6.055 1 62.84 365 GLN A CA 1
ATOM 2860 C C . GLN A 1 365 ? -5.395 -24.641 5.383 1 62.84 365 GLN A C 1
ATOM 2862 O O . GLN A 1 365 ? -5.707 -25.641 6.039 1 62.84 365 GLN A O 1
ATOM 2867 N N . MET B 1 1 ? -2.953 -48.844 4.305 1 46.84 1 MET B N 1
ATOM 2868 C CA . MET B 1 1 ? -2.436 -47.5 4.355 1 46.84 1 MET B CA 1
ATOM 2869 C C . MET B 1 1 ? -2.391 -46.875 2.965 1 46.84 1 MET B C 1
ATOM 2871 O O . MET B 1 1 ? -2 -47.531 1.999 1 46.84 1 MET B O 1
ATOM 2875 N N . ILE B 1 2 ? -3.104 -45.844 2.695 1 65.94 2 ILE B N 1
ATOM 2876 C CA . ILE B 1 2 ? -3.207 -45.312 1.338 1 65.94 2 ILE B CA 1
ATOM 2877 C C . ILE B 1 2 ? -1.82 -44.938 0.827 1 65.94 2 ILE B C 1
ATOM 2879 O O . ILE B 1 2 ? -1.067 -44.219 1.517 1 65.94 2 ILE B O 1
ATOM 2883 N N . LYS B 1 3 ? -1.271 -45.656 -0.189 1 88.38 3 LYS B N 1
ATOM 2884 C CA . LYS B 1 3 ? 0.03 -45.438 -0.817 1 88.38 3 LYS B CA 1
ATOM 2885 C C . LYS B 1 3 ? 0.224 -43.969 -1.189 1 88.38 3 LYS B C 1
ATOM 2887 O O . LYS B 1 3 ? -0.68 -43.344 -1.741 1 88.38 3 LYS B O 1
ATOM 2892 N N . PRO B 1 4 ? 1.359 -43.469 -0.732 1 94.19 4 PRO B N 1
ATOM 2893 C CA . PRO B 1 4 ? 1.598 -42.062 -1.067 1 94.19 4 PRO B CA 1
ATOM 2894 C C . PRO B 1 4 ? 1.655 -41.812 -2.574 1 94.19 4 PRO B C 1
ATOM 2896 O O . PRO B 1 4 ? 2.068 -42.688 -3.332 1 94.19 4 PRO B O 1
ATOM 2899 N N . ARG B 1 5 ? 1.189 -40.719 -2.967 1 96.75 5 ARG B N 1
ATOM 2900 C CA . ARG B 1 5 ? 1.294 -40.312 -4.367 1 96.75 5 ARG B CA 1
ATOM 2901 C C . ARG B 1 5 ? 2.723 -39.906 -4.715 1 96.75 5 ARG B C 1
ATOM 2903 O O . ARG B 1 5 ? 3.355 -39.125 -3.977 1 96.75 5 ARG B O 1
ATOM 2910 N N . ARG B 1 6 ? 3.191 -40.406 -5.77 1 98.06 6 ARG B N 1
ATOM 2911 C CA . ARG B 1 6 ? 4.562 -40.188 -6.211 1 98.06 6 ARG B CA 1
ATOM 2912 C C . ARG B 1 6 ? 4.641 -38.969 -7.137 1 98.06 6 ARG B C 1
ATOM 2914 O O . ARG B 1 6 ? 3.98 -38.938 -8.18 1 98.06 6 ARG B O 1
ATOM 2921 N N . VAL B 1 7 ? 5.461 -37.969 -6.75 1 98.62 7 VAL B N 1
ATOM 2922 C CA . VAL B 1 7 ? 5.492 -36.656 -7.422 1 98.62 7 VAL B CA 1
ATOM 2923 C C . VAL B 1 7 ? 6.832 -36.5 -8.141 1 98.62 7 VAL B C 1
ATOM 2925 O O . VAL B 1 7 ? 7.891 -36.688 -7.543 1 98.62 7 VAL B O 1
ATOM 2928 N N . LEU B 1 8 ? 6.797 -36.156 -9.398 1 98.69 8 LEU B N 1
ATOM 2929 C CA . LEU B 1 8 ? 7.961 -35.844 -10.211 1 98.69 8 LEU B CA 1
ATOM 2930 C C . LEU B 1 8 ? 8.109 -34.312 -10.367 1 98.69 8 LEU B C 1
ATOM 2932 O O . LEU B 1 8 ? 7.129 -33.625 -10.672 1 98.69 8 LEU B O 1
ATOM 2936 N N . ILE B 1 9 ? 9.281 -33.781 -10.125 1 98.38 9 ILE B N 1
ATOM 2937 C CA . ILE B 1 9 ? 9.547 -32.375 -10.391 1 98.38 9 ILE B CA 1
ATOM 2938 C C . ILE B 1 9 ? 10.367 -32.25 -11.672 1 98.38 9 ILE B C 1
ATOM 2940 O O . ILE B 1 9 ? 11.445 -32.812 -11.789 1 98.38 9 ILE B O 1
ATOM 2944 N N . VAL B 1 10 ? 9.797 -31.531 -12.641 1 98.12 10 VAL B N 1
ATOM 2945 C CA . VAL B 1 10 ? 10.469 -31.281 -13.914 1 98.12 10 VAL B CA 1
ATOM 2946 C C . VAL B 1 10 ? 11.086 -29.891 -13.914 1 98.12 10 VAL B C 1
ATOM 2948 O O . VAL B 1 10 ? 10.367 -28.891 -13.953 1 98.12 10 VAL B O 1
ATOM 2951 N N . GLY B 1 11 ? 12.367 -29.812 -13.969 1 94.25 11 GLY B N 1
ATOM 2952 C CA . GLY B 1 11 ? 13.094 -28.547 -13.875 1 94.25 11 GLY B CA 1
ATOM 2953 C C . GLY B 1 11 ? 13.812 -28.375 -12.555 1 94.25 11 GLY B C 1
ATOM 2954 O O . GLY B 1 11 ? 13.344 -28.844 -11.516 1 94.25 11 GLY B O 1
ATOM 2955 N N . SER B 1 12 ? 15 -27.578 -12.586 1 89.56 12 SER B N 1
ATOM 2956 C CA . SER B 1 12 ? 15.82 -27.516 -11.375 1 89.56 12 SER B CA 1
ATOM 2957 C C . SER B 1 12 ? 16.094 -26.062 -10.977 1 89.56 12 SER B C 1
ATOM 2959 O O . SER B 1 12 ? 16.703 -25.812 -9.938 1 89.56 12 SER B O 1
ATOM 2961 N N . LYS B 1 13 ? 15.688 -25.062 -11.727 1 87.44 13 LYS B N 1
ATOM 2962 C CA . LYS B 1 13 ? 15.836 -23.672 -11.297 1 87.44 13 LYS B CA 1
ATOM 2963 C C . LYS B 1 13 ? 14.695 -23.25 -10.367 1 87.44 13 LYS B C 1
ATOM 2965 O O . LYS B 1 13 ? 14.781 -23.453 -9.148 1 87.44 13 LYS B O 1
ATOM 2970 N N . PHE B 1 14 ? 13.617 -22.781 -11.016 1 87.69 14 PHE B N 1
ATOM 2971 C CA . PHE B 1 14 ? 12.453 -22.5 -10.188 1 87.69 14 PHE B CA 1
ATOM 2972 C C . PHE B 1 14 ? 11.906 -23.797 -9.578 1 87.69 14 PHE B C 1
ATOM 2974 O O . PHE B 1 14 ? 11.203 -23.766 -8.562 1 87.69 14 PHE B O 1
ATOM 2981 N N . GLY B 1 15 ? 12.258 -24.891 -10.18 1 91.81 15 GLY B N 1
ATOM 2982 C CA . GLY B 1 15 ? 11.883 -26.203 -9.672 1 91.81 15 GLY B CA 1
ATOM 2983 C C . GLY B 1 15 ? 12.383 -26.453 -8.258 1 91.81 15 GLY B C 1
ATOM 2984 O O . GLY B 1 15 ? 11.805 -27.266 -7.527 1 91.81 15 GLY B O 1
ATOM 2985 N N . GLU B 1 16 ? 13.438 -25.812 -7.957 1 89.62 16 GLU B N 1
ATOM 2986 C CA . GLU B 1 16 ? 13.984 -25.953 -6.613 1 89.62 16 GLU B CA 1
ATOM 2987 C C . GLU B 1 16 ? 12.977 -25.531 -5.555 1 89.62 16 GLU B C 1
ATOM 2989 O O . GLU B 1 16 ? 12.93 -26.094 -4.461 1 89.62 16 GLU B O 1
ATOM 2994 N N . LEU B 1 17 ? 12.156 -24.547 -5.863 1 90.75 17 LEU B N 1
ATOM 2995 C CA . LEU B 1 17 ? 11.117 -24.125 -4.938 1 90.75 17 LEU B CA 1
ATOM 2996 C C . LEU B 1 17 ? 10.086 -25.219 -4.73 1 90.75 17 LEU B C 1
ATOM 2998 O O . LEU B 1 17 ? 9.57 -25.391 -3.623 1 90.75 17 LEU B O 1
ATOM 3002 N N . TYR B 1 18 ? 9.836 -25.922 -5.758 1 95.94 18 TYR B N 1
ATOM 3003 C CA . TYR B 1 18 ? 8.922 -27.062 -5.66 1 95.94 18 TYR B CA 1
ATOM 3004 C C . TYR B 1 18 ? 9.555 -28.219 -4.898 1 95.94 18 TYR B C 1
ATOM 3006 O O . TYR B 1 18 ? 8.898 -28.859 -4.078 1 95.94 18 TYR B O 1
ATOM 3014 N N . LEU B 1 19 ? 10.852 -28.422 -5.168 1 95.12 19 LEU B N 1
ATOM 3015 C CA . LEU B 1 19 ? 11.594 -29.469 -4.473 1 95.12 19 LEU B CA 1
ATOM 3016 C C . LEU B 1 19 ? 11.594 -29.234 -2.967 1 95.12 19 LEU B C 1
ATOM 3018 O O . LEU B 1 19 ? 11.469 -30.172 -2.178 1 95.12 19 LEU B O 1
ATOM 3022 N N . ASN B 1 20 ? 11.664 -27.969 -2.617 1 93.5 20 ASN B N 1
ATOM 3023 C CA . ASN B 1 20 ? 11.75 -27.594 -1.21 1 93.5 20 ASN B CA 1
ATOM 3024 C C . ASN B 1 20 ? 10.5 -28.016 -0.442 1 93.5 20 ASN B C 1
ATOM 3026 O O . ASN B 1 20 ? 10.516 -28.109 0.787 1 93.5 20 ASN B O 1
ATOM 3030 N N . ALA B 1 21 ? 9.391 -28.281 -1.11 1 95.31 21 ALA B N 1
ATOM 3031 C CA . ALA B 1 21 ? 8.18 -28.781 -0.464 1 95.31 21 ALA B CA 1
ATOM 3032 C C . ALA B 1 21 ? 8.43 -30.156 0.177 1 95.31 21 ALA B C 1
ATOM 3034 O O . ALA B 1 21 ? 7.688 -30.562 1.068 1 95.31 21 ALA B O 1
ATOM 3035 N N . PHE B 1 22 ? 9.508 -30.812 -0.214 1 95.69 22 PHE B N 1
ATOM 3036 C CA . PHE B 1 22 ? 9.766 -32.156 0.231 1 95.69 22 PHE B CA 1
ATOM 3037 C C . PHE B 1 22 ? 10.93 -32.219 1.213 1 95.69 22 PHE B C 1
ATOM 3039 O O . PHE B 1 22 ? 11.43 -33.281 1.548 1 95.69 22 PHE B O 1
ATOM 3046 N N . LEU B 1 23 ? 11.359 -31.031 1.584 1 90.88 23 LEU B N 1
ATOM 3047 C CA . LEU B 1 23 ? 12.367 -30.984 2.643 1 90.88 23 LEU B CA 1
ATOM 3048 C C . LEU B 1 23 ? 11.812 -31.578 3.938 1 90.88 23 LEU B C 1
ATOM 3050 O O . LEU B 1 23 ? 12.57 -32.094 4.754 1 90.88 23 LEU B O 1
ATOM 3054 N N . GLN B 1 24 ? 10.516 -31.453 4.094 1 88.69 24 GLN B N 1
ATOM 3055 C CA . GLN B 1 24 ? 9.805 -32.094 5.195 1 88.69 24 GLN B CA 1
ATOM 3056 C C . GLN B 1 24 ? 8.891 -33.219 4.688 1 88.69 24 GLN B C 1
ATOM 3058 O O . GLN B 1 24 ? 8.375 -33.125 3.57 1 88.69 24 GLN B O 1
ATOM 3063 N N . PRO B 1 25 ? 8.805 -34.188 5.516 1 88.88 25 PRO B N 1
ATOM 3064 C CA . PRO B 1 25 ? 7.887 -35.25 5.102 1 88.88 25 PRO B CA 1
ATOM 3065 C C . PRO B 1 25 ? 6.469 -34.719 4.859 1 88.88 25 PRO B C 1
ATOM 3067 O O . PRO B 1 25 ? 5.98 -33.875 5.602 1 88.88 25 PRO B O 1
ATOM 3070 N N . ARG B 1 26 ? 5.852 -35.219 3.82 1 90.31 26 ARG B N 1
ATOM 3071 C CA . ARG B 1 26 ? 4.496 -34.844 3.434 1 90.31 26 ARG B CA 1
ATOM 3072 C C . ARG B 1 26 ? 3.574 -36.062 3.426 1 90.31 26 ARG B C 1
ATOM 3074 O O . ARG B 1 26 ? 3.697 -36.938 2.564 1 90.31 26 ARG B O 1
ATOM 3081 N N . PRO B 1 27 ? 2.648 -35.969 4.418 1 89.88 27 PRO B N 1
ATOM 3082 C CA . PRO B 1 27 ? 1.726 -37.125 4.402 1 89.88 27 PRO B CA 1
ATOM 3083 C C . PRO B 1 27 ? 1.022 -37.281 3.057 1 89.88 27 PRO B C 1
ATOM 3085 O O . PRO B 1 27 ? 0.459 -36.312 2.525 1 89.88 27 PRO B O 1
ATOM 3088 N N . GLY B 1 28 ? 1.141 -38.438 2.496 1 93.5 28 GLY B N 1
ATOM 3089 C CA . GLY B 1 28 ? 0.411 -38.781 1.285 1 93.5 28 GLY B CA 1
ATOM 3090 C C . GLY B 1 28 ? 1.167 -38.438 0.015 1 93.5 28 GLY B C 1
ATOM 3091 O O . GLY B 1 28 ? 0.69 -38.719 -1.089 1 93.5 28 GLY B O 1
ATOM 3092 N N . LEU B 1 29 ? 2.355 -37.844 0.18 1 96.38 29 LEU B N 1
ATOM 3093 C CA . LEU B 1 29 ? 3.158 -37.469 -0.982 1 96.38 29 LEU B CA 1
ATOM 3094 C C . LEU B 1 29 ? 4.582 -38.031 -0.851 1 96.38 29 LEU B C 1
ATOM 3096 O O . LEU B 1 29 ? 5.129 -38.062 0.252 1 96.38 29 LEU B O 1
ATOM 3100 N N . GLU B 1 30 ? 5.117 -38.406 -1.93 1 96.62 30 GLU B N 1
ATOM 3101 C CA . GLU B 1 30 ? 6.508 -38.844 -2.006 1 96.62 30 GLU B CA 1
ATOM 3102 C C . GLU B 1 30 ? 7.191 -38.281 -3.256 1 96.62 30 GLU B C 1
ATOM 3104 O O . GLU B 1 30 ? 6.605 -38.312 -4.344 1 96.62 30 GLU B O 1
ATOM 3109 N N . LEU B 1 31 ? 8.414 -37.781 -3.084 1 97.75 31 LEU B N 1
ATOM 3110 C CA . LEU B 1 31 ? 9.18 -37.281 -4.234 1 97.75 31 LEU B CA 1
ATOM 3111 C C . LEU B 1 31 ? 9.758 -38.469 -5.023 1 97.75 31 LEU B C 1
ATOM 3113 O O . LEU B 1 31 ? 10.562 -39.219 -4.5 1 97.75 31 LEU B O 1
ATOM 3117 N N . ALA B 1 32 ? 9.359 -38.562 -6.266 1 97.88 32 ALA B N 1
ATOM 3118 C CA . ALA B 1 32 ? 9.758 -39.688 -7.102 1 97.88 32 ALA B CA 1
ATOM 3119 C C . ALA B 1 32 ? 11.102 -39.438 -7.777 1 97.88 32 ALA B C 1
ATOM 3121 O O . ALA B 1 32 ? 11.836 -40.375 -8.102 1 97.88 32 ALA B O 1
ATOM 3122 N N . GLY B 1 33 ? 11.344 -38.25 -8.039 1 98.12 33 GLY B N 1
ATOM 3123 C CA . GLY B 1 33 ? 12.578 -37.875 -8.719 1 98.12 33 GLY B CA 1
ATOM 3124 C C . GLY B 1 33 ? 12.523 -36.531 -9.391 1 98.12 33 GLY B C 1
ATOM 3125 O O . GLY B 1 33 ? 11.562 -35.781 -9.211 1 98.12 33 GLY B O 1
ATOM 3126 N N . ILE B 1 34 ? 13.656 -36.156 -10.062 1 97.94 34 ILE B N 1
ATOM 3127 C CA . ILE B 1 34 ? 13.812 -34.906 -10.797 1 97.94 34 ILE B CA 1
ATOM 3128 C C . ILE B 1 34 ? 14.055 -35.219 -12.273 1 97.94 34 ILE B C 1
ATOM 3130 O O . ILE B 1 34 ? 14.852 -36.094 -12.609 1 97.94 34 ILE B O 1
ATOM 3134 N N . LEU B 1 35 ? 13.266 -34.656 -13.094 1 98.19 35 LEU B N 1
ATOM 3135 C CA . LEU B 1 35 ? 13.547 -34.688 -14.523 1 98.19 35 LEU B CA 1
ATOM 3136 C C . LEU B 1 35 ? 14.195 -33.375 -14.984 1 98.19 35 LEU B C 1
ATOM 3138 O O . LEU B 1 35 ? 13.594 -32.312 -14.898 1 98.19 35 LEU B O 1
ATOM 3142 N N . ALA B 1 36 ? 15.422 -33.438 -15.398 1 95.12 36 ALA B N 1
ATOM 3143 C CA . ALA B 1 36 ? 16.188 -32.281 -15.859 1 95.12 36 ALA B CA 1
ATOM 3144 C C . ALA B 1 36 ? 17.297 -32.719 -16.828 1 95.12 36 ALA B C 1
ATOM 3146 O O . ALA B 1 36 ? 17.516 -33.906 -17.031 1 95.12 36 ALA B O 1
ATOM 3147 N N . GLN B 1 37 ? 17.969 -31.781 -17.359 1 90.81 37 GLN B N 1
ATOM 3148 C CA . GLN B 1 37 ? 18.922 -32.062 -18.422 1 90.81 37 GLN B CA 1
ATOM 3149 C C . GLN B 1 37 ? 20.266 -32.531 -17.875 1 90.81 37 GLN B C 1
ATOM 3151 O O . GLN B 1 37 ? 21.172 -32.875 -18.641 1 90.81 37 GLN B O 1
ATOM 3156 N N . GLY B 1 38 ? 20.531 -32.438 -16.609 1 88.69 38 GLY B N 1
ATOM 3157 C CA . GLY B 1 38 ? 21.734 -33.031 -16.031 1 88.69 38 GLY B CA 1
ATOM 3158 C C . GLY B 1 38 ? 22.781 -31.969 -15.664 1 88.69 38 GLY B C 1
ATOM 3159 O O . GLY B 1 38 ? 23.969 -32.281 -15.578 1 88.69 38 GLY B O 1
ATOM 3160 N N . SER B 1 39 ? 22.406 -30.75 -15.531 1 88.5 39 SER B N 1
ATOM 3161 C CA . SER B 1 39 ? 23.328 -29.719 -15.086 1 88.5 39 SER B CA 1
ATOM 3162 C C . SER B 1 39 ? 23.906 -30.047 -13.711 1 88.5 39 SER B C 1
ATOM 3164 O O . SER B 1 39 ? 23.422 -30.938 -13.023 1 88.5 39 SER B O 1
ATOM 3166 N N . THR B 1 40 ? 25.047 -29.359 -13.375 1 89.06 40 THR B N 1
ATOM 3167 C CA . THR B 1 40 ? 25.609 -29.516 -12.047 1 89.06 40 THR B CA 1
ATOM 3168 C C . THR B 1 40 ? 24.562 -29.234 -10.969 1 89.06 40 THR B C 1
ATOM 3170 O O . THR B 1 40 ? 24.484 -29.969 -9.969 1 89.06 40 THR B O 1
ATOM 3173 N N . ARG B 1 41 ? 23.703 -28.328 -11.227 1 88.19 41 ARG B N 1
ATOM 3174 C CA . ARG B 1 41 ? 22.641 -27.984 -10.297 1 88.19 41 ARG B CA 1
ATOM 3175 C C . ARG B 1 41 ? 21.672 -29.141 -10.109 1 88.19 41 ARG B C 1
ATOM 3177 O O . ARG B 1 41 ? 21.359 -29.516 -8.977 1 88.19 41 ARG B O 1
ATOM 3184 N N . SER B 1 42 ? 21.219 -29.641 -11.203 1 92 42 SER B N 1
ATOM 3185 C CA . SER B 1 42 ? 20.234 -30.703 -11.109 1 92 42 SER B CA 1
ATOM 3186 C C . SER B 1 42 ? 20.828 -31.953 -10.461 1 92 42 SER B C 1
ATOM 3188 O O . SER B 1 42 ? 20.141 -32.656 -9.719 1 92 42 SER B O 1
ATOM 3190 N N . GLN B 1 43 ? 22.078 -32.188 -10.742 1 93.25 43 GLN B N 1
ATOM 3191 C CA . GLN B 1 43 ? 22.766 -33.312 -10.117 1 93.25 43 GLN B CA 1
ATOM 3192 C C . GLN B 1 43 ? 22.875 -33.125 -8.602 1 93.25 43 GLN B C 1
ATOM 3194 O O . GLN B 1 43 ? 22.609 -34.031 -7.832 1 93.25 43 GLN B O 1
ATOM 3199 N N . GLN B 1 44 ? 23.266 -31.984 -8.281 1 90.38 44 GLN B N 1
ATOM 3200 C CA . GLN B 1 44 ? 23.406 -31.672 -6.863 1 90.38 44 GLN B CA 1
ATOM 3201 C C . GLN B 1 44 ? 22.062 -31.781 -6.141 1 90.38 44 GLN B C 1
ATOM 3203 O O . GLN B 1 44 ? 21.984 -32.312 -5.035 1 90.38 44 GLN B O 1
ATOM 3208 N N . LEU B 1 45 ? 21.031 -31.25 -6.734 1 92.38 45 LEU B N 1
ATOM 3209 C CA . LEU B 1 45 ? 19.703 -31.312 -6.137 1 92.38 45 LEU B CA 1
ATOM 3210 C C . LEU B 1 45 ? 19.234 -32.75 -5.98 1 92.38 45 LEU B C 1
ATOM 3212 O O . LEU B 1 45 ? 18.672 -33.125 -4.945 1 92.38 45 LEU B O 1
ATOM 3216 N N . ALA B 1 46 ? 19.453 -33.531 -6.965 1 95.12 46 ALA B N 1
ATOM 3217 C CA . ALA B 1 46 ? 19.078 -34.969 -6.898 1 95.12 46 ALA B CA 1
ATOM 3218 C C . ALA B 1 46 ? 19.797 -35.656 -5.754 1 95.12 46 ALA B C 1
ATOM 3220 O O . ALA B 1 46 ? 19.188 -36.469 -5.043 1 95.12 46 ALA B O 1
ATOM 3221 N N . CYS B 1 47 ? 21.047 -35.312 -5.629 1 94.06 47 CYS B N 1
ATOM 3222 C CA . CYS B 1 47 ? 21.844 -35.906 -4.547 1 94.06 47 CYS B CA 1
ATOM 3223 C C . CYS B 1 47 ? 21.328 -35.438 -3.189 1 94.06 47 CYS B C 1
ATOM 3225 O O . CYS B 1 47 ? 21.156 -36.25 -2.279 1 94.06 47 CYS B O 1
ATOM 3227 N N . ASP B 1 4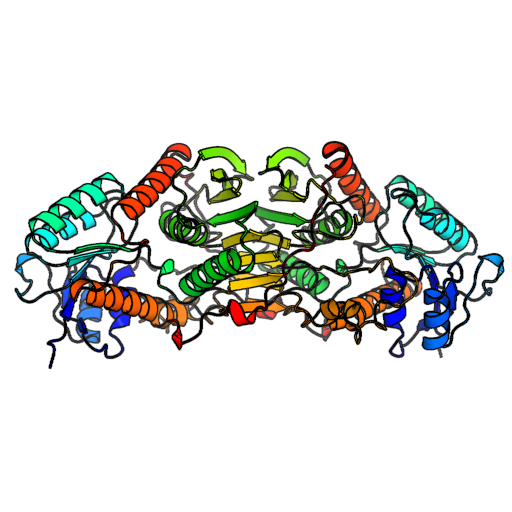8 ? 21.109 -34.156 -3.053 1 90.75 48 ASP B N 1
ATOM 3228 C CA . ASP B 1 48 ? 20.688 -33.562 -1.79 1 90.75 48 ASP B CA 1
ATOM 3229 C C . ASP B 1 48 ? 19.344 -34.125 -1.332 1 90.75 48 ASP B C 1
ATOM 3231 O O . ASP B 1 48 ? 19.125 -34.312 -0.135 1 90.75 48 ASP B O 1
ATOM 3235 N N . PHE B 1 49 ? 18.422 -34.375 -2.268 1 94.31 49 PHE B N 1
ATOM 3236 C CA . PHE B 1 49 ? 17.094 -34.875 -1.926 1 94.31 49 PHE B CA 1
ATOM 3237 C C . PHE B 1 49 ? 17.062 -36.406 -1.944 1 94.31 49 PHE B C 1
ATOM 3239 O O . PHE B 1 49 ? 16.047 -37.031 -1.62 1 94.31 49 PHE B O 1
ATOM 3246 N N . ASN B 1 50 ? 18.188 -37 -2.367 1 95.62 50 ASN B N 1
ATOM 3247 C CA . ASN B 1 50 ? 18.344 -38.438 -2.432 1 95.62 50 ASN B CA 1
ATOM 3248 C C . ASN B 1 50 ? 17.281 -39.094 -3.312 1 95.62 50 ASN B C 1
ATOM 3250 O O . ASN B 1 50 ? 16.578 -40 -2.879 1 95.62 50 ASN B O 1
ATOM 3254 N N . VAL B 1 51 ? 17.141 -38.594 -4.523 1 97.25 51 VAL B N 1
ATOM 3255 C CA . VAL B 1 51 ? 16.203 -39.125 -5.504 1 97.25 51 VAL B CA 1
ATOM 3256 C C . VAL B 1 51 ? 16.891 -39.281 -6.859 1 97.25 51 VAL B C 1
ATOM 3258 O O . VAL B 1 51 ? 17.922 -38.656 -7.105 1 97.25 51 VAL B O 1
ATOM 3261 N N . PRO B 1 52 ? 16.328 -40.125 -7.738 1 97.88 52 PRO B N 1
ATOM 3262 C CA . PRO B 1 52 ? 16.938 -40.25 -9.07 1 97.88 52 PRO B CA 1
ATOM 3263 C C . PRO B 1 52 ? 16.797 -39 -9.906 1 97.88 52 PRO B C 1
ATOM 3265 O O . PRO B 1 52 ? 15.805 -38.281 -9.781 1 97.88 52 PRO B O 1
ATOM 3268 N N . LEU B 1 53 ? 17.828 -38.719 -10.68 1 97.88 53 LEU B N 1
ATOM 3269 C CA . LEU B 1 53 ? 17.766 -37.719 -11.742 1 97.88 53 LEU B CA 1
ATOM 3270 C C . LEU B 1 53 ? 17.5 -38.375 -13.086 1 97.88 53 LEU B C 1
ATOM 3272 O O . LEU B 1 53 ? 18.297 -39.156 -13.57 1 97.88 53 LEU B O 1
ATOM 3276 N N . PHE B 1 54 ? 16.344 -38.125 -13.609 1 98.12 54 PHE B N 1
ATOM 3277 C CA . PHE B 1 54 ? 16 -38.594 -14.945 1 98.12 54 PHE B CA 1
ATOM 3278 C C . PHE B 1 54 ? 16.391 -37.562 -16 1 98.12 54 PHE B C 1
ATOM 3280 O O . PHE B 1 54 ? 16.203 -36.375 -15.797 1 98.12 54 PHE B O 1
ATOM 3287 N N . ARG B 1 55 ? 16.797 -38.031 -17.125 1 96.06 55 ARG B N 1
ATOM 3288 C CA . ARG B 1 55 ? 17.266 -37.094 -18.141 1 96.06 55 ARG B CA 1
ATOM 3289 C C . ARG B 1 55 ? 16.344 -37.125 -19.359 1 96.06 55 ARG B C 1
ATOM 3291 O O . ARG B 1 55 ? 16.469 -36.281 -20.25 1 96.06 55 ARG B O 1
ATOM 3298 N N . SER B 1 56 ? 15.508 -38.062 -19.359 1 95.56 56 SER B N 1
ATOM 3299 C CA . SER B 1 56 ? 14.516 -38.156 -20.422 1 95.56 56 SER B CA 1
ATOM 3300 C C . SER B 1 56 ? 13.227 -38.812 -19.922 1 95.56 56 SER B C 1
ATOM 3302 O O . SER B 1 56 ? 13.227 -39.469 -18.875 1 95.56 56 SER B O 1
ATOM 3304 N N . LEU B 1 57 ? 12.164 -38.625 -20.688 1 96.44 57 LEU B N 1
ATOM 3305 C CA . LEU B 1 57 ? 10.859 -39.188 -20.344 1 96.44 57 LEU B CA 1
ATOM 3306 C C . LEU B 1 57 ? 10.891 -40.688 -20.328 1 96.44 57 LEU B C 1
ATOM 3308 O O . LEU B 1 57 ? 10.195 -41.344 -19.531 1 96.44 57 LEU B O 1
ATOM 3312 N N . ASP B 1 58 ? 11.703 -41.281 -21.141 1 95.44 58 ASP B N 1
ATOM 3313 C CA . ASP B 1 58 ? 11.766 -42.719 -21.281 1 95.44 58 ASP B CA 1
ATOM 3314 C C . ASP B 1 58 ? 12.336 -43.375 -20.016 1 95.44 58 ASP B C 1
ATOM 3316 O O . ASP B 1 58 ? 12.117 -44.562 -19.766 1 95.44 58 ASP B O 1
ATOM 3320 N N . GLU B 1 59 ? 13.109 -42.562 -19.281 1 96.81 59 GLU B N 1
ATOM 3321 C CA . GLU B 1 59 ? 13.75 -43.094 -18.078 1 96.81 59 GLU B CA 1
ATOM 3322 C C . GLU B 1 59 ? 12.766 -43.125 -16.906 1 96.81 59 GLU B C 1
ATOM 3324 O O . GLU B 1 59 ? 13.031 -43.75 -15.883 1 96.81 59 GLU B O 1
ATOM 3329 N N . LEU B 1 60 ? 11.594 -42.531 -17.047 1 97.62 60 LEU B N 1
ATOM 3330 C CA . LEU B 1 60 ? 10.656 -42.375 -15.938 1 97.62 60 LEU B CA 1
ATOM 3331 C C . LEU B 1 60 ? 10.039 -43.719 -15.578 1 97.62 60 LEU B C 1
ATOM 3333 O O . LEU B 1 60 ? 9.672 -44.5 -16.469 1 97.62 60 LEU B O 1
ATOM 3337 N N . PRO B 1 61 ? 9.938 -44.031 -14.312 1 95.94 61 PRO B N 1
ATOM 3338 C CA . PRO B 1 61 ? 9.18 -45.219 -13.906 1 95.94 61 PRO B CA 1
ATOM 3339 C C . PRO B 1 61 ? 7.691 -45.125 -14.211 1 95.94 61 PRO B C 1
ATOM 3341 O O . PRO B 1 61 ? 7.203 -44.031 -14.523 1 95.94 61 PRO B O 1
ATOM 3344 N N . ASP B 1 62 ? 6.926 -46.219 -14.047 1 94.06 62 ASP B N 1
ATOM 3345 C CA . ASP B 1 62 ? 5.52 -46.281 -14.43 1 94.06 62 ASP B CA 1
ATOM 3346 C C . ASP B 1 62 ? 4.617 -45.875 -13.258 1 94.06 62 ASP B C 1
ATOM 3348 O O . ASP B 1 62 ? 3.396 -45.781 -13.414 1 94.06 62 ASP B O 1
ATOM 3352 N N . ASP B 1 63 ? 5.172 -45.594 -12.164 1 95.69 63 ASP B N 1
ATOM 3353 C CA . ASP B 1 63 ? 4.34 -45.406 -10.984 1 95.69 63 ASP B CA 1
ATOM 3354 C C . ASP B 1 63 ? 4.352 -43.938 -10.547 1 95.69 63 ASP B C 1
ATOM 3356 O O . ASP B 1 63 ? 4.305 -43.625 -9.352 1 95.69 63 ASP B O 1
ATOM 3360 N N . ILE B 1 64 ? 4.586 -43 -11.461 1 97.75 64 ILE B N 1
ATOM 3361 C CA . ILE B 1 64 ? 4.461 -41.562 -11.172 1 97.75 64 ILE B CA 1
ATOM 3362 C C . ILE B 1 64 ? 2.992 -41.156 -11.219 1 97.75 64 ILE B C 1
ATOM 3364 O O . ILE B 1 64 ? 2.283 -41.469 -12.18 1 97.75 64 ILE B O 1
ATOM 3368 N N . ASP B 1 65 ? 2.516 -40.5 -10.195 1 98 65 ASP B N 1
ATOM 3369 C CA . ASP B 1 65 ? 1.116 -40.094 -10.125 1 98 65 ASP B CA 1
ATOM 3370 C C . ASP B 1 65 ? 0.946 -38.656 -10.586 1 98 65 ASP B C 1
ATOM 3372 O O . ASP B 1 65 ? -0.032 -38.312 -11.258 1 98 65 ASP B O 1
ATOM 3376 N N . ILE B 1 66 ? 1.811 -37.75 -10.125 1 98.69 66 ILE B N 1
ATOM 3377 C CA . ILE B 1 66 ? 1.735 -36.312 -10.391 1 98.69 66 ILE B CA 1
ATOM 3378 C C . ILE B 1 66 ? 3.086 -35.812 -10.898 1 98.69 66 ILE B C 1
ATOM 3380 O O . ILE B 1 66 ? 4.137 -36.25 -10.398 1 98.69 66 ILE B O 1
ATOM 3384 N N . ALA B 1 67 ? 3.109 -34.969 -11.852 1 98.81 67 ALA B N 1
ATOM 3385 C CA . ALA B 1 67 ? 4.312 -34.25 -12.297 1 98.81 67 ALA B CA 1
ATOM 3386 C C . ALA B 1 67 ? 4.125 -32.75 -12.227 1 98.81 67 ALA B C 1
ATOM 3388 O O . ALA B 1 67 ? 3.094 -32.219 -12.656 1 98.81 67 ALA B O 1
ATOM 3389 N N . CYS B 1 68 ? 5.047 -32.062 -11.586 1 98.75 68 CYS B N 1
ATOM 3390 C CA . CYS B 1 68 ? 5.121 -30.609 -11.656 1 98.75 68 CYS B CA 1
ATOM 3391 C C . CYS B 1 68 ? 6.121 -30.156 -12.711 1 98.75 68 CYS B C 1
ATOM 3393 O O . CYS B 1 68 ? 7.328 -30.344 -12.547 1 98.75 68 CYS B O 1
ATOM 3395 N N . VAL B 1 69 ? 5.582 -29.578 -13.789 1 98.62 69 VAL B N 1
ATOM 3396 C CA . VAL B 1 69 ? 6.434 -29.062 -14.859 1 98.62 69 VAL B CA 1
ATOM 3397 C C . VAL B 1 69 ? 6.785 -27.609 -14.586 1 98.62 69 VAL B C 1
ATOM 3399 O O . VAL B 1 69 ? 5.988 -26.703 -14.875 1 98.62 69 VAL B O 1
ATOM 3402 N N . VAL B 1 70 ? 8.023 -27.422 -14.102 1 97.31 70 VAL B N 1
ATOM 3403 C CA . VAL B 1 70 ? 8.438 -26.094 -13.625 1 97.31 70 VAL B CA 1
ATOM 3404 C C . VAL B 1 70 ? 9.57 -25.578 -14.508 1 97.31 70 VAL B C 1
ATOM 3406 O O . VAL B 1 70 ? 10.641 -25.219 -14.008 1 97.31 70 VAL B O 1
ATOM 3409 N N . ILE B 1 71 ? 9.367 -25.594 -15.742 1 93.69 71 ILE B N 1
ATOM 3410 C CA . ILE B 1 71 ? 10.234 -25 -16.75 1 93.69 71 ILE B CA 1
ATOM 3411 C C . ILE B 1 71 ? 9.414 -24.094 -17.672 1 93.69 71 ILE B C 1
ATOM 3413 O O . ILE B 1 71 ? 8.18 -24.109 -17.641 1 93.69 71 ILE B O 1
ATOM 3417 N N . ARG B 1 72 ? 10.023 -23.281 -18.484 1 88.75 72 ARG B N 1
ATOM 3418 C CA . ARG B 1 72 ? 9.367 -22.281 -19.328 1 88.75 72 ARG B CA 1
ATOM 3419 C C . ARG B 1 72 ? 8.398 -22.953 -20.297 1 88.75 72 ARG B C 1
ATOM 3421 O O . ARG B 1 72 ? 8.719 -24 -20.875 1 88.75 72 ARG B O 1
ATOM 3428 N N . ALA B 1 73 ? 7.324 -22.391 -20.422 1 90.81 73 ALA B N 1
ATOM 3429 C CA . ALA B 1 73 ? 6.324 -22.859 -21.375 1 90.81 73 ALA B CA 1
ATOM 3430 C C . ALA B 1 73 ? 6.703 -22.453 -22.797 1 90.81 73 ALA B C 1
ATOM 3432 O O . ALA B 1 73 ? 7.645 -21.688 -23 1 90.81 73 ALA B O 1
ATOM 3433 N N . GLU B 1 74 ? 5.973 -23 -23.719 1 86 74 GLU B N 1
ATOM 3434 C CA . GLU B 1 74 ? 6.227 -22.734 -25.125 1 86 74 GLU B CA 1
ATOM 3435 C C . GLU B 1 74 ? 6.035 -21.25 -25.453 1 86 74 GLU B C 1
ATOM 3437 O O . GLU B 1 74 ? 6.816 -20.672 -26.203 1 86 74 GLU B O 1
ATOM 3442 N N . VAL B 1 75 ? 5.098 -20.625 -24.891 1 85.88 75 VAL B N 1
ATOM 3443 C CA . VAL B 1 75 ? 4.711 -19.25 -25.188 1 85.88 75 VAL B CA 1
ATOM 3444 C C . VAL B 1 75 ? 5.844 -18.297 -24.812 1 85.88 75 VAL B C 1
ATOM 3446 O O . VAL B 1 75 ? 5.93 -17.188 -25.328 1 85.88 75 VAL B O 1
ATOM 3449 N N . ILE B 1 76 ? 6.711 -18.719 -23.922 1 86 76 ILE B N 1
ATOM 3450 C CA . ILE B 1 76 ? 7.844 -17.875 -23.547 1 86 76 ILE B CA 1
ATOM 3451 C C . ILE B 1 76 ? 9.148 -18.578 -23.922 1 86 76 ILE B C 1
ATOM 3453 O O . ILE B 1 76 ? 10.172 -18.391 -23.25 1 86 76 ILE B O 1
ATOM 3457 N N . GLY B 1 77 ? 9.102 -19.562 -24.828 1 85.44 77 GLY B N 1
ATOM 3458 C CA . GLY B 1 77 ? 10.289 -20.078 -25.5 1 85.44 77 GLY B CA 1
ATOM 3459 C C . GLY B 1 77 ? 10.828 -21.344 -24.875 1 85.44 77 GLY B C 1
ATOM 3460 O O . GLY B 1 77 ? 11.984 -21.703 -25.094 1 85.44 77 GLY B O 1
ATOM 3461 N N . GLY B 1 78 ? 10.008 -22.031 -24.125 1 92 78 GLY B N 1
ATOM 3462 C CA . GLY B 1 78 ? 10.484 -23.25 -23.484 1 92 78 GLY B CA 1
ATOM 3463 C C . GLY B 1 78 ? 9.844 -24.516 -24.031 1 92 78 GLY B C 1
ATOM 3464 O O . GLY B 1 78 ? 9.203 -24.484 -25.094 1 92 78 GLY B O 1
ATOM 3465 N N . LYS B 1 79 ? 10.125 -25.609 -23.359 1 93.38 79 LYS B N 1
ATOM 3466 C CA . LYS B 1 79 ? 9.641 -26.922 -23.797 1 93.38 79 LYS B CA 1
ATOM 3467 C C . LYS B 1 79 ? 8.594 -27.469 -22.828 1 93.38 79 LYS B C 1
ATOM 3469 O O . LYS B 1 79 ? 8.258 -28.656 -22.891 1 93.38 79 LYS B O 1
ATOM 3474 N N . GLY B 1 80 ? 8.141 -26.641 -21.984 1 96.25 80 GLY B N 1
ATOM 3475 C CA . GLY B 1 80 ? 7.246 -27.078 -20.938 1 96.25 80 GLY B CA 1
ATOM 3476 C C . GLY B 1 80 ? 5.98 -27.719 -21.453 1 96.25 80 GLY B C 1
ATOM 3477 O O . GLY B 1 80 ? 5.523 -28.734 -20.922 1 96.25 80 GLY B O 1
ATOM 3478 N N . ASP B 1 81 ? 5.426 -27.203 -22.5 1 97.56 81 ASP B N 1
ATOM 3479 C CA . ASP B 1 81 ? 4.168 -27.719 -23.047 1 97.56 81 ASP B CA 1
ATOM 3480 C C . ASP B 1 81 ? 4.348 -29.109 -23.641 1 97.56 81 ASP B C 1
ATOM 3482 O O . ASP B 1 81 ? 3.477 -29.969 -23.484 1 97.56 81 ASP B O 1
ATOM 3486 N N . GLN B 1 82 ? 5.426 -29.312 -24.297 1 97.06 82 GLN B N 1
ATOM 3487 C CA . GLN B 1 82 ? 5.707 -30.625 -24.875 1 97.06 82 GLN B CA 1
ATOM 3488 C C . GLN B 1 82 ? 5.828 -31.688 -23.797 1 97.06 82 GLN B C 1
ATOM 3490 O O . GLN B 1 82 ? 5.293 -32.781 -23.938 1 97.06 82 GLN B O 1
ATOM 3495 N N . LEU B 1 83 ? 6.543 -31.312 -22.812 1 97.75 83 LEU B N 1
ATOM 3496 C CA . LEU B 1 83 ? 6.711 -32.25 -21.703 1 97.75 83 LEU B CA 1
ATOM 3497 C C . LEU B 1 83 ? 5.375 -32.531 -21.016 1 97.75 83 LEU B C 1
ATOM 3499 O O . LEU B 1 83 ? 5.074 -33.656 -20.672 1 97.75 83 LEU B O 1
ATOM 3503 N N . THR B 1 84 ? 4.609 -31.469 -20.812 1 98.56 84 THR B N 1
ATOM 3504 C CA . THR B 1 84 ? 3.293 -31.594 -20.203 1 98.56 84 THR B CA 1
ATOM 3505 C C . THR B 1 84 ? 2.418 -32.562 -21 1 98.56 84 THR B C 1
ATOM 3507 O O . THR B 1 84 ? 1.816 -33.469 -20.438 1 98.56 84 THR B O 1
ATOM 3510 N N . GLN B 1 85 ? 2.42 -32.438 -22.297 1 98.19 85 GLN B N 1
ATOM 3511 C CA . GLN B 1 85 ? 1.619 -33.312 -23.172 1 98.19 85 GLN B CA 1
ATOM 3512 C C . GLN B 1 85 ? 2.061 -34.75 -23.062 1 98.19 85 GLN B C 1
ATOM 3514 O O . GLN B 1 85 ? 1.226 -35.656 -22.984 1 98.19 85 GLN B O 1
ATOM 3519 N N . ALA B 1 86 ? 3.332 -34.938 -23.109 1 98.12 86 ALA B N 1
ATOM 3520 C CA . ALA B 1 86 ? 3.875 -36.281 -23.047 1 98.12 86 ALA B CA 1
ATOM 3521 C C . ALA B 1 86 ? 3.531 -36.938 -21.719 1 98.12 86 ALA B C 1
ATOM 3523 O O . ALA B 1 86 ? 3.227 -38.156 -21.672 1 98.12 86 ALA B O 1
ATOM 3524 N N . LEU B 1 87 ? 3.623 -36.219 -20.656 1 98.56 87 LEU B N 1
ATOM 3525 C CA . LEU B 1 87 ? 3.324 -36.75 -19.328 1 98.56 87 LEU B CA 1
ATOM 3526 C C . LEU B 1 87 ? 1.84 -37.094 -19.188 1 98.56 87 LEU B C 1
ATOM 3528 O O . LEU B 1 87 ? 1.475 -38.156 -18.672 1 98.56 87 LEU B O 1
ATOM 3532 N N . LEU B 1 88 ? 0.989 -36.188 -19.672 1 98.62 88 LEU B N 1
ATOM 3533 C CA . LEU B 1 88 ? -0.451 -36.438 -19.641 1 98.62 88 LEU B CA 1
ATOM 3534 C C . LEU B 1 88 ? -0.81 -37.656 -20.453 1 98.62 88 LEU B C 1
ATOM 3536 O O . LEU B 1 88 ? -1.686 -38.438 -20.047 1 98.62 88 LEU B O 1
ATOM 3540 N N . ALA B 1 89 ? -0.139 -37.875 -21.531 1 97.69 89 ALA B N 1
ATOM 3541 C CA . ALA B 1 89 ? -0.399 -39 -22.406 1 97.69 89 ALA B CA 1
ATOM 3542 C C . ALA B 1 89 ? -0.108 -40.312 -21.688 1 97.69 89 ALA B C 1
ATOM 3544 O O . ALA B 1 89 ? -0.623 -41.375 -22.078 1 97.69 89 ALA B O 1
ATOM 3545 N N . ARG B 1 90 ? 0.634 -40.281 -20.641 1 97.5 90 ARG B N 1
ATOM 3546 C CA . ARG B 1 90 ? 0.969 -41.469 -19.828 1 97.5 90 ARG B CA 1
ATOM 3547 C C . ARG B 1 90 ? -0.008 -41.625 -18.672 1 97.5 90 ARG B C 1
ATOM 3549 O O . ARG B 1 90 ? 0.153 -42.531 -17.844 1 97.5 90 ARG B O 1
ATOM 3556 N N . GLY B 1 91 ? -0.947 -40.75 -18.594 1 97.81 91 GLY B N 1
ATOM 3557 C CA . GLY B 1 91 ? -1.93 -40.781 -17.516 1 97.81 91 GLY B CA 1
ATOM 3558 C C . GLY B 1 91 ? -1.459 -40.125 -16.25 1 97.81 91 GLY B C 1
ATOM 3559 O O . GLY B 1 91 ? -2.059 -40.281 -15.188 1 97.81 91 GLY B O 1
ATOM 3560 N N . ILE B 1 92 ? -0.352 -39.406 -16.297 1 98.5 92 ILE B N 1
ATOM 3561 C CA . ILE B 1 92 ? 0.193 -38.688 -15.164 1 98.5 92 ILE B CA 1
ATOM 3562 C C . ILE B 1 92 ? -0.479 -37.312 -15.047 1 98.5 92 ILE B C 1
ATOM 3564 O O . ILE B 1 92 ? -0.546 -36.562 -16.031 1 98.5 92 ILE B O 1
ATOM 3568 N N . SER B 1 93 ? -1.071 -36.969 -13.867 1 98.75 93 SER B N 1
ATOM 3569 C CA . SER B 1 93 ? -1.613 -35.625 -13.648 1 98.75 93 SER B CA 1
ATOM 3570 C C . SER B 1 93 ? -0.503 -34.594 -13.609 1 98.75 93 SER B C 1
ATOM 3572 O O . SER B 1 93 ? 0.57 -34.844 -13.055 1 98.75 93 SER B O 1
ATOM 3574 N N . VAL B 1 94 ? -0.772 -33.406 -14.18 1 98.88 94 VAL B N 1
ATOM 3575 C CA . VAL B 1 9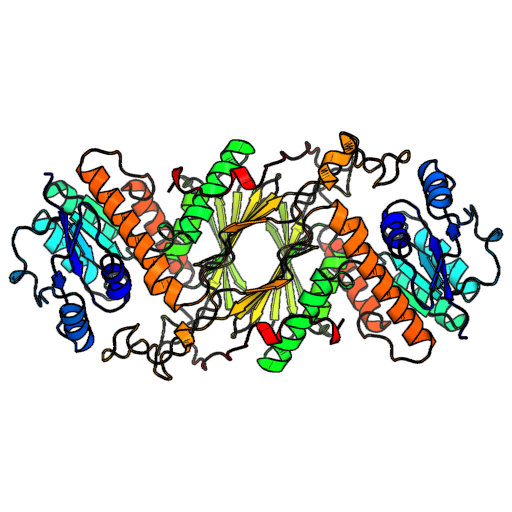4 ? 0.319 -32.438 -14.352 1 98.88 94 VAL B CA 1
ATOM 3576 C C . VAL B 1 94 ? -0.085 -31.094 -13.781 1 98.88 94 VAL B C 1
ATOM 3578 O O . VAL B 1 94 ? -1.198 -30.609 -14.016 1 98.88 94 VAL B O 1
ATOM 3581 N N . ILE B 1 95 ? 0.761 -30.547 -12.938 1 98.75 95 ILE B N 1
ATOM 3582 C CA . ILE B 1 95 ? 0.774 -29.125 -12.617 1 98.75 95 ILE B CA 1
ATOM 3583 C C . ILE B 1 95 ? 1.867 -28.422 -13.422 1 98.75 95 ILE B C 1
ATOM 3585 O O . ILE B 1 95 ? 3.045 -28.781 -13.32 1 98.75 95 ILE B O 1
ATOM 3589 N N . GLN B 1 96 ? 1.504 -27.469 -14.234 1 98.62 96 GLN B N 1
ATOM 3590 C CA . GLN B 1 96 ? 2.506 -26.734 -14.992 1 98.62 96 GLN B CA 1
ATOM 3591 C C . GLN B 1 96 ? 2.623 -25.297 -14.492 1 98.62 96 GLN B C 1
ATOM 3593 O O . GLN B 1 96 ? 1.611 -24.625 -14.281 1 98.62 96 GLN B O 1
ATOM 3598 N N . GLU B 1 97 ? 3.818 -24.844 -14.281 1 97.06 97 GLU B N 1
ATOM 3599 C CA . GLU B 1 97 ? 4.098 -23.484 -13.828 1 97.06 97 GLU B CA 1
ATOM 3600 C C . GLU B 1 97 ? 3.734 -22.453 -14.891 1 97.06 97 GLU B C 1
ATOM 3602 O O . GLU B 1 97 ? 3.967 -22.672 -16.078 1 97.06 97 GLU B O 1
ATOM 3607 N N . HIS B 1 98 ? 3.197 -21.391 -14.508 1 95.62 98 HIS B N 1
ATOM 3608 C CA . HIS B 1 98 ? 2.787 -20.297 -15.375 1 95.62 98 HIS B CA 1
ATOM 3609 C C . HIS B 1 98 ? 3.994 -19.609 -16 1 95.62 98 HIS B C 1
ATOM 3611 O O . HIS B 1 98 ? 5.125 -19.781 -15.547 1 95.62 98 HIS B O 1
ATOM 3617 N N . PRO B 1 99 ? 3.855 -18.844 -17.047 1 96.5 99 PRO B N 1
ATOM 3618 C CA . PRO B 1 99 ? 2.59 -18.547 -17.719 1 96.5 99 PRO B CA 1
ATOM 3619 C C . PRO B 1 99 ? 2.273 -19.531 -18.844 1 96.5 99 PRO B C 1
ATOM 3621 O O . PRO B 1 99 ? 3.182 -20.172 -19.391 1 96.5 99 PRO B O 1
ATOM 3624 N N . LEU B 1 100 ? 1.049 -19.719 -19.078 1 97.56 100 LEU B N 1
ATOM 3625 C CA . LEU B 1 100 ? 0.573 -20.5 -20.219 1 97.56 100 LEU B CA 1
ATOM 3626 C C . LEU B 1 100 ? -0.43 -19.719 -21.047 1 97.56 100 LEU B C 1
ATOM 3628 O O . LEU B 1 100 ? -1.203 -18.922 -20.5 1 97.56 100 LEU B O 1
ATOM 3632 N N . ASP B 1 101 ? -0.38 -19.875 -22.328 1 96.94 101 ASP B N 1
ATOM 3633 C CA . ASP B 1 101 ? -1.401 -19.25 -23.172 1 96.94 101 ASP B CA 1
ATOM 3634 C C . ASP B 1 101 ? -2.658 -20.125 -23.234 1 96.94 101 ASP B C 1
ATOM 3636 O O . ASP B 1 101 ? -2.641 -21.281 -22.828 1 96.94 101 ASP B O 1
ATOM 3640 N N . ALA B 1 102 ? -3.727 -19.531 -23.75 1 97.38 102 ALA B N 1
ATOM 3641 C CA . ALA B 1 102 ? -5.035 -20.172 -23.781 1 97.38 102 ALA B CA 1
ATOM 3642 C C . ALA B 1 102 ? -4.996 -21.438 -24.641 1 97.38 102 ALA B C 1
ATOM 3644 O O . ALA B 1 102 ? -5.613 -22.453 -24.297 1 97.38 102 ALA B O 1
ATOM 3645 N N . GLU B 1 103 ? -4.277 -21.406 -25.672 1 97.56 103 GLU B N 1
ATOM 3646 C CA . GLU B 1 103 ? -4.215 -22.547 -26.578 1 97.56 103 GLU B CA 1
ATOM 3647 C C . GLU B 1 103 ? -3.555 -23.75 -25.906 1 97.56 103 GLU B C 1
ATOM 3649 O O . GLU B 1 103 ? -4.016 -24.875 -26.062 1 97.56 103 GLU B O 1
ATOM 3654 N N . SER B 1 104 ? -2.475 -23.484 -25.234 1 97.81 104 SER B N 1
ATOM 3655 C CA . SER B 1 104 ? -1.808 -24.547 -24.5 1 97.81 104 SER B CA 1
ATOM 3656 C C . SER B 1 104 ? -2.732 -25.156 -23.453 1 97.81 104 SER B C 1
ATOM 3658 O O . SER B 1 104 ? -2.789 -26.391 -23.297 1 97.81 104 SER B O 1
ATOM 3660 N N . ILE B 1 105 ? -3.424 -24.297 -22.734 1 98.12 105 ILE B N 1
ATOM 3661 C CA . ILE B 1 105 ? -4.336 -24.781 -21.703 1 98.12 105 ILE B CA 1
ATOM 3662 C C . ILE B 1 105 ? -5.398 -25.672 -22.328 1 98.12 105 ILE B C 1
ATOM 3664 O O . ILE B 1 105 ? -5.703 -26.75 -21.781 1 98.12 105 ILE B O 1
ATOM 3668 N N . LYS B 1 106 ? -5.941 -25.297 -23.438 1 98.25 106 LYS B N 1
ATOM 3669 C CA . LYS B 1 106 ? -6.941 -26.109 -24.141 1 98.25 106 LYS B CA 1
ATOM 3670 C C . LYS B 1 106 ? -6.371 -27.469 -24.531 1 98.25 106 LYS B C 1
ATOM 3672 O O . LYS B 1 106 ? -7.008 -28.5 -24.312 1 98.25 106 LYS B O 1
ATOM 3677 N N . ARG B 1 107 ? -5.227 -27.391 -25.094 1 98.12 107 ARG B N 1
ATOM 3678 C CA . ARG B 1 107 ? -4.574 -28.609 -25.547 1 98.12 107 ARG B CA 1
ATOM 3679 C C . ARG B 1 107 ? -4.289 -29.562 -24.391 1 98.12 107 ARG B C 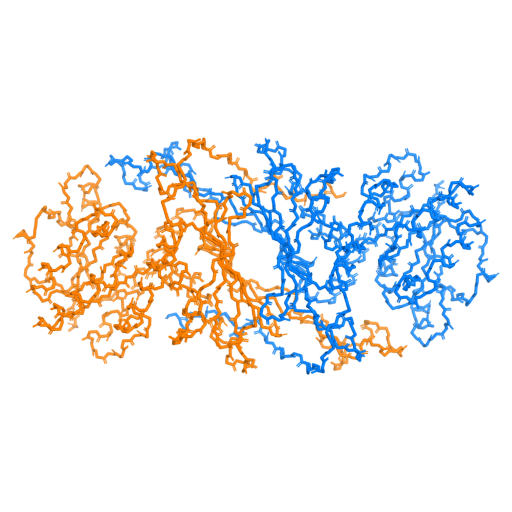1
ATOM 3681 O O . ARG B 1 107 ? -4.547 -30.766 -24.484 1 98.12 107 ARG B O 1
ATOM 3688 N N . HIS B 1 108 ? -3.723 -29.031 -23.344 1 98.56 108 HIS B N 1
ATOM 3689 C CA . HIS B 1 108 ? -3.371 -29.844 -22.188 1 98.56 108 HIS B CA 1
ATOM 3690 C C . HIS B 1 108 ? -4.613 -30.422 -21.516 1 98.56 108 HIS B C 1
ATOM 3692 O O . HIS B 1 108 ? -4.609 -31.578 -21.078 1 98.56 108 HIS B O 1
ATOM 3698 N N . GLN B 1 109 ? -5.688 -29.578 -21.469 1 98.25 109 GLN B N 1
ATOM 3699 C CA . GLN B 1 109 ? -6.922 -30.062 -20.859 1 98.25 109 GLN B CA 1
ATOM 3700 C C . GLN B 1 109 ? -7.523 -31.203 -21.672 1 98.25 109 GLN B C 1
ATOM 3702 O O . GLN B 1 109 ? -8.039 -32.156 -21.109 1 98.25 109 GLN B O 1
ATOM 3707 N N . LEU B 1 110 ? -7.523 -31.078 -22.938 1 98.12 110 LEU B N 1
ATOM 3708 C CA . LEU B 1 110 ? -8.016 -32.125 -23.812 1 98.12 110 LEU B CA 1
ATOM 3709 C C . LEU B 1 110 ? -7.242 -33.438 -23.594 1 98.12 110 LEU B C 1
ATOM 3711 O O . LEU B 1 110 ? -7.836 -34.5 -23.516 1 98.12 110 LEU B O 1
ATOM 3715 N N . ALA B 1 111 ? -5.934 -33.312 -23.531 1 98.5 111 ALA B N 1
ATOM 3716 C CA . ALA B 1 111 ? -5.086 -34.469 -23.281 1 98.5 111 ALA B CA 1
ATOM 3717 C C . ALA B 1 111 ? -5.391 -35.094 -21.906 1 98.5 111 ALA B C 1
ATOM 3719 O O . ALA B 1 111 ? -5.434 -36.312 -21.766 1 98.5 111 ALA B O 1
ATOM 3720 N N . ALA B 1 112 ? -5.527 -34.25 -20.906 1 98.56 112 ALA B N 1
ATOM 3721 C CA . ALA B 1 112 ? -5.836 -34.719 -19.562 1 98.56 112 ALA B CA 1
ATOM 3722 C C . ALA B 1 112 ? -7.133 -35.531 -19.547 1 98.56 112 ALA B C 1
ATOM 3724 O O . ALA B 1 112 ? -7.188 -36.625 -18.969 1 98.56 112 ALA B O 1
ATOM 3725 N N . ASN B 1 113 ? -8.164 -35.031 -20.219 1 97.81 113 ASN B N 1
ATOM 3726 C CA . ASN B 1 113 ? -9.445 -35.719 -20.297 1 97.81 113 ASN B CA 1
ATOM 3727 C C . ASN B 1 113 ? -9.32 -37.062 -21.016 1 97.81 113 ASN B C 1
ATOM 3729 O O . ASN B 1 113 ? -9.898 -38.062 -20.578 1 97.81 113 ASN B O 1
ATOM 3733 N N . LYS B 1 114 ? -8.594 -37.062 -22.031 1 98.12 114 LYS B N 1
ATOM 3734 C CA . LYS B 1 114 ? -8.422 -38.25 -22.859 1 98.12 114 LYS B CA 1
ATOM 3735 C C . LYS B 1 114 ? -7.746 -39.375 -22.078 1 98.12 114 LYS B C 1
ATOM 3737 O O . LYS B 1 114 ? -8.039 -40.562 -22.281 1 98.12 114 LYS B O 1
ATOM 3742 N N . HIS B 1 115 ? -6.895 -39.031 -21.172 1 97.88 115 HIS B N 1
ATOM 3743 C CA . HIS B 1 115 ? -6.07 -40.062 -20.516 1 97.88 115 HIS B CA 1
ATOM 3744 C C . HIS B 1 115 ? -6.414 -40.156 -19.031 1 97.88 115 HIS B C 1
ATOM 3746 O O . HIS B 1 115 ? -5.617 -40.688 -18.25 1 97.88 115 HIS B O 1
ATOM 3752 N N . ASP B 1 116 ? -7.562 -39.594 -18.656 1 96.62 116 ASP B N 1
ATOM 3753 C CA . ASP B 1 116 ? -8.102 -39.656 -17.297 1 96.62 116 ASP B CA 1
ATOM 3754 C C . ASP B 1 116 ? -7.09 -39.125 -16.281 1 96.62 116 ASP B C 1
ATOM 3756 O O . ASP B 1 116 ? -6.777 -39.812 -15.297 1 96.62 116 ASP B O 1
ATOM 3760 N N . ALA B 1 117 ? -6.457 -38.062 -16.562 1 97.88 117 ALA B N 1
ATOM 3761 C CA . ALA B 1 117 ? -5.531 -37.312 -15.703 1 97.88 117 ALA B CA 1
ATOM 3762 C C . ALA B 1 117 ? -6.02 -35.875 -15.461 1 97.88 117 ALA B C 1
ATOM 3764 O O . ALA B 1 117 ? -7.02 -35.469 -16.047 1 97.88 117 ALA B O 1
ATOM 3765 N N . MET B 1 118 ? -5.406 -35.219 -14.531 1 98.19 118 MET B N 1
ATOM 3766 C CA . MET B 1 118 ? -5.727 -33.812 -14.242 1 98.19 118 MET B CA 1
ATOM 3767 C C . MET B 1 118 ? -4.621 -32.906 -14.75 1 98.19 118 MET B C 1
ATOM 3769 O O . MET B 1 118 ? -3.445 -33.281 -14.75 1 98.19 118 MET B O 1
ATOM 3773 N N . PHE B 1 119 ? -5.027 -31.75 -15.227 1 98.62 119 PHE B N 1
ATOM 3774 C CA . PHE B 1 119 ? -4.086 -30.703 -15.602 1 98.62 119 PHE B CA 1
ATOM 3775 C C . PHE B 1 119 ? -4.406 -29.391 -14.883 1 98.62 119 PHE B C 1
ATOM 3777 O O . PHE B 1 119 ? -5.547 -28.922 -14.906 1 98.62 119 PHE B O 1
ATOM 3784 N N . TRP B 1 120 ? -3.395 -28.812 -14.242 1 98.44 120 TRP B N 1
ATOM 3785 C CA . TRP B 1 120 ? -3.514 -27.516 -13.594 1 98.44 120 TRP B CA 1
ATOM 3786 C C . TRP B 1 120 ? -2.373 -26.594 -14.016 1 98.44 120 TRP B C 1
ATOM 3788 O O . TRP B 1 120 ? -1.208 -26.984 -14.016 1 98.44 120 TRP B O 1
ATOM 3798 N N . ALA B 1 121 ? -2.717 -25.359 -14.461 1 98.06 121 ALA B N 1
ATOM 3799 C CA . ALA B 1 121 ? -1.723 -24.281 -14.484 1 98.06 121 ALA B CA 1
ATOM 3800 C C . ALA B 1 121 ? -1.588 -23.625 -13.117 1 98.06 121 ALA B C 1
ATOM 3802 O O . ALA B 1 121 ? -2.59 -23.25 -12.5 1 98.06 121 ALA B O 1
ATOM 3803 N N . ASN B 1 122 ? -0.393 -23.531 -12.609 1 97.69 122 ASN B N 1
ATOM 3804 C CA . ASN B 1 122 ? -0.174 -22.938 -11.289 1 97.69 122 ASN B CA 1
ATOM 3805 C C . ASN B 1 122 ? 0.521 -21.594 -11.375 1 97.69 122 ASN B C 1
ATOM 3807 O O . ASN B 1 122 ? 1.631 -21.484 -11.906 1 97.69 122 ASN B O 1
ATOM 3811 N N . SER B 1 123 ? -0.103 -20.547 -10.773 1 96.56 123 SER B N 1
ATOM 3812 C CA . SER B 1 123 ? 0.482 -19.219 -10.758 1 96.56 123 SER B CA 1
ATOM 3813 C C . SER B 1 123 ? 1.412 -19.031 -9.562 1 96.56 123 SER B C 1
ATOM 3815 O O . SER B 1 123 ? 2.062 -17.984 -9.43 1 96.56 123 SER B O 1
ATOM 3817 N N . PHE B 1 124 ? 1.55 -19.969 -8.656 1 97.25 124 PHE B N 1
ATOM 3818 C CA . PHE B 1 124 ? 2.502 -20.141 -7.566 1 97.25 124 PHE B CA 1
ATOM 3819 C C . PHE B 1 124 ? 2.148 -19.234 -6.395 1 97.25 124 PHE B C 1
ATOM 3821 O O . PHE B 1 124 ? 1.914 -19.719 -5.281 1 97.25 124 PHE B O 1
ATOM 3828 N N . TYR B 1 125 ? 1.979 -17.859 -6.555 1 97.81 125 TYR B N 1
ATOM 3829 C CA . TYR B 1 125 ? 1.911 -16.891 -5.461 1 97.81 125 TYR B CA 1
ATOM 3830 C C . TYR B 1 125 ? 0.563 -16.969 -4.754 1 97.81 125 TYR B C 1
ATOM 3832 O O . TYR B 1 125 ? 0.464 -16.656 -3.562 1 97.81 125 TYR B O 1
ATOM 3840 N N . SER B 1 126 ? -0.489 -17.375 -5.492 1 97.56 126 SER B N 1
ATOM 3841 C CA . SER B 1 126 ? -1.799 -17.516 -4.867 1 97.56 126 SER B CA 1
ATOM 3842 C C . SER B 1 126 ? -1.813 -18.672 -3.879 1 97.56 126 SER B C 1
ATOM 3844 O O . SER B 1 126 ? -2.719 -18.781 -3.049 1 97.56 126 SER B O 1
ATOM 3846 N N . GLN B 1 127 ? -0.759 -19.562 -3.967 1 97.12 127 GLN B N 1
ATOM 3847 C CA . GLN B 1 127 ? -0.685 -20.703 -3.07 1 97.12 127 GLN B CA 1
ATOM 3848 C C . GLN B 1 127 ? 0.125 -20.375 -1.819 1 97.12 127 GLN B C 1
ATOM 3850 O O . GLN B 1 127 ? 0.063 -21.109 -0.824 1 97.12 127 GLN B O 1
ATOM 3855 N N . CYS B 1 128 ? 0.939 -19.312 -1.884 1 96.75 128 CYS B N 1
ATOM 3856 C CA . CYS B 1 128 ? 1.775 -18.922 -0.754 1 96.75 128 CYS B CA 1
ATOM 3857 C C . CYS B 1 128 ? 0.941 -18.281 0.343 1 96.75 128 CYS B C 1
ATOM 3859 O O . CYS B 1 128 ? -0.177 -17.828 0.093 1 96.75 128 CYS B O 1
ATOM 3861 N N . HIS B 1 129 ? 1.509 -18.203 1.503 1 96.94 129 HIS B N 1
ATOM 3862 C CA . HIS B 1 129 ? 0.767 -17.75 2.68 1 96.94 129 HIS B CA 1
ATOM 3863 C C . HIS B 1 129 ? 0.205 -16.359 2.482 1 96.94 129 HIS B C 1
ATOM 3865 O O . HIS B 1 129 ? -0.968 -16.109 2.768 1 96.94 129 HIS B O 1
ATOM 3871 N N . ALA B 1 130 ? 0.996 -15.445 2.076 1 98 130 ALA B N 1
ATOM 3872 C CA . ALA B 1 130 ? 0.546 -14.07 1.857 1 98 130 ALA B CA 1
ATOM 3873 C C . ALA B 1 130 ? -0.567 -14.016 0.816 1 98 130 ALA B C 1
ATOM 3875 O O . ALA B 1 130 ? -1.547 -13.289 0.983 1 98 130 ALA B O 1
ATOM 3876 N N . GLY B 1 131 ? -0.385 -14.758 -0.328 1 98.25 131 GLY B N 1
ATOM 3877 C CA . GLY B 1 131 ? -1.422 -14.828 -1.344 1 98.25 131 GLY B CA 1
ATOM 3878 C C . GLY B 1 131 ? -2.729 -15.398 -0.823 1 98.25 131 GLY B C 1
ATOM 3879 O O . GLY B 1 131 ? -3.801 -14.859 -1.099 1 98.25 131 GLY B O 1
ATOM 3880 N N . ARG B 1 132 ? -2.645 -16.453 -0.051 1 97.88 132 ARG B N 1
ATOM 3881 C CA . ARG B 1 132 ? -3.838 -17.062 0.533 1 97.88 132 ARG B CA 1
ATOM 3882 C C . ARG B 1 132 ? -4.508 -16.109 1.521 1 97.88 132 ARG B C 1
ATOM 3884 O O . ARG B 1 132 ? -5.738 -16.047 1.599 1 97.88 132 ARG B O 1
ATOM 3891 N N . SER B 1 133 ? -3.699 -15.414 2.318 1 98.38 133 SER B N 1
ATOM 3892 C CA . SER B 1 133 ? -4.234 -14.43 3.248 1 98.38 133 SER B CA 1
ATOM 3893 C C . SER B 1 133 ? -4.984 -13.32 2.512 1 98.38 133 SER B C 1
ATOM 3895 O O . SER B 1 133 ? -6.086 -12.938 2.916 1 98.38 133 SER B O 1
ATOM 3897 N N . TRP B 1 134 ? -4.414 -12.859 1.466 1 98.38 134 TRP B N 1
ATOM 3898 C CA . TRP B 1 134 ? -5.016 -11.852 0.602 1 98.38 134 TRP B CA 1
ATOM 3899 C C . TRP B 1 134 ? -6.363 -12.32 0.068 1 98.38 134 TRP B C 1
ATOM 3901 O O . TRP B 1 134 ? -7.359 -11.602 0.158 1 98.38 134 TRP B O 1
ATOM 3911 N N . LEU B 1 135 ? -6.375 -13.477 -0.464 1 98.06 135 LEU B N 1
ATOM 3912 C CA . LEU B 1 135 ? -7.582 -14.016 -1.074 1 98.06 135 LEU B CA 1
ATOM 3913 C C . LEU B 1 135 ? -8.656 -14.273 -0.021 1 98.06 135 LEU B C 1
ATOM 3915 O O . LEU B 1 135 ? -9.828 -13.969 -0.235 1 98.06 135 LEU B O 1
ATOM 3919 N N . HIS B 1 136 ? -8.234 -14.812 1.089 1 98.06 136 HIS B N 1
ATOM 3920 C CA . HIS B 1 136 ? -9.172 -15.062 2.184 1 98.06 136 HIS B CA 1
ATOM 3921 C C . HIS B 1 136 ? -9.789 -13.766 2.684 1 98.06 136 HIS B C 1
ATOM 3923 O O . HIS B 1 136 ? -11.008 -13.68 2.848 1 98.06 136 HIS B O 1
ATOM 3929 N N . ALA B 1 137 ? -8.984 -12.781 2.934 1 98.69 137 ALA B N 1
ATOM 3930 C CA . ALA B 1 137 ? -9.461 -11.492 3.438 1 98.69 137 ALA B CA 1
ATOM 3931 C C . ALA B 1 137 ? -10.43 -10.844 2.455 1 98.69 137 ALA B C 1
ATOM 3933 O O . ALA B 1 137 ? -11.477 -10.336 2.854 1 98.69 137 ALA B O 1
ATOM 3934 N N . ALA B 1 138 ? -10.062 -10.836 1.168 1 98.44 138 ALA B N 1
ATOM 3935 C CA . ALA B 1 138 ? -10.93 -10.242 0.152 1 98.44 138 ALA B CA 1
ATOM 3936 C C . ALA B 1 138 ? -12.297 -10.914 0.15 1 98.44 138 ALA B C 1
ATOM 3938 O O . ALA B 1 138 ? -13.328 -10.234 0.084 1 98.44 138 ALA B O 1
ATOM 3939 N N . GLN B 1 139 ? -12.273 -12.234 0.21 1 97 139 GLN B N 1
ATOM 3940 C CA . GLN B 1 139 ? -13.531 -12.977 0.244 1 97 139 GLN B CA 1
ATOM 3941 C C . GLN B 1 139 ? -14.359 -12.609 1.472 1 97 139 GLN B C 1
ATOM 3943 O O . GLN B 1 139 ? -15.562 -12.383 1.369 1 97 139 GLN B O 1
ATOM 3948 N N . GLN B 1 140 ? -13.719 -12.555 2.623 1 97.94 140 GLN B N 1
ATOM 3949 C CA . GLN B 1 140 ? -14.406 -12.227 3.865 1 97.94 140 GLN B CA 1
ATOM 3950 C C . GLN B 1 140 ? -14.977 -10.812 3.826 1 97.94 140 GLN B C 1
ATOM 3952 O O . GLN B 1 140 ? -16.094 -10.562 4.297 1 97.94 140 GLN B O 1
ATOM 3957 N N . ILE B 1 141 ? -14.227 -9.875 3.309 1 98.31 141 ILE B N 1
ATOM 3958 C CA . ILE B 1 141 ? -14.68 -8.484 3.23 1 98.31 141 ILE B CA 1
ATOM 3959 C C . ILE B 1 141 ? -15.922 -8.398 2.346 1 98.31 141 ILE B C 1
ATOM 3961 O O . ILE B 1 141 ? -16.891 -7.719 2.693 1 98.31 141 ILE B O 1
ATOM 3965 N N . ASN B 1 142 ? -15.844 -9.078 1.172 1 97.06 142 ASN B N 1
ATOM 3966 C CA . ASN B 1 142 ? -17.016 -9.117 0.298 1 97.06 142 ASN B CA 1
ATOM 3967 C C . ASN B 1 142 ? -18.234 -9.664 1.025 1 97.06 142 ASN B C 1
ATOM 3969 O O . ASN B 1 142 ? -19.328 -9.102 0.921 1 97.06 142 ASN B O 1
ATOM 3973 N N . GLN B 1 143 ? -18.031 -10.719 1.744 1 97.06 143 GLN B N 1
ATOM 3974 C CA . GLN B 1 143 ? -19.141 -11.383 2.428 1 97.06 143 GLN B CA 1
ATOM 3975 C C . GLN B 1 143 ? -19.672 -10.516 3.568 1 97.06 143 GLN B C 1
ATOM 3977 O O . GLN B 1 143 ? -20.891 -10.344 3.701 1 97.06 143 GLN B O 1
ATOM 3982 N N . LEU B 1 144 ? -18.797 -9.977 4.375 1 97.56 144 LEU B N 1
ATOM 3983 C CA . LEU B 1 144 ? -19.188 -9.25 5.578 1 97.56 144 LEU B CA 1
ATOM 3984 C C . LEU B 1 144 ? -19.75 -7.879 5.227 1 97.56 144 LEU B C 1
ATOM 3986 O O . LEU B 1 144 ? -20.672 -7.398 5.891 1 97.56 144 LEU B O 1
ATOM 3990 N N . SER B 1 145 ? -19.25 -7.219 4.164 1 96.62 145 SER B N 1
ATOM 3991 C CA . SER B 1 145 ? -19.719 -5.895 3.777 1 96.62 145 SER B CA 1
ATOM 3992 C C . SER B 1 145 ? -20.891 -5.996 2.809 1 96.62 145 SER B C 1
ATOM 3994 O O . SER B 1 145 ? -21.609 -5.016 2.592 1 96.62 145 SER B O 1
ATOM 3996 N N . GLN B 1 146 ? -21.047 -7.148 2.145 1 95.81 146 GLN B N 1
ATOM 3997 C CA . GLN B 1 146 ? -22.047 -7.387 1.105 1 95.81 146 GLN B CA 1
ATOM 3998 C C . GLN B 1 146 ? -21.891 -6.387 -0.039 1 95.81 146 GLN B C 1
ATOM 4000 O O . GLN B 1 146 ? -22.891 -5.914 -0.591 1 95.81 146 GLN B O 1
ATOM 4005 N N . GLN B 1 147 ? -20.672 -5.984 -0.261 1 93.94 147 GLN B N 1
ATOM 4006 C CA . GLN B 1 147 ? -20.344 -5.059 -1.338 1 93.94 147 GLN B CA 1
ATOM 4007 C C . GLN B 1 147 ? -19.125 -5.535 -2.117 1 93.94 147 GLN B C 1
ATOM 4009 O O . GLN B 1 147 ? -18.312 -6.297 -1.595 1 93.94 147 GLN B O 1
ATOM 4014 N N . ARG B 1 148 ? -19.031 -5.168 -3.375 1 93.38 148 ARG B N 1
ATOM 4015 C CA . ARG B 1 148 ? -17.844 -5.352 -4.188 1 93.38 148 ARG B CA 1
ATOM 4016 C C . ARG B 1 148 ? -16.891 -4.16 -4.039 1 93.38 148 ARG B C 1
ATOM 4018 O O . ARG B 1 148 ? -17.312 -3.074 -3.641 1 93.38 148 ARG B O 1
ATOM 4025 N N . PRO B 1 149 ? -15.609 -4.422 -4.281 1 95.62 149 PRO B N 1
ATOM 4026 C CA . PRO B 1 149 ? -14.742 -3.24 -4.305 1 95.62 149 PRO B CA 1
ATOM 4027 C C . PRO B 1 149 ? -15.18 -2.211 -5.344 1 95.62 149 PRO B C 1
ATOM 4029 O O . PRO B 1 149 ? -15.625 -2.578 -6.434 1 95.62 149 PRO B O 1
ATOM 4032 N N . VAL B 1 150 ? -14.984 -0.934 -5.051 1 93.94 150 VAL B N 1
ATOM 4033 C CA . VAL B 1 150 ? -15.391 0.128 -5.965 1 93.94 150 VAL B CA 1
ATOM 4034 C C . VAL B 1 150 ? -14.211 0.548 -6.832 1 93.94 150 VAL B C 1
ATOM 4036 O O . VAL B 1 150 ? -14.391 1.144 -7.898 1 93.94 150 VAL B O 1
ATOM 4039 N N . SER B 1 151 ? -13.062 0.281 -6.379 1 95.44 151 SER B N 1
ATOM 4040 C CA . SER B 1 151 ? -11.828 0.641 -7.078 1 95.44 151 SER B CA 1
ATOM 4041 C C . SER B 1 151 ? -10.656 -0.207 -6.602 1 95.44 151 SER B C 1
ATOM 4043 O O . SER B 1 151 ? -10.781 -0.958 -5.633 1 95.44 151 SER B O 1
ATOM 4045 N N . GLY B 1 152 ? -9.555 -0.155 -7.285 1 95.88 152 GLY B N 1
ATOM 4046 C CA . GLY B 1 152 ? -8.336 -0.839 -6.875 1 95.88 152 GLY B CA 1
ATOM 4047 C C . GLY B 1 152 ? -7.145 -0.521 -7.762 1 95.88 152 GLY B C 1
ATOM 4048 O O . GLY B 1 152 ? -7.281 0.189 -8.758 1 95.88 152 GLY B O 1
ATOM 4049 N N . TYR B 1 153 ? -5.984 -1.049 -7.312 1 95.81 153 TYR B N 1
ATOM 4050 C CA . TYR B 1 153 ? -4.715 -0.873 -8.008 1 95.81 153 TYR B CA 1
ATOM 4051 C C . TYR B 1 153 ? -3.918 -2.172 -8.031 1 95.81 153 TYR B C 1
ATOM 4053 O O . TYR B 1 153 ? -3.936 -2.932 -7.059 1 95.81 153 TYR B O 1
ATOM 4061 N N . LEU B 1 154 ? -3.352 -2.385 -9.156 1 98 154 LEU B N 1
ATOM 4062 C CA . LEU B 1 154 ? -2.365 -3.451 -9.289 1 98 154 LEU B CA 1
ATOM 4063 C C . LEU B 1 154 ? -1.116 -2.951 -10 1 98 154 LEU B C 1
ATOM 4065 O O . LEU B 1 154 ? -1.205 -2.389 -11.094 1 98 154 LEU B O 1
ATOM 4069 N N . THR B 1 155 ? 0.012 -2.977 -9.391 1 98.25 155 THR B N 1
ATOM 4070 C CA . THR B 1 155 ? 1.306 -2.676 -9.992 1 98.25 155 THR B CA 1
ATOM 4071 C C . THR B 1 155 ? 2.197 -3.914 -10.008 1 98.25 155 THR B C 1
ATOM 4073 O O . THR B 1 155 ? 2.369 -4.574 -8.977 1 98.25 155 THR B O 1
ATOM 4076 N N . THR B 1 156 ? 2.672 -4.223 -11.172 1 98.19 156 THR B N 1
ATOM 4077 C CA . THR B 1 156 ? 3.488 -5.422 -11.32 1 98.19 156 THR B CA 1
ATOM 4078 C C . THR B 1 156 ? 4.445 -5.281 -12.5 1 98.19 156 THR B C 1
ATOM 4080 O O . THR B 1 156 ? 4.637 -4.18 -13.023 1 98.19 156 THR B O 1
ATOM 4083 N N . SER B 1 157 ? 5.223 -6.32 -12.781 1 96.69 157 SER B N 1
ATOM 4084 C CA . SER B 1 157 ? 6.117 -6.395 -13.938 1 96.69 157 SER B CA 1
ATOM 4085 C C . SER B 1 157 ? 5.547 -7.309 -15.016 1 96.69 157 SER B C 1
ATOM 4087 O O . SER B 1 157 ? 4.586 -8.039 -14.773 1 96.69 157 SER B O 1
ATOM 4089 N N . ARG B 1 158 ? 6.102 -7.211 -16.156 1 94.56 158 ARG B N 1
ATOM 4090 C CA . ARG B 1 158 ? 5.664 -8.023 -17.281 1 94.56 158 ARG B CA 1
ATOM 4091 C C . ARG B 1 158 ? 5.773 -9.516 -16.969 1 94.56 158 ARG B C 1
ATOM 4093 O O . ARG B 1 158 ? 4.867 -10.289 -17.281 1 94.56 158 ARG B O 1
ATOM 4100 N N . GLN B 1 159 ? 6.824 -9.906 -16.281 1 92.5 159 GLN B N 1
ATOM 4101 C CA . GLN B 1 159 ? 7.121 -11.305 -15.977 1 92.5 159 GLN B CA 1
ATOM 4102 C C . GLN B 1 159 ? 6.148 -11.867 -14.945 1 92.5 159 GLN B C 1
ATOM 4104 O O . GLN B 1 159 ? 5.887 -13.078 -14.922 1 92.5 159 GLN B O 1
ATOM 4109 N N . LEU B 1 160 ? 5.625 -10.938 -14.141 1 96.81 160 LEU B N 1
ATOM 4110 C CA . LEU B 1 160 ? 4.793 -11.414 -13.039 1 96.81 160 LEU B CA 1
ATOM 4111 C C . LEU B 1 160 ? 3.33 -11.062 -13.273 1 96.81 160 LEU B C 1
ATOM 4113 O O . LEU B 1 160 ? 2.5 -11.203 -12.375 1 96.81 160 LEU B O 1
ATOM 4117 N N . LEU B 1 161 ? 3.027 -10.633 -14.5 1 97.94 161 LEU B N 1
ATOM 4118 C CA . LEU B 1 161 ? 1.677 -10.188 -14.828 1 97.94 161 LEU B CA 1
ATOM 4119 C C . LEU B 1 161 ? 0.677 -11.328 -14.672 1 97.94 161 LEU B C 1
ATOM 4121 O O . LEU B 1 161 ? -0.403 -11.141 -14.109 1 97.94 161 LEU B O 1
ATOM 4125 N N . PHE B 1 162 ? 1.006 -12.547 -15.109 1 98 162 PHE B N 1
ATOM 4126 C CA . PHE B 1 162 ? 0.106 -13.688 -15.047 1 98 162 PHE B CA 1
ATOM 4127 C C . PHE B 1 162 ? -0.299 -13.984 -13.609 1 98 162 PHE B C 1
ATOM 4129 O O . PHE B 1 162 ? -1.488 -14.07 -13.297 1 98 162 PHE B O 1
ATOM 4136 N N . SER B 1 163 ? 0.677 -14.102 -12.727 1 98.31 163 SER B N 1
ATOM 4137 C CA . SER B 1 163 ? 0.406 -14.414 -11.328 1 98.31 163 SER B CA 1
ATOM 4138 C C . SER B 1 163 ? -0.291 -13.25 -10.625 1 98.31 163 SER B C 1
ATOM 4140 O O . SER B 1 163 ? -1.113 -13.461 -9.734 1 98.31 163 SER B O 1
ATOM 4142 N N . ALA B 1 164 ? 0.025 -12.008 -11.008 1 98.62 164 ALA B N 1
ATOM 4143 C CA . ALA B 1 164 ? -0.639 -10.844 -10.43 1 98.62 164 ALA B CA 1
ATOM 4144 C C . ALA B 1 164 ? -2.117 -10.805 -10.805 1 98.62 164 ALA B C 1
ATOM 4146 O O . ALA B 1 164 ? -2.975 -10.539 -9.961 1 98.62 164 ALA B O 1
ATOM 4147 N N . LEU B 1 165 ? -2.379 -11.102 -12.07 1 98.12 165 LEU B N 1
ATOM 4148 C CA . LEU B 1 165 ? -3.76 -11.141 -12.531 1 98.12 165 LEU B CA 1
ATOM 4149 C C . LEU B 1 165 ? -4.531 -12.266 -11.859 1 98.12 165 LEU B C 1
ATOM 4151 O O . LEU B 1 165 ? -5.719 -12.117 -11.562 1 98.12 165 LEU B O 1
ATOM 4155 N N . ASP B 1 166 ? -3.881 -13.383 -11.641 1 98.31 166 ASP B N 1
ATOM 4156 C CA . ASP B 1 166 ? -4.508 -14.484 -10.93 1 98.31 166 ASP B CA 1
ATOM 4157 C C . ASP B 1 166 ? -4.969 -14.047 -9.539 1 98.31 166 ASP B C 1
ATOM 4159 O O . ASP B 1 166 ? -6.109 -14.305 -9.148 1 98.31 166 ASP B O 1
ATOM 4163 N N . LEU B 1 167 ? -4.074 -13.383 -8.797 1 98.31 167 LEU B N 1
ATOM 4164 C CA . LEU B 1 167 ? -4.398 -12.883 -7.457 1 98.31 167 LEU B CA 1
ATOM 4165 C C . LEU B 1 167 ? -5.555 -11.898 -7.508 1 98.31 167 LEU B C 1
ATOM 4167 O O . LEU B 1 167 ? -6.473 -11.969 -6.691 1 98.31 167 LEU B O 1
ATOM 4171 N N . LEU B 1 168 ? -5.516 -11.016 -8.484 1 97.75 168 LEU B N 1
ATOM 4172 C CA . LEU B 1 168 ? -6.551 -10 -8.609 1 97.75 168 LEU B CA 1
ATOM 4173 C C . LEU B 1 168 ? -7.898 -10.633 -8.938 1 97.75 168 LEU B C 1
ATOM 4175 O O . LEU B 1 168 ? -8.906 -10.328 -8.289 1 97.75 168 LEU B O 1
ATOM 4179 N N . LEU B 1 169 ? -7.914 -11.516 -9.953 1 96.62 169 LEU B N 1
ATOM 4180 C CA . LEU B 1 169 ? -9.156 -12.109 -10.438 1 96.62 169 LEU B CA 1
ATOM 4181 C C . LEU B 1 169 ? -9.812 -12.953 -9.352 1 96.62 169 LEU B C 1
ATOM 4183 O O . LEU B 1 169 ? -11.031 -12.906 -9.164 1 96.62 169 LEU B O 1
ATOM 4187 N N . GLN B 1 170 ? -9.023 -13.711 -8.633 1 96.94 170 GLN B N 1
ATOM 4188 C CA . GLN B 1 170 ? -9.57 -14.516 -7.547 1 96.94 170 GLN B CA 1
ATOM 4189 C C . GLN B 1 170 ? -10.148 -13.633 -6.445 1 96.94 170 GLN B C 1
ATOM 4191 O O . GLN B 1 170 ? -11.227 -13.922 -5.914 1 96.94 170 GLN B O 1
ATOM 4196 N N . ALA B 1 171 ? -9.453 -12.539 -6.125 1 97.56 171 ALA B N 1
ATOM 4197 C CA . ALA B 1 171 ? -9.906 -11.641 -5.062 1 97.56 171 ALA B CA 1
ATOM 4198 C C . ALA B 1 171 ? -11.219 -10.961 -5.438 1 97.56 171 ALA B C 1
ATOM 4200 O O . ALA B 1 171 ? -12.031 -10.633 -4.566 1 97.56 171 ALA B O 1
ATOM 4201 N N . CYS B 1 172 ? -11.438 -10.773 -6.746 1 95 172 CYS B N 1
ATOM 4202 C CA . CYS B 1 172 ? -12.633 -10.086 -7.242 1 95 172 CYS B CA 1
ATOM 4203 C C . CYS B 1 172 ? -13.695 -11.094 -7.672 1 95 172 CYS B C 1
ATOM 4205 O O . CYS B 1 172 ? -14.625 -10.742 -8.398 1 95 172 CYS B O 1
ATOM 4207 N N . HIS B 1 173 ? -13.562 -12.336 -7.379 1 88.12 173 HIS B N 1
ATOM 4208 C CA . HIS B 1 173 ? -14.508 -13.422 -7.637 1 88.12 173 HIS B CA 1
ATOM 4209 C C . HIS B 1 173 ? -14.68 -13.656 -9.133 1 88.12 173 HIS B C 1
ATOM 4211 O O . HIS B 1 173 ? -15.797 -13.867 -9.609 1 88.12 173 HIS B O 1
ATOM 4217 N N . CYS B 1 174 ? -13.656 -13.523 -9.891 1 78.75 174 CYS B N 1
ATOM 4218 C CA . CYS B 1 174 ? -13.516 -13.914 -11.289 1 78.75 174 CYS B CA 1
ATOM 4219 C C . CYS B 1 174 ? -14.68 -13.383 -12.125 1 78.75 174 CYS B C 1
ATOM 4221 O O . CYS B 1 174 ? -15.469 -14.164 -12.656 1 78.75 174 CYS B O 1
ATOM 4223 N N . PRO B 1 175 ? -14.648 -12.133 -12.336 1 80 175 PRO B N 1
ATOM 4224 C CA . PRO B 1 175 ? -15.758 -11.586 -13.125 1 80 175 PRO B CA 1
ATOM 4225 C C . PRO B 1 175 ? -15.852 -12.203 -14.516 1 80 175 PRO B C 1
ATOM 4227 O O . PRO B 1 175 ? -14.82 -12.516 -15.125 1 80 175 PRO B O 1
ATOM 4230 N N . GLU B 1 176 ? -17 -12.438 -14.984 1 77.56 176 GLU B N 1
ATOM 4231 C CA . GLU B 1 176 ? -17.234 -13.078 -16.266 1 77.56 176 GLU B CA 1
ATOM 4232 C C . GLU B 1 176 ? -16.797 -12.18 -17.422 1 77.56 176 GLU B C 1
ATOM 4234 O O . GLU B 1 176 ? -16.219 -12.648 -18.406 1 77.56 176 GLU B O 1
ATOM 4239 N N . GLN B 1 177 ? -17.141 -10.875 -17.266 1 85.5 177 GLN B N 1
ATOM 4240 C CA . GLN B 1 177 ? -16.797 -9.906 -18.297 1 85.5 177 GLN B CA 1
ATOM 4241 C C . GLN B 1 177 ? -15.914 -8.797 -17.734 1 85.5 177 GLN B C 1
ATOM 4243 O O . GLN B 1 177 ? -16.125 -8.336 -16.609 1 85.5 177 GLN B O 1
ATOM 4248 N N . MET B 1 178 ? -14.867 -8.531 -18.484 1 91.31 178 MET B N 1
ATOM 4249 C CA . MET B 1 178 ? -13.953 -7.465 -18.109 1 91.31 178 MET B CA 1
ATOM 4250 C C . MET B 1 178 ? -13.562 -6.617 -19.312 1 91.31 178 MET B C 1
ATOM 4252 O O . MET B 1 178 ? -13.25 -7.152 -20.375 1 91.31 178 MET B O 1
ATOM 4256 N N . GLU B 1 179 ? -13.75 -5.336 -19.156 1 94.06 179 GLU B N 1
ATOM 4257 C CA . GLU B 1 179 ? -13.289 -4.398 -20.172 1 94.06 179 GLU B CA 1
ATOM 4258 C C . GLU B 1 179 ? -11.867 -3.934 -19.906 1 94.06 179 GLU B C 1
ATOM 4260 O O . GLU B 1 179 ? -11.516 -3.621 -18.766 1 94.06 179 GLU B O 1
ATOM 4265 N N . ILE B 1 180 ? -11.047 -3.943 -20.938 1 96.19 180 ILE B N 1
ATOM 4266 C CA . ILE B 1 180 ? -9.664 -3.5 -20.844 1 96.19 180 ILE B CA 1
ATOM 4267 C C . ILE B 1 180 ? -9.477 -2.205 -21.625 1 96.19 180 ILE B C 1
ATOM 4269 O O . ILE B 1 180 ? -9.734 -2.164 -22.828 1 96.19 180 ILE B O 1
ATOM 4273 N N . VAL B 1 181 ? -9.062 -1.162 -20.969 1 94.31 181 VAL B N 1
ATOM 4274 C CA . VAL B 1 181 ? -8.75 0.106 -21.609 1 94.31 181 VAL B CA 1
ATOM 4275 C C . VAL B 1 181 ? -7.277 0.445 -21.406 1 94.31 181 VAL B C 1
ATOM 4277 O O . VAL B 1 181 ? -6.805 0.512 -20.266 1 94.31 181 VAL B O 1
ATOM 4280 N N . TYR B 1 182 ? -6.59 0.596 -22.484 1 95.19 182 TYR B N 1
ATOM 4281 C CA . TYR B 1 182 ? -5.211 1.067 -22.406 1 95.19 182 TYR B CA 1
ATOM 4282 C C . TYR B 1 182 ? -5.16 2.582 -22.234 1 95.19 182 TYR B C 1
ATOM 4284 O O . TYR B 1 182 ? -5.621 3.326 -23.109 1 95.19 182 TYR B O 1
ATOM 4292 N N . VAL B 1 183 ? -4.609 3.051 -21.156 1 89.94 183 VAL B N 1
ATOM 4293 C CA . VAL B 1 183 ? -4.574 4.477 -20.844 1 89.94 183 VAL B CA 1
ATOM 4294 C C . VAL B 1 183 ? -3.301 5.098 -21.406 1 89.94 183 VAL B C 1
ATOM 4296 O O . VAL B 1 183 ? -3.299 6.266 -21.812 1 89.94 183 VAL B O 1
ATOM 4299 N N . GLY B 1 184 ? -2.227 4.398 -21.469 1 87.75 184 GLY B N 1
ATOM 4300 C CA . GLY B 1 184 ? -0.973 4.895 -22 1 87.75 184 GLY B CA 1
ATOM 4301 C C . GLY B 1 184 ? 0.229 4.547 -21.156 1 87.75 184 GLY B C 1
ATOM 4302 O O . GLY B 1 184 ? 0.164 3.637 -20.328 1 87.75 184 GLY B O 1
ATOM 4303 N N . GLN B 1 185 ? 1.343 5.145 -21.578 1 81 185 GLN B N 1
ATOM 4304 C CA . GLN B 1 185 ? 2.561 4.953 -20.797 1 81 185 GLN B CA 1
ATOM 4305 C C . GLN B 1 185 ? 2.709 6.043 -19.734 1 81 185 GLN B C 1
ATOM 4307 O O . GLN B 1 185 ? 2.459 7.219 -20 1 81 185 GLN B O 1
ATOM 4312 N N . ARG B 1 186 ? 2.885 5.59 -18.516 1 68.81 186 ARG B N 1
ATOM 4313 C CA . ARG B 1 186 ? 3.115 6.5 -17.406 1 68.81 186 ARG B CA 1
ATOM 4314 C C . ARG B 1 186 ? 4.602 6.609 -17.078 1 68.81 186 ARG B C 1
ATOM 4316 O O . ARG B 1 186 ? 5.234 5.617 -16.703 1 68.81 186 ARG B O 1
ATOM 4323 N N . SER B 1 187 ? 5.359 7.848 -17.047 1 67.5 187 SER B N 1
ATOM 4324 C CA . SER B 1 187 ? 6.742 8.18 -16.703 1 67.5 187 SER B CA 1
ATOM 4325 C C . SER B 1 187 ? 7.719 7.316 -17.5 1 67.5 187 SER B C 1
ATOM 4327 O O . SER B 1 187 ? 8.891 7.203 -17.125 1 67.5 187 SER B O 1
ATOM 4329 N N . ASN B 1 188 ? 7.219 6.535 -18.359 1 80.62 188 ASN B N 1
ATOM 4330 C CA . ASN B 1 188 ? 8.047 5.602 -19.125 1 80.62 188 ASN B CA 1
ATOM 4331 C C . ASN B 1 188 ? 8.258 4.301 -18.359 1 80.62 188 ASN B C 1
ATOM 4333 O O . ASN B 1 188 ? 8.75 3.316 -18.922 1 80.62 188 ASN B O 1
ATOM 4337 N N . ALA B 1 189 ? 7.945 4.348 -17.062 1 91.56 189 ALA B N 1
ATOM 4338 C CA . ALA B 1 189 ? 8.242 3.154 -16.266 1 91.56 189 ALA B CA 1
ATOM 4339 C C . ALA B 1 189 ? 7.133 2.117 -16.406 1 91.56 189 ALA B C 1
ATOM 4341 O O . ALA B 1 189 ? 7.379 0.915 -16.297 1 91.56 189 ALA B O 1
ATOM 4342 N N . PHE B 1 190 ? 5.906 2.615 -16.688 1 95.44 190 PHE B N 1
ATOM 4343 C CA . PHE B 1 190 ? 4.797 1.668 -16.641 1 95.44 190 PHE B CA 1
ATOM 4344 C C . PHE B 1 190 ? 3.832 1.908 -17.797 1 95.44 190 PHE B C 1
ATOM 4346 O O . PHE B 1 190 ? 3.584 3.053 -18.172 1 95.44 190 PHE B O 1
ATOM 4353 N N . HIS B 1 191 ? 3.32 0.821 -18.375 1 96 191 HIS B N 1
ATOM 4354 C CA . HIS B 1 191 ? 2.057 0.87 -19.094 1 96 191 HIS B CA 1
ATOM 4355 C C . HIS B 1 191 ? 0.871 0.913 -18.141 1 96 191 HIS B C 1
ATOM 4357 O O . HIS B 1 191 ? 0.832 0.165 -17.156 1 96 191 HIS B O 1
ATOM 4363 N N . CYS B 1 192 ? -0.04 1.784 -18.438 1 94.81 192 CYS B N 1
ATOM 4364 C CA . CYS B 1 192 ? -1.199 1.912 -17.562 1 94.81 192 CYS B CA 1
ATOM 4365 C C . CYS B 1 192 ? -2.465 1.427 -18.25 1 94.81 192 CYS B C 1
ATOM 4367 O O . CYS B 1 192 ? -2.729 1.796 -19.406 1 94.81 192 CYS B O 1
ATOM 4369 N N . PHE B 1 193 ? -3.221 0.518 -17.578 1 95.62 193 PHE B N 1
ATOM 4370 C CA . PHE B 1 193 ? -4.5 0.001 -18.047 1 95.62 193 PHE B CA 1
ATOM 4371 C C . PHE B 1 193 ? -5.598 0.266 -17.031 1 95.62 193 PHE B C 1
ATOM 4373 O O . PHE B 1 193 ? -5.316 0.504 -15.852 1 95.62 193 PHE B O 1
ATOM 4380 N N . GLU B 1 194 ? -6.793 0.298 -17.516 1 94.25 194 GLU B N 1
ATOM 4381 C CA . GLU B 1 194 ? -7.988 0.235 -16.672 1 94.25 194 GLU B CA 1
ATOM 4382 C C . GLU B 1 194 ? -8.789 -1.035 -16.953 1 94.25 194 GLU B C 1
ATOM 4384 O O . GLU B 1 194 ? -9.18 -1.295 -18.094 1 94.25 194 GLU B O 1
ATOM 4389 N N . LEU B 1 195 ? -8.922 -1.849 -15.93 1 95.69 195 LEU B N 1
ATOM 4390 C CA . LEU B 1 195 ? -9.773 -3.031 -15.984 1 95.69 195 LEU B CA 1
ATOM 4391 C C . LEU B 1 195 ? -11.109 -2.771 -15.305 1 95.69 195 LEU B C 1
ATOM 4393 O O . LEU B 1 195 ? -11.148 -2.424 -14.117 1 95.69 195 LEU B O 1
ATOM 4397 N N . SER B 1 196 ? -12.211 -2.918 -16.031 1 94 196 SER B N 1
ATOM 4398 C CA . SER B 1 196 ? -13.523 -2.613 -15.453 1 94 196 SER B CA 1
ATOM 4399 C C . SER B 1 196 ? -14.453 -3.818 -15.531 1 94 196 SER B C 1
ATOM 4401 O O . SER B 1 196 ? -14.484 -4.523 -16.547 1 94 196 SER B O 1
ATOM 4403 N N . PHE B 1 197 ? -15.125 -4.082 -14.445 1 92.81 197 PHE B N 1
ATOM 4404 C CA . PHE B 1 197 ? -16.109 -5.16 -14.367 1 92.81 197 PHE B CA 1
ATOM 4405 C C . PHE B 1 197 ? -17.094 -4.91 -13.234 1 92.81 197 PHE B C 1
ATOM 4407 O O . PHE B 1 197 ? -16.703 -4.547 -12.125 1 92.81 197 PHE B O 1
ATOM 4414 N N . ALA B 1 198 ? -18.375 -5.102 -13.477 1 87.94 198 ALA B N 1
ATOM 4415 C CA . ALA B 1 198 ? -19.453 -5.051 -12.492 1 87.94 198 ALA B CA 1
ATOM 4416 C C . ALA B 1 198 ? -19.328 -3.822 -11.594 1 87.94 198 ALA B C 1
ATOM 4418 O O . ALA B 1 198 ? -19.391 -3.928 -10.367 1 87.94 198 ALA B O 1
ATOM 4419 N N . GLY B 1 199 ? -19 -2.682 -12.133 1 86.12 199 GLY B N 1
ATOM 4420 C CA . GLY B 1 199 ? -18.953 -1.437 -11.383 1 86.12 199 GLY B CA 1
ATOM 4421 C C . GLY B 1 199 ? -17.609 -1.204 -10.703 1 86.12 199 GLY B C 1
ATOM 4422 O O . GLY B 1 199 ? -17.406 -0.158 -10.086 1 86.12 199 GLY B O 1
ATOM 4423 N N . THR B 1 200 ? -16.719 -2.184 -10.789 1 92.69 200 THR B N 1
ATOM 4424 C CA . THR B 1 200 ? -15.391 -2.064 -10.211 1 92.69 200 THR B CA 1
ATOM 4425 C C . THR B 1 200 ? -14.375 -1.659 -11.281 1 92.69 200 THR B C 1
ATOM 4427 O O . THR B 1 200 ? -14.43 -2.148 -12.406 1 92.69 200 THR B O 1
ATOM 4430 N N . THR B 1 201 ? -13.508 -0.72 -10.953 1 94 201 THR B N 1
ATOM 4431 C CA . THR B 1 201 ? -12.43 -0.333 -11.852 1 94 201 THR B CA 1
ATOM 4432 C C . THR B 1 201 ? -11.07 -0.508 -11.172 1 94 201 THR B C 1
ATOM 4434 O O . THR B 1 201 ? -10.844 0.021 -10.078 1 94 201 THR B O 1
ATOM 4437 N N . ILE B 1 202 ? -10.227 -1.276 -11.836 1 95.62 202 ILE B N 1
ATOM 4438 C CA . ILE B 1 202 ? -8.883 -1.548 -11.336 1 95.62 202 ILE B CA 1
ATOM 4439 C C . ILE B 1 202 ? -7.855 -0.866 -12.234 1 95.62 202 ILE B C 1
ATOM 4441 O O . ILE B 1 202 ? -7.855 -1.065 -13.453 1 95.62 202 ILE B O 1
ATOM 4445 N N . THR B 1 203 ? -7.035 0.024 -11.656 1 95.25 203 THR B N 1
ATOM 4446 C CA . THR B 1 203 ? -5.891 0.547 -12.398 1 95.25 203 THR B CA 1
ATOM 4447 C C . THR B 1 203 ? -4.738 -0.451 -12.383 1 95.25 203 THR B C 1
ATOM 4449 O O . THR B 1 203 ? -4.277 -0.866 -11.32 1 95.25 203 THR B O 1
ATOM 4452 N N . LEU B 1 204 ? -4.293 -0.843 -13.547 1 96.88 204 LEU B N 1
ATOM 4453 C CA . LEU B 1 204 ? -3.189 -1.787 -13.695 1 96.88 204 LEU B CA 1
ATOM 4454 C C . LEU B 1 204 ? -1.96 -1.099 -14.273 1 96.88 204 LEU B C 1
ATOM 4456 O O . LEU B 1 204 ? -2.023 -0.515 -15.359 1 96.88 204 LEU B O 1
ATOM 4460 N N . ASN B 1 205 ? -0.882 -1.086 -13.547 1 97.06 205 ASN B N 1
ATOM 4461 C CA . ASN B 1 205 ? 0.419 -0.616 -14.016 1 97.06 205 ASN B CA 1
ATOM 4462 C C . ASN B 1 205 ? 1.39 -1.774 -14.227 1 97.06 205 ASN B C 1
ATOM 4464 O O . ASN B 1 205 ? 1.678 -2.527 -13.297 1 97.06 205 ASN B O 1
ATOM 4468 N N . VAL B 1 206 ? 1.883 -1.903 -15.445 1 97.62 206 VAL B N 1
ATOM 4469 C CA . VAL B 1 206 ? 2.834 -2.957 -15.781 1 97.62 206 VAL B CA 1
ATOM 4470 C C . VAL B 1 206 ? 4.148 -2.338 -16.25 1 97.62 206 VAL B C 1
ATOM 4472 O O . VAL B 1 206 ? 4.164 -1.516 -17.172 1 97.62 206 VAL B O 1
ATOM 4475 N N . GLN B 1 207 ? 5.25 -2.734 -15.602 1 96.69 207 GLN B N 1
ATOM 4476 C CA . GLN B 1 207 ? 6.555 -2.191 -15.961 1 96.69 207 GLN B CA 1
ATOM 4477 C C . GLN B 1 207 ? 6.805 -2.307 -17.453 1 96.69 207 GLN B C 1
ATOM 4479 O O . GLN B 1 207 ? 6.559 -3.357 -18.062 1 96.69 207 GLN B O 1
ATOM 4484 N N . SER B 1 208 ? 7.352 -1.262 -18.078 1 93.88 208 SER B N 1
ATOM 4485 C CA . SER B 1 208 ? 7.383 -1.132 -19.531 1 93.88 208 SER B CA 1
ATOM 4486 C C . SER B 1 208 ? 8.695 -1.653 -20.094 1 93.88 208 SER B C 1
ATOM 4488 O O . SER B 1 208 ? 8.805 -1.899 -21.297 1 93.88 208 SER B O 1
ATOM 4490 N N . TYR B 1 209 ? 9.695 -1.808 -19.234 1 92.56 209 TYR B N 1
ATOM 4491 C CA . TYR B 1 209 ? 11.023 -2.117 -19.75 1 92.56 209 TYR B CA 1
ATOM 4492 C C . TYR B 1 209 ? 11.609 -3.34 -19.062 1 92.56 209 TYR B C 1
ATOM 4494 O O . TYR B 1 209 ? 11.07 -3.809 -18.062 1 92.56 209 TYR B O 1
ATOM 4502 N N . LEU B 1 210 ? 12.578 -3.938 -19.641 1 91.25 210 LEU B N 1
ATOM 4503 C CA . LEU B 1 210 ? 13.367 -5.023 -19.062 1 91.25 210 LEU B CA 1
ATOM 4504 C C . LEU B 1 210 ? 14.805 -4.973 -19.547 1 91.25 210 LEU B C 1
ATOM 4506 O O . LEU B 1 210 ? 15.117 -4.254 -20.5 1 91.25 210 LEU B O 1
ATOM 4510 N N . ASP B 1 211 ? 15.664 -5.566 -18.844 1 90.94 211 ASP B N 1
ATOM 4511 C CA . ASP B 1 211 ? 17.031 -5.809 -19.297 1 90.94 211 ASP B CA 1
ATOM 4512 C C . ASP B 1 211 ? 17.125 -7.137 -20.047 1 90.94 211 ASP B C 1
ATOM 4514 O O . ASP B 1 211 ? 16.906 -8.203 -19.469 1 90.94 211 ASP B O 1
ATOM 4518 N N . PRO B 1 212 ? 17.469 -7.055 -21.312 1 86.44 212 PRO B N 1
ATOM 4519 C CA . PRO B 1 212 ? 17.516 -8.297 -22.078 1 86.44 212 PRO B CA 1
ATOM 4520 C C . PRO B 1 212 ? 18.547 -9.289 -21.547 1 86.44 212 PRO B C 1
ATOM 4522 O O . PRO B 1 212 ? 18.422 -10.5 -21.781 1 86.44 212 PRO B O 1
ATOM 4525 N N . ARG B 1 213 ? 19.578 -8.867 -20.891 1 85.94 213 ARG B N 1
ATOM 4526 C CA . ARG B 1 213 ? 20.609 -9.75 -20.344 1 85.94 213 ARG B CA 1
ATOM 4527 C C . ARG B 1 213 ? 20.078 -10.57 -19.188 1 85.94 213 ARG B C 1
ATOM 4529 O O . ARG B 1 213 ? 20.578 -11.664 -18.906 1 85.94 213 ARG B O 1
ATOM 4536 N N . ASP B 1 214 ? 18.969 -9.938 -18.469 1 84.25 214 ASP B N 1
ATOM 4537 C CA . ASP B 1 214 ? 18.344 -10.594 -17.328 1 84.25 214 ASP B CA 1
ATOM 4538 C C . ASP B 1 214 ? 16.875 -10.195 -17.203 1 84.25 214 ASP B C 1
ATOM 4540 O O . ASP B 1 214 ? 16.5 -9.445 -16.281 1 84.25 214 ASP B O 1
ATOM 4544 N N . PRO B 1 215 ? 16.062 -10.781 -17.953 1 78.56 215 PRO B N 1
ATOM 4545 C CA . PRO B 1 215 ? 14.672 -10.336 -18 1 78.56 215 PRO B CA 1
ATOM 4546 C C . PRO B 1 215 ? 13.906 -10.656 -16.719 1 78.56 215 PRO B C 1
ATOM 4548 O O . PRO B 1 215 ? 12.852 -10.062 -16.469 1 78.56 215 PRO B O 1
ATOM 4551 N N . ASP B 1 216 ? 14.43 -11.547 -15.977 1 79.38 216 ASP B N 1
ATOM 4552 C CA . ASP B 1 216 ? 13.695 -11.977 -14.789 1 79.38 216 ASP B CA 1
ATOM 4553 C C . ASP B 1 216 ? 14.039 -11.109 -13.586 1 79.38 216 ASP B C 1
ATOM 4555 O O . ASP B 1 216 ? 13.383 -11.195 -12.539 1 79.38 216 ASP B O 1
ATOM 4559 N N . MET B 1 217 ? 15 -10.383 -13.883 1 81.5 217 MET B N 1
ATOM 4560 C CA . MET B 1 217 ? 15.43 -9.523 -12.781 1 81.5 217 MET B CA 1
ATOM 4561 C C . MET B 1 217 ? 15.039 -8.07 -13.047 1 81.5 217 MET B C 1
ATOM 4563 O O . MET B 1 217 ? 14.391 -7.766 -14.055 1 81.5 217 MET B O 1
ATOM 4567 N N . HIS B 1 218 ? 15.148 -7.152 -12.156 1 85.31 218 HIS B N 1
ATOM 4568 C CA . HIS B 1 218 ? 14.93 -5.711 -12.242 1 85.31 218 HIS B CA 1
ATOM 4569 C C . HIS B 1 218 ? 13.445 -5.375 -12.219 1 85.31 218 HIS B C 1
ATOM 4571 O O . HIS B 1 218 ? 12.992 -4.5 -12.961 1 85.31 218 HIS B O 1
ATOM 4577 N N . ASN B 1 219 ? 12.656 -6.176 -11.578 1 92.25 219 ASN B N 1
ATOM 4578 C CA . ASN B 1 219 ? 11.273 -5.797 -11.32 1 92.25 219 ASN B CA 1
ATOM 4579 C C . ASN B 1 219 ? 11.188 -4.688 -10.273 1 92.25 219 ASN B C 1
ATOM 4581 O O . ASN B 1 219 ? 11.547 -4.887 -9.117 1 92.25 219 ASN B O 1
ATOM 4585 N N . LEU B 1 220 ? 10.703 -3.537 -10.727 1 94.75 220 LEU B N 1
ATOM 4586 C CA . LEU B 1 220 ? 10.516 -2.455 -9.766 1 94.75 220 LEU B CA 1
ATOM 4587 C C . LEU B 1 220 ? 9.5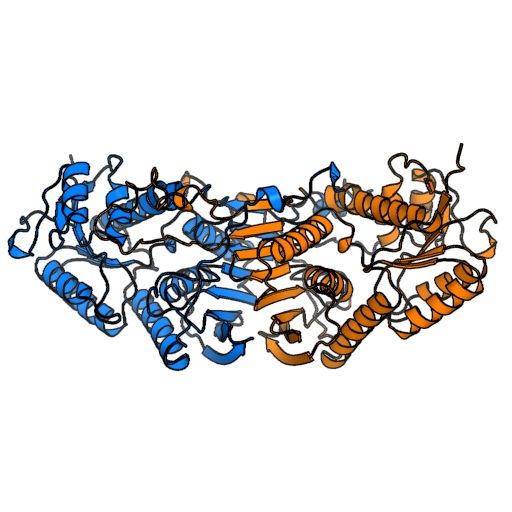39 -2.865 -8.664 1 94.75 220 LEU B C 1
ATOM 4589 O O . LEU B 1 220 ? 9.766 -2.572 -7.488 1 94.75 220 LEU B O 1
ATOM 4593 N N . VAL B 1 221 ? 8.453 -3.467 -9.133 1 97.31 221 VAL B N 1
ATOM 4594 C CA . VAL B 1 221 ? 7.387 -3.959 -8.266 1 97.31 221 VAL B CA 1
ATOM 4595 C C . VAL B 1 221 ? 6.98 -5.367 -8.695 1 97.31 221 VAL B C 1
ATOM 4597 O O . VAL B 1 221 ? 6.785 -5.629 -9.883 1 97.31 221 VAL B O 1
ATOM 4600 N N . MET B 1 222 ? 6.91 -6.277 -7.734 1 97.44 222 MET B N 1
ATOM 4601 C CA . MET B 1 222 ? 6.492 -7.641 -8.039 1 97.44 222 MET B CA 1
ATOM 4602 C C . MET B 1 222 ? 4.977 -7.781 -7.945 1 97.44 222 MET B C 1
ATOM 4604 O O . MET B 1 222 ? 4.277 -7.688 -8.953 1 97.44 222 MET B O 1
ATOM 4608 N N . HIS B 1 223 ? 4.414 -7.914 -6.797 1 98.44 223 HIS B N 1
ATOM 4609 C CA . HIS B 1 223 ? 2.971 -7.957 -6.59 1 98.44 223 HIS B CA 1
ATOM 4610 C C . HIS B 1 223 ? 2.523 -6.895 -5.59 1 98.44 223 HIS B C 1
ATOM 4612 O O . HIS B 1 223 ? 2.574 -7.117 -4.379 1 98.44 223 HIS B O 1
ATOM 4618 N N . LYS B 1 224 ? 2.088 -5.797 -6.066 1 98.69 224 LYS B N 1
ATOM 4619 C CA . LYS B 1 224 ? 1.495 -4.789 -5.191 1 98.69 224 LYS B CA 1
ATOM 4620 C C . LYS B 1 224 ? 0.068 -4.457 -5.621 1 98.69 224 LYS B C 1
ATOM 4622 O O . LYS B 1 224 ? -0.169 -4.074 -6.77 1 98.69 224 LYS B O 1
ATOM 4627 N N . MET B 1 225 ? -0.854 -4.617 -4.691 1 98.25 225 MET B N 1
ATOM 4628 C CA . MET B 1 225 ? -2.256 -4.422 -5.059 1 98.25 225 MET B CA 1
ATOM 4629 C C . MET B 1 225 ? -3.047 -3.854 -3.887 1 98.25 225 MET B C 1
ATOM 4631 O O . MET B 1 225 ? -2.719 -4.109 -2.727 1 98.25 225 MET B O 1
ATOM 4635 N N . THR B 1 226 ? -4.039 -3.117 -4.195 1 98.69 226 THR B N 1
ATOM 4636 C CA . THR B 1 226 ? -5.012 -2.592 -3.246 1 98.69 226 THR B CA 1
ATOM 4637 C C . THR B 1 226 ? -6.426 -2.688 -3.814 1 98.69 226 THR B C 1
ATOM 4639 O O . THR B 1 226 ? -6.652 -2.377 -4.984 1 98.69 226 THR B O 1
ATOM 4642 N N . LEU B 1 227 ? -7.312 -3.195 -3.068 1 98.31 227 LEU B N 1
ATOM 4643 C CA . LEU B 1 227 ? -8.742 -3.143 -3.369 1 98.31 227 LEU B CA 1
ATOM 4644 C C . LEU B 1 227 ? -9.477 -2.26 -2.365 1 98.31 227 LEU B C 1
ATOM 4646 O O . LEU B 1 227 ? -9.203 -2.324 -1.163 1 98.31 227 LEU B O 1
ATOM 4650 N N . ILE B 1 228 ? -10.375 -1.436 -2.822 1 97.88 228 ILE B N 1
ATOM 4651 C CA . ILE B 1 228 ? -11.031 -0.436 -1.986 1 97.88 228 ILE B CA 1
ATOM 4652 C C . ILE B 1 228 ? -12.531 -0.714 -1.931 1 97.88 228 ILE B C 1
ATOM 4654 O O . ILE B 1 228 ? -13.203 -0.759 -2.967 1 97.88 228 ILE B O 1
ATOM 4658 N N . TRP B 1 229 ? -13.07 -0.976 -0.755 1 96.88 229 TRP B N 1
ATOM 4659 C CA . TRP B 1 229 ? -14.5 -1.034 -0.449 1 96.88 229 TRP B CA 1
ATOM 4660 C C . TRP B 1 229 ? -14.938 0.208 0.318 1 96.88 229 TRP B C 1
ATOM 4662 O O . TRP B 1 229 ? -14.109 0.928 0.878 1 96.88 229 TRP B O 1
ATOM 4672 N N . PRO B 1 230 ? -16.266 0.52 0.313 1 94.94 230 PRO B N 1
ATOM 4673 C CA . PRO B 1 230 ? -16.734 1.584 1.199 1 94.94 230 PRO B CA 1
ATOM 4674 C C . PRO B 1 230 ? -16.359 1.352 2.66 1 94.94 230 PRO B C 1
ATOM 4676 O O . PRO B 1 230 ? -16.219 2.309 3.426 1 94.94 230 PRO B O 1
ATOM 4679 N N . ALA B 1 231 ? -16.109 0.107 3.047 1 96.88 231 ALA B N 1
ATOM 4680 C CA . ALA B 1 231 ? -15.805 -0.258 4.426 1 96.88 231 ALA B CA 1
ATOM 4681 C C . ALA B 1 231 ? -14.328 -0.049 4.734 1 96.88 231 ALA B C 1
ATOM 4683 O O . ALA B 1 231 ? -13.922 -0.029 5.898 1 96.88 231 ALA B O 1
ATOM 4684 N N . GLY B 1 232 ? -13.523 0.049 3.797 1 97.62 232 GLY B N 1
ATOM 4685 C CA . GLY B 1 232 ? -12.078 0.128 3.934 1 97.62 232 GLY B CA 1
ATOM 4686 C C . GLY B 1 232 ? -11.328 -0.405 2.723 1 97.62 232 GLY B C 1
ATOM 4687 O O . GLY B 1 232 ? -11.93 -0.616 1.665 1 97.62 232 GLY B O 1
ATOM 4688 N N . TYR B 1 233 ? -10.062 -0.522 2.824 1 98.62 233 TYR B N 1
ATOM 4689 C CA . TYR B 1 233 ? -9.32 -1.079 1.696 1 98.62 233 TYR B CA 1
ATOM 4690 C C . TYR B 1 233 ? -8.312 -2.117 2.168 1 98.62 233 TYR B C 1
ATOM 4692 O O . TYR B 1 233 ? -7.836 -2.059 3.303 1 98.62 233 TYR B O 1
ATOM 4700 N N . LEU B 1 234 ? -8.086 -3.123 1.357 1 98.88 234 LEU B N 1
ATOM 4701 C CA . LEU B 1 234 ? -7.16 -4.238 1.55 1 98.88 234 LEU B CA 1
ATOM 4702 C C . LEU B 1 234 ? -5.938 -4.09 0.651 1 98.88 234 LEU B C 1
ATOM 4704 O O . LEU B 1 234 ? -6.07 -3.828 -0.546 1 98.88 234 LEU B O 1
ATOM 4708 N N . THR B 1 235 ? -4.707 -4.227 1.292 1 98.81 235 THR B N 1
ATOM 4709 C CA . THR B 1 235 ? -3.473 -4.062 0.529 1 98.81 235 THR B CA 1
ATOM 4710 C C . THR B 1 235 ? -2.6 -5.312 0.642 1 98.81 235 THR B C 1
ATOM 4712 O O . THR B 1 235 ? -2.322 -5.781 1.746 1 98.81 235 THR B O 1
ATOM 4715 N N . GLN B 1 236 ? -2.301 -5.906 -0.465 1 98.75 236 GLN B N 1
ATOM 4716 C CA . GLN B 1 236 ? -1.129 -6.77 -0.571 1 98.75 236 GLN B CA 1
ATOM 4717 C C . GLN B 1 236 ? 0.11 -5.969 -0.96 1 98.75 236 GLN B C 1
ATOM 4719 O O . GLN B 1 236 ? 0.266 -5.582 -2.119 1 98.75 236 GLN B O 1
ATOM 4724 N N . GLU B 1 237 ? 0.974 -5.75 -0.003 1 98.56 237 GLU B N 1
ATOM 4725 C CA . GLU B 1 237 ? 2.082 -4.816 -0.182 1 98.56 237 GLU B CA 1
ATOM 4726 C C . GLU B 1 237 ? 3.127 -5.379 -1.142 1 98.56 237 GLU B C 1
ATOM 4728 O O . GLU B 1 237 ? 3.74 -4.633 -1.906 1 98.56 237 GLU B O 1
ATOM 4733 N N . ALA B 1 238 ? 3.361 -6.68 -1.067 1 98.38 238 ALA B N 1
ATOM 4734 C CA . ALA B 1 238 ? 4.359 -7.363 -1.881 1 98.38 238 ALA B CA 1
ATOM 4735 C C . ALA B 1 238 ? 4.031 -8.844 -2.02 1 98.38 238 ALA B C 1
ATOM 4737 O O . ALA B 1 238 ? 3.074 -9.336 -1.417 1 98.38 238 ALA B O 1
ATOM 4738 N N . SER B 1 239 ? 4.789 -9.594 -2.818 1 97.94 239 SER B N 1
ATOM 4739 C CA . SER B 1 239 ? 4.52 -10.992 -3.135 1 97.94 239 SER B CA 1
ATOM 4740 C C . SER B 1 239 ? 4.418 -11.836 -1.867 1 97.94 239 SER B C 1
ATOM 4742 O O . SER B 1 239 ? 3.613 -12.766 -1.799 1 97.94 239 SER B O 1
ATOM 4744 N N . TYR B 1 240 ? 5.254 -11.5 -0.9 1 97.88 240 TYR B N 1
ATOM 4745 C CA . TYR B 1 240 ? 5.289 -12.289 0.324 1 97.88 240 TYR B CA 1
ATOM 4746 C C . TYR B 1 240 ? 4.832 -11.461 1.521 1 97.88 240 TYR B C 1
ATOM 4748 O O . TYR B 1 240 ? 5.285 -11.688 2.646 1 97.88 240 TYR B O 1
ATOM 4756 N N . GLY B 1 241 ? 3.895 -10.445 1.244 1 97.81 241 GLY B N 1
ATOM 4757 C CA . GLY B 1 241 ? 3.33 -9.602 2.287 1 97.81 241 GLY B CA 1
ATOM 4758 C C . GLY B 1 241 ? 4.121 -8.328 2.518 1 97.81 241 GLY B C 1
ATOM 4759 O O . GLY B 1 241 ? 5.129 -8.086 1.854 1 97.81 241 GLY B O 1
ATOM 4760 N N . PRO B 1 242 ? 3.625 -7.574 3.477 1 98.56 242 PRO B N 1
ATOM 4761 C CA . PRO B 1 242 ? 2.48 -7.84 4.352 1 98.56 242 PRO B CA 1
ATOM 4762 C C . PRO B 1 242 ? 1.142 -7.637 3.648 1 98.56 242 PRO B C 1
ATOM 4764 O O . PRO B 1 242 ? 1.086 -7.012 2.586 1 98.56 242 PRO B O 1
ATOM 4767 N N . VAL B 1 243 ? 0.095 -8.297 4.172 1 98.81 243 VAL B N 1
ATOM 4768 C CA . VAL B 1 243 ? -1.296 -8.031 3.824 1 98.81 243 VAL B CA 1
ATOM 4769 C C . VAL B 1 243 ? -1.938 -7.16 4.906 1 98.81 243 VAL B C 1
ATOM 4771 O O . VAL B 1 243 ? -1.854 -7.477 6.094 1 98.81 243 VAL B O 1
ATOM 4774 N N . ILE B 1 244 ? -2.547 -6.043 4.488 1 98.88 244 ILE B N 1
ATOM 4775 C CA . ILE B 1 244 ? -2.963 -5.027 5.453 1 98.88 244 ILE B CA 1
ATOM 4776 C C . ILE B 1 244 ? -4.414 -4.637 5.195 1 98.88 244 ILE B C 1
ATOM 4778 O O . ILE B 1 244 ? -4.809 -4.398 4.051 1 98.88 244 ILE B O 1
ATOM 4782 N N . TRP B 1 245 ? -5.234 -4.609 6.25 1 98.81 245 TRP B N 1
ATOM 4783 C CA . TRP B 1 245 ? -6.59 -4.078 6.203 1 98.81 245 TRP B CA 1
ATOM 4784 C C . TRP B 1 245 ? -6.664 -2.711 6.879 1 98.81 245 TRP B C 1
ATOM 4786 O O . TRP B 1 245 ? -6.199 -2.543 8.008 1 98.81 245 TRP B O 1
ATOM 4796 N N . THR B 1 246 ? -7.164 -1.73 6.199 1 98.5 246 THR B N 1
ATOM 4797 C CA . THR B 1 246 ? -7.359 -0.384 6.727 1 98.5 246 THR B CA 1
ATOM 4798 C C . THR B 1 246 ? -8.828 0.014 6.66 1 98.5 246 THR B C 1
ATOM 4800 O O . THR B 1 246 ? -9.32 0.42 5.605 1 98.5 246 THR B O 1
ATOM 4803 N N . PRO B 1 247 ? -9.523 -0.035 7.781 1 97.31 247 PRO B N 1
ATOM 4804 C CA . PRO B 1 247 ? -10.938 0.353 7.785 1 97.31 247 PRO B CA 1
ATOM 4805 C C . PRO B 1 247 ? -11.133 1.855 7.602 1 97.31 247 PRO B C 1
ATOM 4807 O O . PRO B 1 247 ? -10.258 2.646 7.953 1 97.31 247 PRO B O 1
ATOM 4810 N N . VAL B 1 248 ? -12.25 2.191 7.078 1 95.19 248 VAL B N 1
ATOM 4811 C CA . VAL B 1 248 ? -12.609 3.602 6.98 1 95.19 248 VAL B CA 1
ATOM 4812 C C . VAL B 1 248 ? -12.875 4.164 8.375 1 95.19 248 VAL B C 1
ATOM 4814 O O . VAL B 1 248 ? -13.422 3.471 9.234 1 95.19 248 VAL B O 1
ATOM 4817 N N . LEU B 1 249 ? -12.445 5.422 8.57 1 91.81 249 LEU B N 1
ATOM 4818 C CA . LEU B 1 249 ? -12.828 6.133 9.781 1 91.81 249 LEU B CA 1
ATOM 4819 C C . LEU B 1 249 ? -14.273 6.629 9.688 1 91.81 249 LEU B C 1
ATOM 4821 O O . LEU B 1 249 ? -14.625 7.348 8.75 1 91.81 249 LEU B O 1
ATOM 4825 N N . HIS B 1 250 ? -15.047 6.203 10.539 1 88.44 250 HIS B N 1
ATOM 4826 C CA . HIS B 1 250 ? -16.406 6.711 10.656 1 88.44 250 HIS B CA 1
ATOM 4827 C C . HIS B 1 250 ? -16.734 7.078 12.094 1 88.44 250 HIS B C 1
ATOM 4829 O O . HIS B 1 250 ? -16.828 6.203 12.961 1 88.44 250 HIS B O 1
ATOM 4835 N N . ALA B 1 251 ? -16.844 8.352 12.32 1 84.75 251 ALA B N 1
ATOM 4836 C CA . ALA B 1 251 ? -17.203 8.898 13.633 1 84.75 251 ALA B CA 1
ATOM 4837 C C . ALA B 1 251 ? -18.641 9.391 13.641 1 84.75 251 ALA B C 1
ATOM 4839 O O . ALA B 1 251 ? -18.922 10.531 13.266 1 84.75 251 ALA B O 1
ATOM 4840 N N . PRO B 1 252 ? -19.469 8.523 14.133 1 77.19 252 PRO B N 1
ATOM 4841 C CA . PRO B 1 252 ? -20.859 8.961 14.156 1 77.19 252 PRO B CA 1
ATOM 4842 C C . PRO B 1 252 ? -21.078 10.219 15 1 77.19 252 PRO B C 1
ATOM 4844 O O . PRO B 1 252 ? -20.438 10.375 16.047 1 77.19 252 PRO B O 1
ATOM 4847 N N . HIS B 1 253 ? -21.797 11.188 14.625 1 72.94 253 HIS B N 1
ATOM 4848 C CA . HIS B 1 253 ? -22.219 12.383 15.344 1 72.94 253 HIS B CA 1
ATOM 4849 C C . HIS B 1 253 ? -21.031 13.25 15.742 1 72.94 253 HIS B C 1
ATOM 4851 O O . HIS B 1 253 ? -21.031 13.859 16.812 1 72.94 253 HIS B O 1
ATOM 4857 N N . HIS B 1 254 ? -19.969 13.211 15.039 1 72.75 254 HIS B N 1
ATOM 4858 C CA . HIS B 1 254 ? -18.766 13.984 15.367 1 72.75 254 HIS B CA 1
ATOM 4859 C C . HIS B 1 254 ? -19.031 15.484 15.266 1 72.75 254 HIS B C 1
ATOM 4861 O O . HIS B 1 254 ? -18.25 16.281 15.766 1 72.75 254 HIS B O 1
ATOM 4867 N N . LEU B 1 255 ? -20.172 15.812 14.766 1 65.75 255 LEU B N 1
ATOM 4868 C CA . LEU B 1 255 ? -20.547 17.219 14.633 1 65.75 255 LEU B CA 1
ATOM 4869 C C . LEU B 1 255 ? -21.281 17.688 15.875 1 65.75 255 LEU B C 1
ATOM 4871 O O . LEU B 1 255 ? -21.531 18.891 16.031 1 65.75 255 LEU B O 1
ATOM 4875 N N . ASN B 1 256 ? -21.516 16.688 16.672 1 68.25 256 ASN B N 1
ATOM 4876 C CA . ASN B 1 256 ? -22.234 17.062 17.875 1 68.25 256 ASN B CA 1
ATOM 4877 C C . ASN B 1 256 ? -21.375 17.953 18.781 1 68.25 256 ASN B C 1
ATOM 4879 O O . ASN B 1 256 ? -20.266 17.578 19.141 1 68.25 256 ASN B O 1
ATOM 4883 N N . ASN B 1 257 ? -21.781 19.156 19.031 1 66.19 257 ASN B N 1
ATOM 4884 C CA . ASN B 1 257 ? -21.047 20.156 19.781 1 66.19 257 ASN B CA 1
ATOM 4885 C C . ASN B 1 257 ? -21.125 19.906 21.281 1 66.19 257 ASN B C 1
ATOM 4887 O O . ASN B 1 257 ? -20.547 20.641 22.078 1 66.19 257 ASN B O 1
ATOM 4891 N N . GLU B 1 258 ? -21.797 18.938 21.562 1 62.84 258 GLU B N 1
ATOM 4892 C CA . GLU B 1 258 ? -22.078 18.766 22.984 1 62.84 258 GLU B CA 1
ATOM 4893 C C . GLU B 1 258 ? -20.969 18 23.688 1 62.84 258 GLU B C 1
ATOM 4895 O O . GLU B 1 258 ? -20.844 18.062 24.906 1 62.84 258 GLU B O 1
ATOM 4900 N N . GLN B 1 259 ? -20.266 17.266 22.891 1 62.72 259 GLN B N 1
ATOM 4901 C CA . GLN B 1 259 ? -19.281 16.453 23.578 1 62.72 259 GLN B CA 1
ATOM 4902 C C . GLN B 1 259 ? -17.906 16.531 22.906 1 62.72 259 GLN B C 1
ATOM 4904 O O . GLN B 1 259 ? -17.828 16.797 21.703 1 62.72 259 GLN B O 1
ATOM 4909 N N . SER B 1 260 ? -16.891 16.609 23.875 1 62.97 260 SER B N 1
ATOM 4910 C CA . SER B 1 260 ? -15.539 16.531 23.344 1 62.97 260 SER B CA 1
ATOM 4911 C C . SER B 1 260 ? -15.305 15.211 22.609 1 62.97 260 SER B C 1
ATOM 4913 O O . SER B 1 260 ? -16.047 14.25 22.812 1 62.97 260 SER B O 1
ATOM 4915 N N . LEU B 1 261 ? -14.469 15.242 21.609 1 59.94 261 LEU B N 1
ATOM 4916 C CA . LEU B 1 261 ? -14.141 14.055 20.828 1 59.94 261 LEU B CA 1
ATOM 4917 C C . LEU B 1 261 ? -13.883 12.852 21.734 1 59.94 261 LEU B C 1
ATOM 4919 O O . LEU B 1 261 ? -14.203 11.719 21.375 1 59.94 261 LEU B O 1
ATOM 4923 N N . TYR B 1 262 ? -13.336 13.062 23 1 57.69 262 TYR B N 1
ATOM 4924 C CA . TYR B 1 262 ? -12.836 11.969 23.844 1 57.69 262 TYR B CA 1
ATOM 4925 C C . TYR B 1 262 ? -13.875 11.555 24.875 1 57.69 262 TYR B C 1
ATOM 4927 O O . TYR B 1 262 ? -13.859 10.422 25.359 1 57.69 262 TYR B O 1
ATOM 4935 N N . LEU B 1 263 ? -14.648 12.461 25.25 1 52.03 263 LEU B N 1
ATOM 4936 C CA . LEU B 1 263 ? -15.555 12.117 26.344 1 52.03 263 LEU B CA 1
ATOM 4937 C C . LEU B 1 263 ? -16.547 11.047 25.906 1 52.03 263 LEU B C 1
ATOM 4939 O O . LEU B 1 263 ? -17.188 10.406 26.75 1 52.03 263 LEU B O 1
ATOM 4943 N N . ASN B 1 264 ? -16.484 10.828 24.594 1 56.91 264 ASN B N 1
ATOM 4944 C CA . ASN B 1 264 ? -17.5 9.836 24.25 1 56.91 264 ASN B CA 1
ATOM 4945 C C . ASN B 1 264 ? -16.891 8.453 24.047 1 56.91 264 ASN B C 1
ATOM 4947 O O . ASN B 1 264 ? -17.391 7.656 23.25 1 56.91 264 ASN B O 1
ATOM 4951 N N . ALA B 1 265 ? -15.664 8.289 24.594 1 59.31 265 ALA B N 1
ATOM 4952 C CA . ALA B 1 265 ? -15.039 6.988 24.375 1 59.31 265 ALA B CA 1
ATOM 4953 C C . ALA B 1 265 ? -15.852 5.875 25.031 1 59.31 265 ALA B C 1
ATOM 4955 O O . ALA B 1 265 ? -15.852 4.738 24.547 1 59.31 265 ALA B O 1
ATOM 4956 N N . SER B 1 266 ? -16.516 6.312 25.969 1 57.81 266 SER B N 1
ATOM 4957 C CA . SER B 1 266 ? -17.281 5.312 26.703 1 57.81 266 SER B CA 1
ATOM 4958 C C . SER B 1 266 ? -18.688 5.168 26.141 1 57.81 266 SER B C 1
ATOM 4960 O O . SER B 1 266 ? -19.391 4.207 26.453 1 57.81 266 SER B O 1
ATOM 4962 N N . GLN B 1 267 ? -19.016 5.988 25.297 1 65.62 267 GLN B N 1
ATOM 4963 C CA . GLN B 1 267 ? -20.375 5.934 24.734 1 65.62 267 GLN B CA 1
ATOM 4964 C C . GLN B 1 267 ? -20.375 5.289 23.359 1 65.62 267 GLN B C 1
ATOM 4966 O O . GLN B 1 267 ? -19.328 5.078 22.766 1 65.62 267 GLN B O 1
ATOM 4971 N N . SER B 1 268 ? -21.594 4.801 23.016 1 66.88 268 SER B N 1
ATOM 4972 C CA . SER B 1 268 ? -21.766 4.129 21.734 1 66.88 268 SER B CA 1
ATOM 4973 C C . SER B 1 268 ? -21.203 4.961 20.578 1 66.88 268 SER B C 1
ATOM 4975 O O . SER B 1 268 ? -20.578 4.426 19.672 1 66.88 268 SER B O 1
ATOM 4977 N N . ASP B 1 269 ? -21.281 6.266 20.812 1 70.5 269 ASP B N 1
ATOM 4978 C CA . ASP B 1 269 ? -20.828 7.164 19.75 1 70.5 269 ASP B CA 1
ATOM 4979 C C . ASP B 1 269 ? -19.297 7.246 19.734 1 70.5 269 ASP B C 1
ATOM 4981 O O . ASP B 1 269 ? -18.719 7.711 18.75 1 70.5 269 ASP B O 1
ATOM 4985 N N . GLY B 1 270 ? -18.734 6.723 20.781 1 78.38 270 GLY B N 1
ATOM 4986 C CA . GLY B 1 270 ? -17.281 6.754 20.891 1 78.38 270 GLY B CA 1
ATOM 4987 C C . GLY B 1 270 ? -16.625 5.43 20.562 1 78.38 270 GLY B C 1
ATOM 4988 O O . GLY B 1 270 ? -15.414 5.285 20.672 1 78.38 270 GLY B O 1
ATOM 4989 N N . ALA B 1 271 ? -17.406 4.457 20.078 1 81.81 271 ALA B N 1
ATOM 4990 C CA . ALA B 1 271 ? -16.906 3.109 19.828 1 81.81 271 ALA B CA 1
ATOM 4991 C C . ALA B 1 271 ? -15.805 3.121 18.781 1 81.81 271 ALA B C 1
ATOM 4993 O O . ALA B 1 271 ? -14.867 2.32 18.828 1 81.81 271 ALA B O 1
ATOM 4994 N N . TYR B 1 272 ? -15.93 4.102 17.828 1 87.38 272 TYR B N 1
ATOM 4995 C CA . TYR B 1 272 ? -14.969 4.164 16.734 1 87.38 272 TYR B CA 1
ATOM 4996 C C . TYR B 1 272 ? -13.57 4.477 17.25 1 87.38 272 TYR B C 1
ATOM 4998 O O . TYR B 1 272 ? -12.578 4.137 16.594 1 87.38 272 TYR B O 1
ATOM 5006 N N . LEU B 1 273 ? -13.438 5.051 18.391 1 89.31 273 LEU B N 1
ATOM 5007 C CA . LEU B 1 273 ? -12.148 5.43 18.953 1 89.31 273 LEU B CA 1
ATOM 5008 C C . LEU B 1 273 ? -11.312 4.191 19.281 1 89.31 273 LEU B C 1
ATOM 5010 O O . LEU B 1 273 ? -10.086 4.262 19.328 1 89.31 273 LEU B O 1
ATOM 5014 N N . HIS B 1 274 ? -12 3.1 19.484 1 91.25 274 HIS B N 1
ATOM 5015 C CA . HIS B 1 274 ? -11.312 1.866 19.844 1 91.25 274 HIS B CA 1
ATOM 5016 C C . HIS B 1 274 ? -11.008 1.024 18.609 1 91.25 274 HIS B C 1
ATOM 5018 O O . HIS B 1 274 ? -10.328 0 18.703 1 91.25 274 HIS B O 1
ATOM 5024 N N . GLN B 1 275 ? -11.461 1.479 17.484 1 92.94 275 GLN B N 1
ATOM 5025 C CA . GLN B 1 275 ? -11.227 0.758 16.234 1 92.94 275 GLN B CA 1
ATOM 5026 C C . GLN B 1 275 ? -9.805 0.974 15.727 1 92.94 275 GLN B C 1
ATOM 5028 O O . GLN B 1 275 ? -9.242 2.061 15.883 1 92.94 275 GLN B O 1
ATOM 5033 N N . THR B 1 276 ? -9.258 -0.082 15.141 1 95.5 276 THR B N 1
ATOM 5034 C CA . THR B 1 276 ? -7.895 -0.042 14.633 1 95.5 276 THR B CA 1
ATOM 5035 C C . THR B 1 276 ? -7.793 0.902 13.438 1 95.5 276 THR B C 1
ATOM 5037 O O . THR B 1 276 ? -8.727 1.012 12.641 1 95.5 276 THR B O 1
ATOM 5040 N N . THR B 1 277 ? -6.637 1.575 13.32 1 97.19 277 THR B N 1
ATOM 5041 C CA . THR B 1 277 ? -6.406 2.438 12.164 1 97.19 277 THR B CA 1
ATOM 5042 C C . THR B 1 277 ? -6.004 1.611 10.945 1 97.19 277 THR B C 1
ATOM 5044 O O . THR B 1 277 ? -6.512 1.837 9.844 1 97.19 277 THR B O 1
ATOM 5047 N N . SER B 1 278 ? -5.066 0.672 11.016 1 98.06 278 SER B N 1
ATOM 5048 C CA . SER B 1 278 ? -4.66 -0.344 10.047 1 98.06 278 SER B CA 1
ATOM 5049 C C . SER B 1 278 ? -4.199 -1.619 10.75 1 98.06 278 SER B C 1
ATOM 5051 O O . SER B 1 278 ? -3.598 -1.562 11.82 1 98.06 278 SER B O 1
ATOM 5053 N N . GLN B 1 279 ? -4.508 -2.729 10.156 1 98.12 279 GLN B N 1
ATOM 5054 C CA . GLN B 1 279 ? -4.164 -4.004 10.773 1 98.12 279 GLN B CA 1
ATOM 5055 C C . GLN B 1 279 ? -3.375 -4.887 9.805 1 98.12 279 GLN B C 1
ATOM 5057 O O . GLN B 1 279 ? -3.807 -5.113 8.672 1 98.12 279 GLN B O 1
ATOM 5062 N N . ILE B 1 280 ? -2.199 -5.344 10.266 1 98.31 280 ILE B N 1
ATOM 5063 C CA . ILE B 1 280 ? -1.477 -6.363 9.516 1 98.31 280 ILE B CA 1
ATOM 5064 C C . ILE B 1 280 ? -2.184 -7.711 9.656 1 98.31 280 ILE B C 1
ATOM 5066 O O . ILE B 1 280 ? -2.277 -8.25 10.766 1 98.31 280 ILE B O 1
ATOM 5070 N N . LEU B 1 281 ? -2.715 -8.219 8.594 1 98.44 281 LEU B N 1
ATOM 5071 C CA . LEU B 1 281 ? -3.381 -9.516 8.609 1 98.44 281 LEU B CA 1
ATOM 5072 C C . LEU B 1 281 ? -2.373 -10.648 8.461 1 98.44 281 LEU B C 1
ATOM 5074 O O . LEU B 1 281 ? -2.562 -11.734 9.008 1 98.44 281 LEU B O 1
ATOM 5078 N N . CYS B 1 282 ? -1.381 -10.484 7.645 1 98.06 282 CYS B N 1
ATOM 5079 C CA . CYS B 1 282 ? -0.267 -11.383 7.367 1 98.06 282 CYS B CA 1
ATOM 5080 C C . CYS B 1 282 ? 1.047 -10.609 7.281 1 98.06 282 CYS B C 1
ATOM 5082 O O . CYS B 1 282 ? 1.189 -9.711 6.453 1 98.06 282 CYS B O 1
ATOM 5084 N N . PRO B 1 283 ? 1.99 -10.883 8.18 1 97.75 283 PRO B N 1
ATOM 5085 C CA . PRO B 1 283 ? 3.273 -10.18 8.109 1 97.75 283 PRO B CA 1
ATOM 5086 C C . PRO B 1 283 ? 4.082 -10.555 6.871 1 97.75 283 PRO B C 1
ATOM 5088 O O . PRO B 1 283 ? 3.832 -11.594 6.254 1 97.75 283 PRO B O 1
ATOM 5091 N N . ALA B 1 284 ? 4.988 -9.664 6.492 1 98.06 284 ALA B N 1
ATOM 5092 C CA . ALA B 1 284 ? 5.941 -10 5.441 1 98.06 284 ALA B CA 1
ATOM 5093 C C . ALA B 1 284 ? 6.863 -11.133 5.883 1 98.06 284 ALA B C 1
ATOM 5095 O O . ALA B 1 284 ? 7.242 -11.219 7.051 1 98.06 284 ALA B O 1
ATOM 5096 N N . THR B 1 285 ? 7.203 -12 4.914 1 97.38 285 THR B N 1
ATOM 5097 C CA . THR B 1 285 ? 8.258 -12.969 5.184 1 97.38 285 THR B CA 1
ATOM 5098 C C . THR B 1 285 ? 9.57 -12.266 5.52 1 97.38 285 THR B C 1
ATOM 5100 O O . THR B 1 285 ? 9.922 -11.258 4.891 1 97.38 285 THR B O 1
ATOM 5103 N N . GLN B 1 286 ? 10.273 -12.773 6.398 1 95.38 286 GLN B N 1
ATOM 5104 C CA . GLN B 1 286 ? 11.414 -12.102 7.016 1 95.38 286 GLN B CA 1
ATOM 5105 C C . GLN B 1 286 ? 12.492 -11.797 5.984 1 95.38 286 GLN B C 1
ATOM 5107 O O . GLN B 1 286 ? 13.07 -10.703 5.988 1 95.38 286 GLN B O 1
ATOM 5112 N N . ASN B 1 287 ? 12.898 -12.75 5.199 1 95.12 287 ASN B N 1
ATOM 5113 C CA . ASN B 1 287 ? 13.945 -12.602 4.191 1 95.12 287 ASN B CA 1
ATOM 5114 C C . ASN B 1 287 ? 13.711 -13.523 3.002 1 95.12 287 ASN B C 1
ATOM 5116 O O . ASN B 1 287 ? 12.812 -14.367 3.029 1 95.12 287 ASN B O 1
ATOM 5120 N N . TRP B 1 288 ? 14.469 -13.375 1.975 1 92.94 288 TRP B N 1
ATOM 5121 C CA . TRP B 1 288 ? 14.25 -14.094 0.726 1 92.94 288 TRP B CA 1
ATOM 5122 C C . TRP B 1 288 ? 14.547 -15.586 0.897 1 92.94 288 TRP B C 1
ATOM 5124 O O . TRP B 1 288 ? 13.914 -16.422 0.256 1 92.94 288 TRP B O 1
ATOM 5134 N N . MET B 1 289 ? 15.414 -15.945 1.773 1 92.19 289 MET B N 1
ATOM 5135 C CA . MET B 1 289 ? 15.664 -17.359 2.064 1 92.19 289 MET B CA 1
ATOM 5136 C C . MET B 1 289 ? 14.414 -18.031 2.613 1 92.19 289 MET B C 1
ATOM 5138 O O . MET B 1 289 ? 14.016 -19.094 2.133 1 92.19 289 MET B O 1
ATOM 5142 N N . THR B 1 290 ? 13.836 -17.391 3.59 1 94.12 290 THR B N 1
ATOM 5143 C CA . THR B 1 290 ? 12.609 -17.922 4.184 1 94.12 290 THR B CA 1
ATOM 5144 C C . THR B 1 290 ? 11.477 -17.938 3.158 1 94.12 290 THR B C 1
ATOM 5146 O O . THR B 1 290 ? 10.68 -18.875 3.125 1 94.12 290 THR B O 1
ATOM 5149 N N . ALA B 1 291 ? 11.391 -16.922 2.328 1 93.94 291 ALA B N 1
ATOM 5150 C CA . ALA B 1 291 ? 10.367 -16.859 1.289 1 93.94 291 ALA B CA 1
ATOM 5151 C C . ALA B 1 291 ? 10.469 -18.047 0.344 1 93.94 291 ALA B C 1
ATOM 5153 O O . ALA B 1 291 ? 9.453 -18.672 0.006 1 93.94 291 ALA B O 1
ATOM 5154 N N . PHE B 1 292 ? 11.68 -18.406 -0.009 1 90.19 292 PHE B N 1
ATOM 5155 C CA . PHE B 1 292 ? 11.898 -19.453 -1 1 90.19 292 PHE B CA 1
ATOM 5156 C C . PHE B 1 292 ? 11.852 -20.844 -0.352 1 90.19 292 PHE B C 1
ATOM 5158 O O . PHE B 1 292 ? 11.211 -21.75 -0.875 1 90.19 292 PHE B O 1
ATOM 5165 N N . GLU B 1 293 ? 12.414 -20.969 0.776 1 89.44 293 GLU B N 1
ATOM 5166 C CA . GLU B 1 293 ? 12.609 -22.281 1.377 1 89.44 293 GLU B CA 1
ATOM 5167 C C . GLU B 1 293 ? 11.414 -22.688 2.229 1 89.44 293 GLU B C 1
ATOM 5169 O O . GLU B 1 293 ? 11.156 -23.875 2.424 1 89.44 293 GLU B O 1
ATOM 5174 N N . CYS B 1 294 ? 10.75 -21.688 2.73 1 92.75 294 CYS B N 1
ATOM 5175 C CA . CYS B 1 294 ? 9.664 -22 3.646 1 92.75 294 CYS B CA 1
ATOM 5176 C C . CYS B 1 294 ? 8.312 -21.625 3.051 1 92.75 294 CYS B C 1
ATOM 5178 O O . CYS B 1 294 ? 7.488 -22.5 2.76 1 92.75 294 CYS B O 1
ATOM 5180 N N . ASP B 1 295 ? 8.102 -20.375 2.775 1 94 295 ASP B N 1
ATOM 5181 C CA . ASP B 1 295 ? 6.797 -19.922 2.32 1 94 295 ASP B CA 1
ATOM 5182 C C . ASP B 1 295 ? 6.441 -20.516 0.964 1 94 295 ASP B C 1
ATOM 5184 O O . ASP B 1 295 ? 5.324 -21 0.767 1 94 295 ASP B O 1
ATOM 5188 N N . GLY B 1 296 ? 7.375 -20.406 0.016 1 94.19 296 GLY B N 1
ATOM 5189 C CA . GLY B 1 296 ? 7.156 -21.031 -1.283 1 94.19 296 GLY B CA 1
ATOM 5190 C C . GLY B 1 296 ? 6.945 -22.531 -1.205 1 94.19 296 GLY B C 1
ATOM 5191 O O . GLY B 1 296 ? 6.047 -23.062 -1.851 1 94.19 296 GLY B O 1
ATOM 5192 N N . ALA B 1 297 ? 7.742 -23.172 -0.386 1 93.62 297 ALA B N 1
ATOM 5193 C CA . ALA B 1 297 ? 7.66 -24.609 -0.201 1 93.62 297 ALA B CA 1
ATOM 5194 C C . ALA B 1 297 ? 6.305 -25.016 0.372 1 93.62 297 ALA B C 1
ATOM 5196 O O . ALA B 1 297 ? 5.691 -25.984 -0.088 1 93.62 297 ALA B O 1
ATOM 5197 N N . GLU B 1 298 ? 5.898 -24.25 1.313 1 94.81 298 GLU B N 1
ATOM 5198 C CA . GLU B 1 298 ? 4.602 -24.531 1.925 1 94.81 298 GLU B CA 1
ATOM 5199 C C . GLU B 1 298 ? 3.467 -24.312 0.928 1 94.81 298 GLU B C 1
ATOM 5201 O O . GLU B 1 298 ? 2.467 -25.031 0.954 1 94.81 298 GLU B O 1
ATOM 5206 N N . GLY B 1 299 ? 3.617 -23.328 0.102 1 96.19 299 GLY B N 1
ATOM 5207 C CA . GLY B 1 299 ? 2.635 -23.094 -0.947 1 96.19 299 GLY B CA 1
ATOM 5208 C C . GLY B 1 299 ? 2.523 -24.25 -1.92 1 96.19 299 GLY B C 1
ATOM 5209 O O . GLY B 1 299 ? 1.418 -24.656 -2.303 1 96.19 299 GLY B O 1
ATOM 5210 N N . VAL B 1 300 ? 3.631 -24.812 -2.293 1 96.88 300 VAL B N 1
ATOM 5211 C CA . VAL B 1 300 ? 3.662 -25.953 -3.205 1 96.88 300 VAL B CA 1
ATOM 5212 C C . VAL B 1 300 ? 3.047 -27.172 -2.531 1 96.88 300 VAL B C 1
ATOM 5214 O O . VAL B 1 300 ? 2.271 -27.906 -3.148 1 96.88 300 VAL B O 1
ATOM 5217 N N . ALA B 1 301 ? 3.438 -27.391 -1.287 1 96.19 301 ALA B N 1
ATOM 5218 C CA . ALA B 1 301 ? 2.855 -28.5 -0.534 1 96.19 301 ALA B CA 1
ATOM 5219 C C . ALA B 1 301 ? 1.335 -28.375 -0.472 1 96.19 301 ALA B C 1
ATOM 5221 O O . ALA B 1 301 ? 0.622 -29.375 -0.642 1 96.19 301 ALA B O 1
ATOM 5222 N N . PHE B 1 302 ? 0.861 -27.203 -0.204 1 95.75 302 PHE B N 1
ATOM 5223 C CA . PHE B 1 302 ? -0.573 -26.953 -0.164 1 95.75 302 PHE B CA 1
ATOM 5224 C C . PHE B 1 302 ? -1.223 -27.297 -1.5 1 95.75 302 PHE B C 1
ATOM 5226 O O . PHE B 1 302 ? -2.262 -27.953 -1.539 1 95.75 302 PHE B O 1
ATOM 5233 N N . LEU B 1 303 ? -0.644 -26.875 -2.588 1 97.31 303 LEU B N 1
ATOM 5234 C CA . LEU B 1 303 ? -1.119 -27.125 -3.943 1 97.31 303 LEU B CA 1
ATOM 5235 C C . LEU B 1 303 ? -1.204 -28.609 -4.223 1 97.31 303 LEU B C 1
ATOM 5237 O O . LEU B 1 303 ? -2.217 -29.094 -4.73 1 97.31 303 LEU B O 1
ATOM 5241 N N . LEU B 1 304 ? -0.155 -29.328 -3.885 1 97.69 304 LEU B N 1
ATOM 5242 C CA . LEU B 1 304 ? -0.09 -30.75 -4.137 1 97.69 304 LEU B CA 1
ATOM 5243 C C . LEU B 1 304 ? -1.129 -31.5 -3.305 1 97.69 304 LEU B C 1
ATOM 5245 O O . LEU B 1 304 ? -1.763 -32.438 -3.791 1 97.69 304 LEU B O 1
ATOM 5249 N N . ASN B 1 305 ? -1.256 -31.078 -2.074 1 96.06 305 ASN B N 1
ATOM 5250 C CA . ASN B 1 305 ? -2.287 -31.672 -1.233 1 96.06 305 ASN B CA 1
ATOM 5251 C C . ASN B 1 305 ? -3.684 -31.406 -1.787 1 96.06 305 ASN B C 1
ATOM 5253 O O . ASN B 1 305 ? -4.551 -32.281 -1.733 1 96.06 305 ASN B O 1
ATOM 5257 N N . THR B 1 306 ? -3.883 -30.219 -2.25 1 96.69 306 THR B N 1
ATOM 5258 C CA . THR B 1 306 ? -5.16 -29.875 -2.865 1 96.69 306 THR B CA 1
ATOM 5259 C C . THR B 1 306 ? -5.434 -30.766 -4.074 1 96.69 306 THR B C 1
ATOM 5261 O O . THR B 1 306 ? -6.527 -31.312 -4.211 1 96.69 306 THR B O 1
ATOM 5264 N N . LEU B 1 307 ? -4.48 -30.906 -4.941 1 97.75 307 LEU B N 1
ATOM 5265 C CA . LEU B 1 307 ? -4.641 -31.781 -6.098 1 97.75 307 LEU B CA 1
ATOM 5266 C C . LEU B 1 307 ? -4.914 -33.219 -5.664 1 97.75 307 LEU B C 1
ATOM 5268 O O . LEU B 1 307 ? -5.777 -33.875 -6.234 1 97.75 307 LEU B O 1
ATOM 5272 N N . GLY B 1 308 ? -4.148 -33.688 -4.645 1 96.31 308 GLY B N 1
ATOM 5273 C CA . GLY B 1 308 ? -4.391 -35.031 -4.105 1 96.31 308 GLY B CA 1
ATOM 5274 C C . GLY B 1 308 ? -5.828 -35.219 -3.664 1 96.31 308 GLY B C 1
ATOM 5275 O O . GLY B 1 308 ? -6.434 -36.25 -3.98 1 96.31 308 GLY B O 1
ATOM 5276 N N . SER B 1 309 ? -6.332 -34.25 -2.98 1 96 309 SER B N 1
ATOM 5277 C CA . SER B 1 309 ? -7.711 -34.344 -2.516 1 96 309 SER B CA 1
ATOM 5278 C C . SER B 1 309 ? -8.688 -34.406 -3.686 1 96 309 SER B C 1
ATOM 5280 O O . SER B 1 309 ? -9.688 -35.125 -3.641 1 96 309 SER B O 1
ATOM 5282 N N . VAL B 1 310 ? -8.422 -33.625 -4.668 1 97.12 310 VAL B N 1
ATOM 5283 C CA . VAL B 1 310 ? -9.289 -33.594 -5.844 1 97.12 310 VAL B CA 1
ATOM 5284 C C . VAL B 1 310 ? -9.234 -34.938 -6.555 1 97.12 310 VAL B C 1
ATOM 5286 O O . VAL B 1 310 ? -10.266 -35.438 -7.012 1 97.12 310 VAL B O 1
ATOM 5289 N N . LEU B 1 311 ? -8.039 -35.531 -6.648 1 95.81 311 LEU B N 1
ATOM 5290 C CA . LEU B 1 311 ? -7.883 -36.844 -7.254 1 95.81 311 LEU B CA 1
ATOM 5291 C C . LEU B 1 311 ? -8.625 -37.906 -6.445 1 95.81 311 LEU B C 1
ATOM 5293 O O . LEU B 1 311 ? -9.016 -38.938 -6.988 1 95.81 311 LEU B O 1
ATOM 5297 N N . ASP B 1 312 ? -8.898 -37.594 -5.156 1 95.31 312 ASP B N 1
ATOM 5298 C CA . ASP B 1 312 ? -9.633 -38.531 -4.289 1 95.31 312 ASP B CA 1
ATOM 5299 C C . ASP B 1 312 ? -11.125 -38.219 -4.324 1 95.31 312 ASP B C 1
ATOM 5301 O O . ASP B 1 312 ? -11.906 -38.875 -3.621 1 95.31 312 ASP B O 1
ATOM 5305 N N . GLY B 1 313 ? -11.5 -37.219 -5.039 1 95.12 313 GLY B N 1
ATOM 5306 C CA . GLY B 1 313 ? -12.93 -37.031 -5.246 1 95.12 313 GLY B CA 1
ATOM 5307 C C . GLY B 1 313 ? -13.438 -35.688 -4.738 1 95.12 313 GLY B C 1
ATOM 5308 O O . GLY B 1 313 ? -14.609 -35.344 -4.906 1 95.12 313 GLY B O 1
ATOM 5309 N N . VAL B 1 314 ? -12.555 -34.938 -4.098 1 95.31 314 VAL B N 1
ATOM 5310 C CA . VAL B 1 314 ? -12.945 -33.625 -3.625 1 95.31 314 VAL B CA 1
ATOM 5311 C C . VAL B 1 314 ? -13.156 -32.688 -4.816 1 95.31 314 VAL B C 1
ATOM 5313 O O . VAL B 1 314 ? -12.5 -32.812 -5.848 1 95.31 314 VAL B O 1
ATOM 5316 N N . LEU B 1 315 ? -14.039 -31.766 -4.672 1 95.69 315 LEU B N 1
ATOM 5317 C CA . LEU B 1 315 ? -14.328 -30.812 -5.746 1 95.69 315 LEU B CA 1
ATOM 5318 C C . LEU B 1 315 ? -13.109 -29.938 -6.043 1 95.69 315 LEU B C 1
ATOM 5320 O O . LEU B 1 315 ? -12.422 -29.5 -5.125 1 95.69 315 LEU B O 1
ATOM 5324 N N . CYS B 1 316 ? -12.867 -29.672 -7.301 1 96.19 316 CYS B N 1
ATOM 5325 C CA . CYS B 1 316 ? -11.758 -28.844 -7.754 1 96.19 316 CYS B CA 1
ATOM 5326 C C . CYS B 1 316 ? -11.984 -27.375 -7.363 1 96.19 316 CYS B C 1
ATOM 5328 O O . CYS B 1 316 ? -13.062 -26.828 -7.594 1 96.19 316 CYS B O 1
ATOM 5330 N N . PRO B 1 317 ? -11.031 -26.719 -6.738 1 95.25 317 PRO B N 1
ATOM 5331 C CA . PRO B 1 317 ? -11.172 -25.281 -6.477 1 95.25 317 PRO B CA 1
ATOM 5332 C C . PRO B 1 317 ? -11.406 -24.469 -7.746 1 95.25 317 PRO B C 1
ATOM 5334 O O . PRO B 1 317 ? -10.805 -24.75 -8.781 1 95.25 317 PRO B O 1
ATOM 5337 N N . PRO B 1 318 ? -12.195 -23.422 -7.707 1 94 318 PRO B N 1
ATOM 5338 C CA . PRO B 1 318 ? -12.555 -22.625 -8.891 1 94 318 PRO B CA 1
ATOM 5339 C C . PRO B 1 318 ? -11.328 -22.078 -9.617 1 94 318 PRO B C 1
ATOM 5341 O O . PRO B 1 318 ? -11.32 -22 -10.852 1 94 318 PRO B O 1
ATOM 5344 N N . ALA B 1 319 ? -10.328 -21.75 -8.906 1 94.31 319 ALA B N 1
ATOM 5345 C CA . ALA B 1 319 ? -9.141 -21.141 -9.492 1 94.31 319 ALA B CA 1
ATOM 5346 C C . ALA B 1 319 ? -8.422 -22.109 -10.422 1 94.31 319 ALA B C 1
ATOM 5348 O O . ALA B 1 319 ? -7.598 -21.688 -11.242 1 94.31 319 ALA B O 1
ATOM 5349 N N . PHE B 1 320 ? -8.734 -23.438 -10.328 1 96.56 320 PHE B N 1
ATOM 5350 C CA . PHE B 1 320 ? -8.07 -24.422 -11.164 1 96.56 320 PHE B CA 1
ATOM 5351 C C . PHE B 1 320 ? -9.055 -25.031 -12.164 1 96.56 320 PHE B C 1
ATOM 5353 O O . PHE B 1 320 ? -8.719 -26 -12.867 1 96.56 320 PHE B O 1
ATOM 5360 N N . SER B 1 321 ? -10.305 -24.484 -12.195 1 95.81 321 SER B N 1
ATOM 5361 C CA . SER B 1 321 ? -11.258 -24.938 -13.203 1 95.81 321 SER B CA 1
ATOM 5362 C C . SER B 1 321 ? -10.789 -24.562 -14.609 1 95.81 321 SER B C 1
ATOM 5364 O O . SER B 1 321 ? -10.078 -23.578 -14.789 1 95.81 321 SER B O 1
ATOM 5366 N N . TYR B 1 322 ? -11.18 -25.344 -15.523 1 96.12 322 TYR B N 1
ATOM 5367 C CA . TYR B 1 322 ? -10.82 -25.141 -16.922 1 96.12 322 TYR B CA 1
ATOM 5368 C C . TYR B 1 322 ? -11.211 -23.75 -17.391 1 96.12 322 TYR B C 1
ATOM 5370 O O . TYR B 1 322 ? -10.406 -23.031 -18 1 96.12 322 TYR B O 1
ATOM 5378 N N . ASP B 1 323 ? -12.422 -23.344 -17.141 1 95.06 323 ASP B N 1
ATOM 5379 C CA . ASP B 1 323 ? -12.938 -22.047 -17.594 1 95.06 323 ASP B CA 1
ATOM 5380 C C . ASP B 1 323 ? -12.141 -20.891 -16.984 1 95.06 323 ASP B C 1
ATOM 5382 O O . ASP B 1 323 ? -11.828 -19.922 -17.672 1 95.06 323 ASP B O 1
ATOM 5386 N N . TYR B 1 324 ? -11.844 -20.984 -15.727 1 96.25 324 TYR B N 1
ATOM 5387 C CA . TYR B 1 324 ? -11.078 -19.938 -15.07 1 96.25 324 TYR B CA 1
ATOM 5388 C C . TYR B 1 324 ? -9.688 -19.812 -15.672 1 96.25 324 TYR B C 1
ATOM 5390 O O . TYR B 1 324 ? -9.219 -18.703 -15.945 1 96.25 324 TYR B O 1
ATOM 5398 N N . GLN B 1 325 ? -9.039 -20.953 -15.836 1 96.31 325 GLN B N 1
ATOM 5399 C CA . GLN B 1 325 ? -7.676 -20.938 -16.359 1 96.31 325 GLN B CA 1
ATOM 5400 C C . GLN B 1 325 ? -7.625 -20.344 -17.766 1 96.31 325 GLN B C 1
ATOM 5402 O O . GLN B 1 325 ? -6.688 -19.625 -18.094 1 96.31 325 GLN B O 1
ATOM 5407 N N . LEU B 1 326 ? -8.617 -20.609 -18.516 1 95.75 326 LEU B N 1
ATOM 5408 C CA . LEU B 1 326 ? -8.695 -20.047 -19.859 1 95.75 326 LEU B CA 1
ATOM 5409 C C . LEU B 1 326 ? -8.898 -18.531 -19.812 1 95.75 326 LEU B C 1
ATOM 5411 O O . LEU B 1 326 ? -8.289 -17.797 -20.594 1 95.75 326 LEU B O 1
ATOM 5415 N N . ARG B 1 327 ? -9.742 -18.094 -18.953 1 95.25 327 ARG B N 1
ATOM 5416 C CA . ARG B 1 327 ? -10.008 -16.672 -18.797 1 95.25 327 ARG B CA 1
ATOM 5417 C C . ARG B 1 327 ? -8.766 -15.914 -18.344 1 95.25 327 ARG B C 1
ATOM 5419 O O . ARG B 1 327 ? -8.461 -14.836 -18.875 1 95.25 327 ARG B O 1
ATOM 5426 N N . LEU B 1 328 ? -8.117 -16.484 -17.359 1 96.62 328 LEU B N 1
ATOM 5427 C CA . LEU B 1 328 ? -6.887 -15.875 -16.859 1 96.62 328 LEU B CA 1
ATOM 5428 C C . LEU B 1 328 ? -5.852 -15.758 -17.984 1 96.62 328 LEU B C 1
ATOM 5430 O O . LEU B 1 328 ? -5.262 -14.695 -18.172 1 96.62 328 LEU B O 1
ATOM 5434 N N . ALA B 1 329 ? -5.641 -16.844 -18.719 1 97.12 329 ALA B N 1
ATOM 5435 C CA . ALA B 1 329 ? -4.68 -16.859 -19.812 1 97.12 329 ALA B CA 1
ATOM 5436 C C . ALA B 1 329 ? -5.074 -15.875 -20.906 1 97.12 329 ALA B C 1
ATOM 5438 O O . ALA B 1 329 ? -4.219 -15.18 -21.453 1 97.12 329 ALA B O 1
ATOM 5439 N N . GLY B 1 330 ? -6.34 -15.836 -21.188 1 96.06 330 GLY B N 1
ATOM 5440 C CA . GLY B 1 330 ? -6.832 -14.906 -22.188 1 96.06 330 GLY B CA 1
ATOM 5441 C C . GLY B 1 330 ? -6.594 -13.453 -21.812 1 96.06 330 GLY B C 1
ATOM 5442 O O . GLY B 1 330 ? -6.164 -12.664 -22.656 1 96.06 330 GLY B O 1
ATOM 5443 N N . LEU B 1 331 ? -6.934 -13.086 -20.625 1 96.25 331 LEU B N 1
ATOM 5444 C CA . LEU B 1 331 ? -6.719 -11.727 -20.141 1 96.25 331 LEU B CA 1
ATOM 5445 C C . LEU B 1 331 ? -5.242 -11.359 -20.203 1 96.25 331 LEU B C 1
ATOM 5447 O O . LEU B 1 331 ? -4.883 -10.273 -20.656 1 96.25 331 LEU B O 1
ATOM 5451 N N . TRP B 1 332 ? -4.414 -12.266 -19.703 1 97.31 332 TRP B N 1
ATOM 5452 C CA . TRP B 1 332 ? -2.967 -12.078 -19.719 1 97.31 332 TRP B CA 1
ATOM 5453 C C . TRP B 1 332 ? -2.461 -11.82 -21.125 1 97.31 332 TRP B C 1
ATOM 5455 O O . TRP B 1 332 ? -1.725 -10.859 -21.375 1 97.31 332 TRP B O 1
ATOM 5465 N N . GLN B 1 333 ? -2.895 -12.602 -22.062 1 97.19 333 GLN B N 1
ATOM 5466 C CA . GLN B 1 333 ? -2.457 -12.484 -23.453 1 97.19 333 GLN B CA 1
ATOM 5467 C C . GLN B 1 333 ? -2.938 -11.18 -24.062 1 97.19 333 GLN B C 1
ATOM 5469 O O . GLN B 1 333 ? -2.207 -10.539 -24.828 1 97.19 333 GLN B O 1
ATOM 5474 N N . GLN B 1 334 ? -4.137 -10.836 -23.797 1 97.06 334 GLN B N 1
ATOM 5475 C CA . GLN B 1 334 ? -4.695 -9.609 -24.359 1 97.06 334 GLN B CA 1
ATOM 5476 C C . GLN B 1 334 ? -3.904 -8.391 -23.891 1 97.06 334 GLN B C 1
ATOM 5478 O O . GLN B 1 334 ? -3.582 -7.512 -24.703 1 97.06 334 GLN B O 1
ATOM 5483 N N . ILE B 1 335 ? -3.609 -8.328 -22.641 1 97.5 335 ILE B N 1
ATOM 5484 C CA . ILE B 1 335 ? -2.865 -7.199 -22.109 1 97.5 335 ILE B CA 1
ATOM 5485 C C . ILE B 1 335 ? -1.47 -7.156 -22.719 1 97.5 335 ILE B C 1
ATOM 5487 O O . ILE B 1 335 ? -0.998 -6.09 -23.125 1 97.5 335 ILE B O 1
ATOM 5491 N N . LEU B 1 336 ? -0.82 -8.305 -22.828 1 96.56 336 LEU B N 1
ATOM 5492 C CA . LEU B 1 336 ? 0.512 -8.352 -23.422 1 96.56 336 LEU B CA 1
ATOM 5493 C C . LEU B 1 336 ? 0.479 -7.887 -24.875 1 96.56 336 LEU B C 1
ATOM 5495 O O . LEU B 1 336 ? 1.396 -7.207 -25.344 1 96.56 336 LEU B O 1
ATOM 5499 N N . ARG B 1 337 ? -0.549 -8.336 -25.547 1 96.62 337 ARG B N 1
ATOM 5500 C CA . ARG B 1 337 ? -0.687 -7.938 -26.953 1 96.62 337 ARG B CA 1
ATOM 5501 C C . ARG B 1 337 ? -0.787 -6.418 -27.078 1 96.62 337 ARG B C 1
ATOM 5503 O O . ARG B 1 337 ? -0.165 -5.824 -27.969 1 96.62 337 ARG B O 1
ATOM 5510 N N . ILE B 1 338 ? -1.54 -5.805 -26.203 1 96.69 338 ILE B N 1
ATOM 5511 C CA . ILE B 1 338 ? -1.724 -4.359 -26.25 1 96.69 338 ILE B CA 1
ATOM 5512 C C . ILE B 1 338 ? -0.414 -3.662 -25.875 1 96.69 338 ILE B C 1
ATOM 5514 O O . ILE B 1 338 ? -0.058 -2.643 -26.469 1 96.69 338 ILE B O 1
ATOM 5518 N N . MET B 1 339 ? 0.295 -4.16 -24.906 1 94.81 339 MET B N 1
ATOM 5519 C CA . MET B 1 339 ? 1.552 -3.576 -24.453 1 94.81 339 MET B CA 1
ATOM 5520 C C . MET B 1 339 ? 2.604 -3.611 -25.547 1 94.81 339 MET B C 1
ATOM 5522 O O . MET B 1 339 ? 3.463 -2.732 -25.625 1 94.81 339 MET B O 1
ATOM 5526 N N . GLY B 1 340 ? 2.555 -4.613 -26.406 1 93.31 340 GLY B N 1
ATOM 5527 C CA . GLY B 1 340 ? 3.59 -4.797 -27.406 1 93.31 340 GLY B CA 1
ATOM 5528 C C . GLY B 1 340 ? 4.914 -5.258 -26.828 1 93.31 340 GLY B C 1
ATOM 5529 O O . GLY B 1 340 ? 4.949 -5.809 -25.719 1 93.31 340 GLY B O 1
ATOM 5530 N N . GLU B 1 341 ? 6 -5.098 -27.562 1 91.25 341 GLU B N 1
ATOM 5531 C CA . GLU B 1 341 ? 7.324 -5.527 -27.125 1 91.25 341 GLU B CA 1
ATOM 5532 C C . GLU B 1 341 ? 7.844 -4.645 -25.984 1 91.25 341 GLU B C 1
ATOM 5534 O O . GLU B 1 341 ? 7.621 -3.434 -25.984 1 91.25 341 GLU B O 1
ATOM 5539 N N . PRO B 1 342 ? 8.477 -5.27 -25.062 1 89.75 342 PRO B N 1
ATOM 5540 C CA . PRO B 1 342 ? 9.055 -4.449 -24 1 89.75 342 PRO B CA 1
ATOM 5541 C C . PRO B 1 342 ? 10.172 -3.533 -24.484 1 89.75 342 PRO B C 1
ATOM 5543 O O . PRO B 1 342 ? 10.867 -3.865 -25.453 1 89.75 342 PRO B O 1
ATOM 5546 N N . VAL B 1 343 ? 10.32 -2.418 -23.797 1 91.06 343 VAL B N 1
ATOM 5547 C CA . VAL B 1 343 ? 11.477 -1.559 -24.016 1 91.06 343 VAL B CA 1
ATOM 5548 C C . VAL B 1 343 ? 12.711 -2.178 -23.375 1 91.06 343 VAL B C 1
ATOM 5550 O O . VAL B 1 343 ? 12.695 -2.535 -22.188 1 91.06 343 VAL B O 1
ATOM 5553 N N . THR B 1 344 ? 13.75 -2.283 -24.188 1 92.12 344 THR B N 1
ATOM 5554 C CA . THR B 1 344 ? 14.969 -2.865 -23.656 1 92.12 344 THR B CA 1
ATOM 5555 C C . THR B 1 344 ? 15.875 -1.781 -23.078 1 92.12 344 THR B C 1
ATOM 5557 O O . THR B 1 344 ? 16.031 -0.714 -23.672 1 92.12 344 THR B O 1
ATOM 5560 N N . GLN B 1 345 ? 16.312 -2.002 -21.906 1 91.25 345 GLN B N 1
ATOM 5561 C CA . GLN B 1 345 ? 17.234 -1.08 -21.234 1 91.25 345 GLN B CA 1
ATOM 5562 C C . GLN B 1 345 ? 18.391 -1.827 -20.594 1 91.25 345 GLN B C 1
ATOM 5564 O O . GLN B 1 345 ? 18.234 -2.957 -20.125 1 91.25 345 GLN B O 1
ATOM 5569 N N . ASP B 1 346 ? 19.547 -1.197 -20.672 1 90.62 346 ASP B N 1
ATOM 5570 C CA . ASP B 1 346 ? 20.672 -1.678 -19.891 1 90.62 346 ASP B CA 1
ATOM 5571 C C . ASP B 1 346 ? 20.625 -1.124 -18.469 1 90.62 346 ASP B C 1
ATOM 5573 O O . ASP B 1 346 ? 20.859 0.069 -18.25 1 90.62 346 ASP B O 1
ATOM 5577 N N . LEU B 1 347 ? 20.359 -1.983 -17.578 1 89.88 347 LEU B N 1
ATOM 5578 C CA . LEU B 1 347 ? 20.156 -1.529 -16.203 1 89.88 347 LEU B CA 1
ATOM 5579 C C . LEU B 1 347 ? 21.297 -1.961 -15.297 1 89.88 347 LEU B C 1
ATOM 5581 O O . LEU B 1 347 ? 21.828 -3.064 -15.445 1 89.88 347 LEU B O 1
ATOM 5585 N N . SER B 1 348 ? 21.703 -1.065 -14.477 1 88.44 348 SER B N 1
ATOM 5586 C CA . SER B 1 348 ? 22.672 -1.407 -13.438 1 88.44 348 SER B CA 1
ATOM 5587 C C . SER B 1 348 ? 22 -2.066 -12.242 1 88.44 348 SER B C 1
ATOM 5589 O O . SER B 1 348 ? 20.797 -1.857 -12.008 1 88.44 348 SER B O 1
ATOM 5591 N N . PRO B 1 349 ? 22.781 -2.898 -11.477 1 88.88 349 PRO B N 1
ATOM 5592 C CA . PRO B 1 349 ? 22.219 -3.438 -10.242 1 88.88 349 PRO B CA 1
ATOM 5593 C C . PRO B 1 349 ? 21.703 -2.348 -9.305 1 88.88 349 PRO B C 1
ATOM 5595 O O . PRO B 1 349 ? 22.312 -1.29 -9.18 1 88.88 349 PRO B O 1
ATOM 5598 N N . PRO B 1 350 ? 20.562 -2.613 -8.797 1 91.31 350 PRO B N 1
ATOM 5599 C CA . PRO B 1 350 ? 20.031 -1.617 -7.863 1 91.31 350 PRO B CA 1
ATOM 5600 C C . PRO B 1 350 ? 20.859 -1.504 -6.582 1 91.31 350 PRO B C 1
ATOM 5602 O O . PRO B 1 350 ? 21.484 -2.479 -6.156 1 91.31 350 PRO B O 1
ATOM 5605 N N . VAL B 1 351 ? 20.766 -0.33 -5.984 1 92.88 351 VAL B N 1
ATOM 5606 C CA . VAL B 1 351 ? 21.438 -0.093 -4.711 1 92.88 351 VAL B CA 1
ATOM 5607 C C . VAL B 1 351 ? 20.641 -0.757 -3.582 1 92.88 351 VAL B C 1
ATOM 5609 O O . VAL B 1 351 ? 19.422 -0.608 -3.498 1 92.88 351 VAL B O 1
ATOM 5612 N N . TRP B 1 352 ? 21.422 -1.553 -2.775 1 94.5 352 TRP B N 1
ATOM 5613 C CA . TRP B 1 352 ? 20.781 -2.102 -1.584 1 94.5 352 TRP B CA 1
ATOM 5614 C C . TRP B 1 352 ? 20.766 -1.077 -0.454 1 94.5 352 TRP B C 1
ATOM 5616 O O . TRP B 1 352 ? 21.797 -0.501 -0.116 1 94.5 352 TRP B O 1
ATOM 5626 N N . ILE B 1 353 ? 19.594 -0.849 0.124 1 97.19 353 ILE B N 1
ATOM 5627 C CA . ILE B 1 353 ? 19.453 0.043 1.27 1 97.19 353 ILE B CA 1
ATOM 5628 C C . ILE B 1 353 ? 19.016 -0.756 2.494 1 97.19 353 ILE B C 1
ATOM 5630 O O . ILE B 1 353 ? 17.922 -1.341 2.504 1 97.19 353 ILE B O 1
ATOM 5634 N N . GLU B 1 354 ? 19.844 -0.78 3.523 1 95.69 354 GLU B N 1
ATOM 5635 C CA . GLU B 1 354 ? 19.469 -1.438 4.773 1 95.69 354 GLU B CA 1
ATOM 5636 C C . GLU B 1 354 ? 18.297 -0.734 5.445 1 95.69 354 GLU B C 1
ATOM 5638 O O . GLU B 1 354 ? 18.375 0.459 5.75 1 95.69 354 GLU B O 1
ATOM 5643 N N . PRO B 1 355 ? 17.266 -1.47 5.727 1 96.31 355 PRO B N 1
ATOM 5644 C CA . PRO B 1 355 ? 16.047 -0.827 6.223 1 96.31 355 PRO B CA 1
ATOM 5645 C C . PRO B 1 355 ? 16.266 -0.051 7.52 1 96.31 355 PRO B C 1
ATOM 5647 O O . PRO B 1 355 ? 15.609 0.961 7.762 1 96.31 355 PRO B O 1
ATOM 5650 N N . THR B 1 356 ? 17.156 -0.454 8.328 1 95.31 356 THR B N 1
ATOM 5651 C CA . THR B 1 356 ? 17.391 0.21 9.602 1 95.31 356 THR B CA 1
ATOM 5652 C C . THR B 1 356 ? 17.875 1.642 9.383 1 95.31 356 THR B C 1
ATOM 5654 O O . THR B 1 356 ? 17.703 2.498 10.258 1 95.31 356 THR B O 1
ATOM 5657 N N . GLN B 1 357 ? 18.469 1.898 8.227 1 96.88 357 GLN B N 1
ATOM 5658 C CA . GLN B 1 357 ? 18.969 3.236 7.898 1 96.88 357 GLN B CA 1
ATOM 5659 C C . GLN B 1 357 ? 17.812 4.18 7.582 1 96.88 357 GLN B C 1
ATOM 5661 O O . GLN B 1 357 ? 17.984 5.398 7.531 1 96.88 357 GLN B O 1
ATOM 5666 N N . LEU B 1 358 ? 16.625 3.578 7.363 1 98.12 358 LEU B N 1
ATOM 5667 C CA . LEU B 1 358 ? 15.469 4.363 6.957 1 98.12 358 LEU B CA 1
ATOM 5668 C C . LEU B 1 358 ? 14.57 4.652 8.156 1 98.12 358 LEU B C 1
ATOM 5670 O O . LEU B 1 358 ? 13.609 5.418 8.039 1 98.12 358 LEU B O 1
ATOM 5674 N N . MET B 1 359 ? 14.82 4.102 9.32 1 97 359 MET B N 1
ATOM 5675 C CA . MET B 1 359 ? 13.969 4.242 10.492 1 97 359 MET B CA 1
ATOM 5676 C C . MET B 1 359 ? 14.242 5.562 11.211 1 97 359 MET B C 1
ATOM 5678 O O . MET B 1 359 ? 15.391 5.977 11.336 1 97 359 MET B O 1
ATOM 5682 N N . LEU B 1 360 ? 13.117 6.203 11.516 1 94.56 360 LEU B N 1
ATOM 5683 C CA . LEU B 1 360 ? 13.219 7.426 12.305 1 94.56 360 LEU B CA 1
ATOM 5684 C C . LEU B 1 360 ? 13.539 7.113 13.758 1 94.56 360 LEU B C 1
ATOM 5686 O O . LEU B 1 360 ? 12.727 6.488 14.453 1 94.56 360 LEU B O 1
ATOM 5690 N N . THR B 1 361 ? 14.742 7.316 14.203 1 86.19 361 THR B N 1
ATOM 5691 C CA . THR B 1 361 ? 15.164 7.039 15.57 1 86.19 361 THR B CA 1
ATOM 5692 C C . THR B 1 361 ? 14.914 8.242 16.469 1 86.19 361 THR B C 1
ATOM 5694 O O . THR B 1 361 ? 14.734 9.367 15.984 1 86.19 361 THR B O 1
ATOM 5697 N N . LYS B 1 362 ? 14.867 7.996 17.766 1 74.75 362 LYS B N 1
ATOM 5698 C CA . LYS B 1 362 ? 14.617 9.016 18.781 1 74.75 362 LYS B CA 1
ATOM 5699 C C . LYS B 1 362 ? 15.617 10.164 18.656 1 74.75 362 LYS B C 1
ATOM 5701 O O . LYS B 1 362 ? 15.258 11.328 18.875 1 74.75 362 LYS B O 1
ATOM 5706 N N . GLU B 1 363 ? 16.734 9.898 18.375 1 58.56 363 GLU B N 1
ATOM 5707 C CA . GLU B 1 363 ? 17.781 10.922 18.25 1 58.56 363 GLU B CA 1
ATOM 5708 C C . GLU B 1 363 ? 17.5 11.852 17.078 1 58.56 363 GLU B C 1
ATOM 5710 O O . GLU B 1 363 ? 17.938 13 17.062 1 58.56 363 GLU B O 1
ATOM 5715 N N . LYS B 1 364 ? 16.766 11.43 16.234 1 63.16 364 LYS B N 1
ATOM 5716 C CA . LYS B 1 364 ? 16.531 12.172 15.008 1 63.16 364 LYS B CA 1
ATOM 5717 C C . LYS B 1 364 ? 15.172 12.852 15.023 1 63.16 364 LYS B C 1
ATOM 5719 O O . LYS B 1 364 ? 14.758 13.461 14.031 1 63.16 364 LYS B O 1
ATOM 5724 N N . GLN B 1 365 ? 14.398 12.578 16.188 1 64.31 365 GLN B N 1
ATOM 5725 C CA . GLN B 1 365 ? 13.078 13.195 16.281 1 64.31 365 GLN B CA 1
ATOM 5726 C C . GLN B 1 365 ? 13.172 14.641 16.75 1 64.31 365 GLN B C 1
ATOM 5728 O O . GLN B 1 365 ? 13.977 14.969 17.625 1 64.31 365 GLN B O 1
#

pLDDT: mean 92.61, std 9.14, range [46.53, 98.88]

Radius of gyration: 28.67 Å; Cα contacts (8 Å, |Δi|>4): 1576; chains: 2; bounding box: 55×92×61 Å

Organism: NCBI:txid471575